Protein AF-A0A8H5ZIT7-F1 (afdb_monomer)

Mean predicted aligned error: 13.25 Å

Foldseek 3Di:
DKDWDADDDDDDDDDDDDDDDDDDDDDDDDDDDDDDDDDDDDDDDDDDDDDDDDDDDDDDDDDDDDDDPPDPVPPPPPDPPDDDPDDDDDLPPPDFQWDKKWKWKQDPVPGIDTAAMPPDGDHHDDDDDSIIMIMDTDGSDLAVQLCVVVRVVLVVVCVVPVDVVSVVLSRVLSRVWRPQLQFDDDPLLLLLLLQDPDFCFPLVRSVVSVVVVVVVVVVVVVVDPDDDVPPDPDDRDRDSGSQWDWIWGQGPNDTHIGIDGSHDFALRGYDAFLLLLLCLQQVCCVVPNDFADFAQQQQLVHRRRRVLSSLLSCLLLQWAEEEEDAVDPLVNQLRNLSSSRCLNCLSQWHDQVVQEASEDEPVCQVVNQVRRHHRYYYHDCVVVVCLVSGQKYQYRVNSDIHGRPPDDHDDDDLLLVVLVVVVADAGRPPPDDDPDPPDPDPPLQCSVVLSVVLVVCVVVVPDSSNSSSSSSVSSVLLLLLLQVLCCVRVVGGLSDPQQVLQQVQPLQHHDDGDDDADVVSSSNSSSSCVSSSVSNCPDPRVVVSSVVVVVVVVVQQDHNHHLLRLLVCLVHYDDDLVSVLSSLSSLLVRLVCRLPDDDDDDDDDDDDDPCPVVVVVVVVVSVVNSVVSSLVSLSVNQSNDDPVFCVSLLVQLVRPDLVSVVSSLSSLVSLCPHSSSVVSVVPDDPVSVVSSVVSVVVVVVD

InterPro domains:
  IPR012860 Arf3-interacting protein 1, N-terminal domain [PF07792] (100-131)
  IPR037516 Tripartite DENN domain [PS50211] (22-523)
  IPR052809 Actin-polarity regulatory [PTHR28245] (129-701)

Organism: Cochliobolus sativus (NCBI:txid45130)

Radius of gyration: 31.69 Å; Cα contacts (8 Å, |Δi|>4): 900; chains: 1; bounding box: 82×89×102 Å

Sequence (702 aa):
MAEVISQRPGGPSPAQPLTLQRQPSFSSFPPSRSPSTRNGHYPKSRSPQPPMLREGEENDSTQSERDDPFRHLSAMSHARAGMKLRPQYPADAIENHVEYILVASFDIDRGSIMEHQYPAAISGDETIGAIVKAMAICTRHPFLHIYKPLLLLALEEYFRAPVLETLASLYNALNSMDLSLLPKLSHLESFVLGASDAKDMFVEKFELMVRHRKKQDAAKEADETTSDPQSKRKVYTIPRDTHEFESKIDYNGIPVPVKIPTSLSPETVGDFSLIKLIQTFSTPHTTQPQPFALHPHLTTSGAFTHPIIVLVNALLTQKRIIFIGHNRPSGEVAEAVLAACALASGGILRGFVRHAFPYTDLTKVDDLLKVPGFIAGVTNPAFSYKPEWWDLLCDLPTGRMKISNRIESASPTEGSLFFQQQGLPLNGLSGQSGLDSKGGGIDPTGDNQFMDRLLESIANRHGENAIRAKWRSWVLKFTRIAAAFEETVYGASALYIGAHDTETGAYGVSGHGYVWSDEGSKLRELAANVHRIEGWRNTRSYYSYIQDIAKGWGKKPVRGLDMHHQHDKLRCLKLTHDQSAAIYLALARCVEEAGSSSGSTSASSTDLSSMAQSLNITNESARRVNAQLQYDTVLQLLCVIPDAGLFYLSLGLFHPRQDVRMAVVKLLERIMDHSAGRHYWGQLGRFAKLAFFRVKREEAQK

Structure (mmCIF, N/CA/C/O backbone):
data_AF-A0A8H5ZIT7-F1
#
_entry.id   AF-A0A8H5ZIT7-F1
#
loop_
_atom_site.group_PDB
_atom_site.id
_atom_site.type_symbol
_atom_site.label_atom_id
_atom_site.label_alt_id
_atom_site.label_comp_id
_atom_site.label_asym_id
_atom_site.label_entity_id
_atom_site.label_seq_id
_atom_site.pdbx_PDB_ins_code
_atom_site.Cartn_x
_atom_site.Cartn_y
_atom_site.Cartn_z
_atom_site.occupancy
_atom_site.B_iso_or_equiv
_atom_site.auth_seq_id
_atom_site.auth_comp_id
_atom_site.auth_asym_id
_atom_site.auth_atom_id
_atom_site.pdbx_PDB_model_num
ATOM 1 N N . MET A 1 1 ? -12.846 -1.376 18.988 1.00 33.12 1 MET A N 1
ATOM 2 C CA . MET A 1 1 ? -12.106 -0.532 19.951 1.00 33.12 1 MET A CA 1
ATOM 3 C C . MET A 1 1 ? -12.864 -0.562 21.260 1.00 33.12 1 MET A C 1
ATOM 5 O O . MET A 1 1 ? -14.082 -0.496 21.199 1.00 33.12 1 MET A O 1
ATOM 9 N N . ALA A 1 2 ? -12.171 -0.721 22.383 1.00 30.16 2 ALA A N 1
ATOM 10 C CA . ALA A 1 2 ? -12.741 -0.620 23.722 1.00 30.16 2 ALA A CA 1
ATOM 11 C C . ALA A 1 2 ? -11.962 0.478 24.452 1.00 30.16 2 ALA A C 1
ATOM 13 O O . ALA A 1 2 ? -10.730 0.456 24.432 1.00 30.16 2 ALA A O 1
ATOM 14 N N . GLU A 1 3 ? -12.659 1.457 25.021 1.00 38.53 3 GLU A N 1
ATOM 15 C CA . GLU A 1 3 ? -12.054 2.588 25.729 1.00 38.53 3 GLU A CA 1
ATOM 16 C C . GLU A 1 3 ? -12.519 2.580 27.187 1.00 38.53 3 GLU A C 1
ATOM 18 O O . GLU A 1 3 ? -13.680 2.288 27.467 1.00 38.53 3 GLU A O 1
ATOM 23 N N . VAL A 1 4 ? -11.582 2.822 28.105 1.00 38.41 4 VAL A N 1
ATOM 24 C CA . VAL A 1 4 ? -11.756 2.688 29.556 1.00 38.41 4 VAL A CA 1
ATOM 25 C C . VAL A 1 4 ? -11.617 4.067 30.188 1.00 38.41 4 VAL A C 1
ATOM 27 O O . VAL A 1 4 ? -10.563 4.692 30.079 1.00 38.41 4 VAL A O 1
ATOM 30 N N . ILE A 1 5 ? -12.660 4.528 30.878 1.00 37.59 5 ILE A N 1
ATOM 31 C CA . ILE A 1 5 ? -12.630 5.753 31.686 1.00 37.59 5 ILE A CA 1
ATOM 32 C C . ILE A 1 5 ? -12.632 5.343 33.162 1.00 37.59 5 ILE A C 1
ATOM 34 O O . ILE A 1 5 ? -13.442 4.518 33.579 1.00 37.59 5 ILE A O 1
ATOM 38 N N . SER A 1 6 ? -11.723 5.916 33.956 1.00 35.28 6 SER A N 1
ATOM 39 C CA . SER A 1 6 ? -11.718 5.773 35.417 1.00 35.28 6 SER A CA 1
ATOM 40 C C . SER A 1 6 ? -11.880 7.150 36.061 1.00 35.28 6 SER A C 1
ATOM 42 O O . SER A 1 6 ? -11.150 8.079 35.718 1.00 35.28 6 SER A O 1
ATOM 44 N N . GLN A 1 7 ? -12.833 7.302 36.984 1.00 33.59 7 GLN A N 1
ATOM 45 C CA . GLN A 1 7 ? -12.936 8.484 37.844 1.00 33.59 7 GLN A CA 1
ATOM 46 C C . GLN A 1 7 ? -12.685 8.073 39.295 1.00 33.59 7 GLN A C 1
ATOM 48 O O . GLN A 1 7 ? -13.314 7.150 39.810 1.00 33.59 7 GLN A O 1
ATOM 53 N N . ARG A 1 8 ? -11.746 8.758 39.958 1.00 32.28 8 ARG A N 1
ATOM 54 C CA . ARG A 1 8 ? -11.567 8.689 41.416 1.00 32.28 8 ARG A CA 1
ATOM 55 C C . ARG A 1 8 ? -12.376 9.815 42.070 1.00 32.28 8 ARG A C 1
ATOM 57 O O . ARG A 1 8 ? -12.307 10.937 41.567 1.00 32.28 8 ARG A O 1
ATOM 64 N N . PRO A 1 9 ? -13.066 9.582 43.199 1.00 32.78 9 PRO A N 1
ATOM 65 C CA . PRO A 1 9 ? -13.658 10.668 43.969 1.00 32.78 9 PRO A CA 1
ATOM 66 C C . PRO A 1 9 ? -12.549 11.495 44.640 1.00 32.78 9 PRO A C 1
ATOM 68 O O . PRO A 1 9 ? -11.627 10.941 45.241 1.00 32.78 9 PRO A O 1
ATOM 71 N N . GLY A 1 10 ? -12.622 12.820 44.504 1.00 29.67 10 GLY A N 1
ATOM 72 C CA . GLY A 1 10 ? -11.657 13.765 45.065 1.00 29.67 10 GLY A CA 1
ATOM 73 C C . GLY A 1 10 ? -11.841 14.015 46.566 1.00 29.67 10 GLY A C 1
ATOM 74 O O . GLY A 1 10 ? -12.961 14.098 47.062 1.00 29.67 10 GLY A O 1
ATOM 75 N N . GLY A 1 11 ? -10.718 14.195 47.265 1.00 30.11 11 GLY A N 1
ATOM 76 C CA . GLY A 1 11 ? -10.610 14.697 48.639 1.00 30.11 11 GLY A CA 1
ATOM 77 C C . GLY A 1 11 ? -9.231 15.355 48.850 1.00 30.11 11 GLY A C 1
ATOM 78 O O . GLY A 1 11 ? -8.292 14.990 48.139 1.00 30.11 11 GLY A O 1
ATOM 79 N N . PRO A 1 12 ? -9.098 16.363 49.735 1.00 35.75 12 PRO A N 1
ATOM 80 C CA . PRO A 1 12 ? -8.085 17.412 49.604 1.00 35.75 12 PRO A CA 1
ATOM 81 C C . PRO A 1 12 ? -6.737 17.079 50.266 1.00 35.75 12 PRO A C 1
ATOM 83 O O . PRO A 1 12 ? -6.676 16.432 51.308 1.00 35.75 12 PRO A O 1
ATOM 86 N N . SER A 1 13 ? -5.654 17.596 49.677 1.00 31.00 13 SER A N 1
ATOM 87 C CA . SER A 1 13 ? -4.309 17.673 50.276 1.00 31.00 13 SER A CA 1
ATOM 88 C C . SER A 1 13 ? -4.269 18.734 51.396 1.00 31.00 13 SER A C 1
ATOM 90 O O . SER A 1 13 ? -5.086 19.659 51.362 1.00 31.00 13 SER A O 1
ATOM 92 N N . PRO A 1 14 ? -3.306 18.688 52.346 1.00 44.12 14 PRO A N 1
ATOM 93 C CA . PRO A 1 14 ? -1.977 19.248 52.041 1.00 44.12 14 PRO A CA 1
ATOM 94 C C . PRO A 1 14 ? -0.753 18.605 52.749 1.00 44.12 14 PRO A C 1
ATOM 96 O O . PRO A 1 14 ? -0.870 17.893 53.738 1.00 44.12 14 PRO A O 1
ATOM 99 N N . ALA A 1 15 ? 0.424 19.006 52.240 1.00 28.94 15 ALA A N 1
ATOM 100 C CA . ALA A 1 15 ? 1.752 19.106 52.877 1.00 28.94 15 ALA A CA 1
ATOM 101 C C . ALA A 1 15 ? 2.702 17.877 52.950 1.00 28.94 15 ALA A C 1
ATOM 103 O O . ALA A 1 15 ? 2.463 16.880 53.619 1.00 28.94 15 ALA A O 1
ATOM 104 N N . GLN A 1 16 ? 3.859 18.041 52.293 1.00 30.92 16 GLN A N 1
ATOM 105 C CA . GLN A 1 16 ? 5.163 17.385 52.523 1.00 30.92 16 GLN A CA 1
ATOM 106 C C . GLN A 1 16 ? 6.039 18.282 53.444 1.00 30.92 16 GLN A C 1
ATOM 108 O O . GLN A 1 16 ? 5.601 19.406 53.704 1.00 30.92 16 GLN A O 1
ATOM 113 N N . PRO A 1 17 ? 7.294 17.930 53.834 1.00 47.88 17 PRO A N 1
ATOM 114 C CA . PRO A 1 17 ? 8.089 16.709 53.568 1.00 47.88 17 PRO A CA 1
ATOM 115 C C . PRO A 1 17 ? 8.734 16.105 54.839 1.00 47.88 17 PRO A C 1
ATOM 117 O O . PRO A 1 17 ? 8.714 16.729 55.889 1.00 47.88 17 PRO A O 1
ATOM 120 N N . LEU A 1 18 ? 9.377 14.930 54.734 1.00 27.66 18 LEU A N 1
ATOM 121 C CA . LEU A 1 18 ? 10.701 14.656 55.329 1.00 27.66 18 LEU A CA 1
ATOM 122 C C . LEU A 1 18 ? 11.265 13.305 54.842 1.00 27.66 18 LEU A C 1
ATOM 124 O O . LEU A 1 18 ? 10.557 12.329 54.618 1.00 27.66 18 LEU A O 1
ATOM 128 N N . THR A 1 19 ? 12.577 13.319 54.648 1.00 30.55 19 THR A N 1
ATOM 129 C CA . THR A 1 19 ? 13.493 12.282 54.161 1.00 30.55 19 THR A CA 1
ATOM 130 C C . THR A 1 19 ? 13.611 11.063 55.081 1.00 30.55 19 THR A C 1
ATOM 132 O O . THR A 1 19 ? 13.649 11.261 56.290 1.00 30.55 19 THR A O 1
ATOM 135 N N . LEU A 1 20 ? 13.839 9.857 54.531 1.00 28.73 20 LEU A N 1
ATOM 136 C CA . LEU A 1 20 ? 14.841 8.890 55.031 1.00 28.73 20 LEU A CA 1
ATOM 137 C C . LEU A 1 20 ? 14.980 7.654 54.119 1.00 28.73 20 LEU A C 1
ATOM 139 O O . LEU A 1 20 ? 14.016 6.969 53.792 1.00 28.73 20 LEU A O 1
ATOM 143 N N . GLN A 1 21 ? 16.229 7.383 53.733 1.00 31.28 21 GLN A N 1
ATOM 144 C CA . GLN A 1 21 ? 16.706 6.164 53.081 1.00 31.28 21 GLN A CA 1
ATOM 145 C C . GLN A 1 21 ? 16.525 4.937 53.984 1.00 31.28 21 GLN A C 1
ATOM 147 O O . GLN A 1 21 ? 16.894 4.986 55.157 1.00 31.28 21 GLN A O 1
ATOM 152 N N . ARG A 1 22 ? 16.141 3.790 53.408 1.00 29.38 22 ARG A N 1
ATOM 153 C CA . ARG A 1 22 ? 16.707 2.486 53.801 1.00 29.38 22 ARG A CA 1
ATOM 154 C C . ARG A 1 22 ? 16.427 1.401 52.762 1.00 29.38 22 ARG A C 1
ATOM 156 O O . ARG A 1 22 ? 15.284 1.163 52.390 1.00 29.38 22 ARG A O 1
ATOM 163 N N . GLN A 1 23 ? 17.499 0.741 52.327 1.00 33.34 23 GLN A N 1
ATOM 164 C CA . GLN A 1 23 ? 17.458 -0.570 51.679 1.00 33.34 23 GLN A CA 1
ATOM 165 C C . GLN A 1 23 ? 16.877 -1.636 52.624 1.00 33.34 23 GLN A C 1
ATOM 167 O O . GLN A 1 23 ? 16.864 -1.439 53.844 1.00 33.34 23 GLN A O 1
ATOM 172 N N . PRO A 1 24 ? 16.548 -2.820 52.082 1.00 33.16 24 PRO A N 1
ATOM 173 C CA . PRO A 1 24 ? 17.288 -3.972 52.578 1.00 33.16 24 PRO A CA 1
ATOM 174 C C . PRO A 1 24 ? 17.786 -4.935 51.494 1.00 33.16 24 PRO A C 1
ATOM 176 O O . PRO A 1 24 ? 17.241 -5.089 50.404 1.00 33.16 24 PRO A O 1
ATOM 179 N N . SER A 1 25 ? 18.881 -5.560 51.896 1.00 29.31 25 SER A N 1
ATOM 180 C CA . SER A 1 25 ? 19.733 -6.560 51.281 1.00 29.31 25 SER A CA 1
ATOM 181 C C . SER A 1 25 ? 19.104 -7.946 51.140 1.00 29.31 25 SER A C 1
ATOM 183 O O . SER A 1 25 ? 18.296 -8.376 51.959 1.00 29.31 25 SER A O 1
ATOM 185 N N . PHE A 1 26 ? 19.613 -8.668 50.144 1.00 28.50 26 PHE A N 1
ATOM 186 C CA . PHE A 1 26 ? 19.541 -10.115 49.975 1.00 28.50 26 PHE A CA 1
ATOM 187 C C . PHE A 1 26 ? 20.087 -10.895 51.183 1.00 28.50 26 PHE A C 1
ATOM 189 O O . PHE A 1 26 ? 21.154 -10.570 51.705 1.00 28.50 26 PHE A O 1
ATOM 196 N N . SER A 1 27 ? 19.438 -12.015 51.505 1.00 29.23 27 SER A N 1
ATOM 197 C CA . SER A 1 27 ? 20.104 -13.216 52.013 1.00 29.23 27 SER A CA 1
ATOM 198 C C . SER A 1 27 ? 19.381 -14.486 51.537 1.00 29.23 27 SER A C 1
ATOM 200 O O . SER A 1 27 ? 18.159 -14.598 51.507 1.00 29.23 27 SER A O 1
ATOM 202 N N . SER A 1 28 ? 20.218 -15.398 51.066 1.00 28.80 28 SER A N 1
ATOM 203 C CA . SER A 1 28 ? 20.033 -16.729 50.491 1.00 28.80 28 SER A CA 1
ATOM 204 C C . SER A 1 28 ? 19.923 -17.830 51.549 1.00 28.80 28 SER A C 1
ATOM 206 O O . SER A 1 28 ? 20.507 -17.643 52.610 1.00 28.80 28 SER A O 1
ATOM 208 N N . PHE A 1 29 ? 19.303 -18.981 51.219 1.00 28.44 29 PHE A N 1
ATOM 209 C CA . PHE A 1 29 ? 19.764 -20.382 51.451 1.00 28.44 29 PHE A CA 1
ATOM 210 C C . PHE A 1 29 ? 18.653 -21.421 51.077 1.00 28.44 29 PHE A C 1
ATOM 212 O O . PHE A 1 29 ? 17.522 -21.000 50.856 1.00 28.44 29 PHE A O 1
ATOM 219 N N . PRO A 1 30 ? 18.949 -22.730 50.855 1.00 32.56 30 PRO A N 1
ATOM 220 C CA . PRO A 1 30 ? 18.873 -23.367 49.524 1.00 32.56 30 PRO A CA 1
ATOM 221 C C . PRO A 1 30 ? 17.947 -24.641 49.498 1.00 32.56 30 PRO A C 1
ATOM 223 O O . PRO A 1 30 ? 17.154 -24.822 50.422 1.00 32.56 30 PRO A O 1
ATOM 226 N N . PRO A 1 31 ? 17.977 -25.517 48.458 1.00 39.78 31 PRO A N 1
ATOM 227 C CA . PRO A 1 31 ? 16.906 -26.469 48.126 1.00 39.78 31 PRO A CA 1
ATOM 228 C C . PRO A 1 31 ? 17.127 -27.887 48.683 1.00 39.78 31 PRO A C 1
ATOM 230 O O . PRO A 1 31 ? 18.266 -28.300 48.879 1.00 39.78 31 PRO A O 1
ATOM 233 N N . SER A 1 32 ? 16.062 -28.692 48.820 1.00 28.14 32 SER A N 1
ATOM 234 C CA . SER A 1 32 ? 16.169 -30.157 48.672 1.00 28.14 32 SER A CA 1
ATOM 235 C C . SER A 1 32 ? 14.821 -30.886 48.515 1.00 28.14 32 SER A C 1
ATOM 237 O O . SER A 1 32 ? 13.833 -30.538 49.154 1.00 28.14 32 SER A O 1
ATOM 239 N N . ARG A 1 33 ? 14.893 -31.980 47.735 1.00 29.59 33 ARG A N 1
ATOM 240 C CA . ARG A 1 33 ? 14.072 -33.214 47.699 1.00 29.59 33 ARG A CA 1
ATOM 241 C C . ARG A 1 33 ? 12.974 -33.370 46.630 1.00 29.59 33 ARG A C 1
ATOM 243 O O . ARG A 1 33 ? 11.857 -32.885 46.742 1.00 29.59 33 ARG A O 1
ATOM 250 N N . SER A 1 34 ? 13.293 -34.245 45.675 1.00 28.42 34 SER A N 1
ATOM 251 C CA . SER A 1 34 ? 12.426 -35.294 45.097 1.00 28.42 34 SER A CA 1
ATOM 252 C C . SER A 1 34 ? 13.070 -36.661 45.451 1.00 28.42 34 SER A C 1
ATOM 254 O O . SER A 1 34 ? 14.167 -36.635 46.020 1.00 28.42 34 SER A O 1
ATOM 256 N N . PRO A 1 35 ? 12.552 -37.851 45.065 1.00 39.66 35 PRO A N 1
ATOM 257 C CA . PRO A 1 35 ? 11.214 -38.243 44.594 1.00 39.66 35 PRO A CA 1
ATOM 258 C C . PRO A 1 35 ? 10.648 -39.473 45.361 1.00 39.66 35 PRO A C 1
ATOM 260 O O . PRO A 1 35 ? 11.368 -40.150 46.094 1.00 39.66 35 PRO A O 1
ATOM 263 N N . SER A 1 36 ? 9.382 -39.847 45.138 1.00 26.77 36 SER A N 1
ATOM 264 C CA . SER A 1 36 ? 8.915 -41.209 45.447 1.00 26.77 36 SER A CA 1
ATOM 265 C C . SER A 1 36 ? 7.844 -41.720 44.475 1.00 26.77 36 SER A C 1
ATOM 267 O O . SER A 1 36 ? 6.824 -41.095 44.207 1.00 26.77 36 SER A O 1
ATOM 269 N N . THR A 1 37 ? 8.145 -42.900 43.940 1.00 27.47 37 THR A N 1
ATOM 270 C CA . THR A 1 37 ? 7.365 -43.810 43.094 1.00 27.47 37 THR A CA 1
ATOM 271 C C . THR A 1 37 ? 6.348 -44.630 43.893 1.00 27.47 37 THR A C 1
ATOM 273 O O . THR A 1 37 ? 6.723 -45.198 44.920 1.00 27.47 37 THR A O 1
ATOM 276 N N . ARG A 1 38 ? 5.141 -44.868 43.348 1.00 25.73 38 ARG A N 1
ATOM 277 C CA . ARG A 1 38 ? 4.497 -46.200 43.419 1.00 25.73 38 ARG A CA 1
ATOM 278 C C . ARG A 1 38 ? 3.384 -46.418 42.384 1.00 25.73 38 ARG A C 1
ATOM 280 O O . ARG A 1 38 ? 2.505 -45.587 42.208 1.00 25.73 38 ARG A O 1
ATOM 287 N N . ASN A 1 39 ? 3.466 -47.596 41.763 1.00 25.16 39 ASN A N 1
ATOM 288 C CA . ASN A 1 39 ? 2.541 -48.246 40.831 1.00 25.16 39 ASN A CA 1
ATOM 289 C C . ASN A 1 39 ? 1.175 -48.621 41.442 1.00 25.16 39 ASN A C 1
ATOM 291 O O . ASN A 1 39 ? 1.102 -48.975 42.619 1.00 25.16 39 ASN A O 1
ATOM 295 N N . GLY A 1 40 ? 0.159 -48.729 40.574 1.00 27.05 40 GLY A N 1
ATOM 296 C CA . GLY A 1 40 ? -1.084 -49.491 40.775 1.00 27.05 40 GLY A CA 1
ATOM 297 C C . GLY A 1 40 ? -1.884 -49.630 39.466 1.00 27.05 40 GLY A C 1
ATOM 298 O O . GLY A 1 40 ? -2.126 -48.640 38.792 1.00 27.05 40 GLY A O 1
ATOM 299 N N . HIS A 1 41 ? -2.225 -50.863 39.081 1.00 26.67 41 HIS A N 1
ATOM 300 C CA . HIS A 1 41 ? -2.764 -51.328 37.789 1.00 26.67 41 HIS A CA 1
ATOM 301 C C . HIS A 1 41 ? -4.318 -51.395 37.719 1.00 26.67 41 HIS A C 1
ATOM 303 O O . HIS A 1 41 ? -4.913 -51.906 38.658 1.00 26.67 41 HIS A O 1
ATOM 309 N N . TYR A 1 42 ? -4.879 -51.031 36.540 1.00 26.30 42 TYR A N 1
ATOM 310 C CA . TYR A 1 42 ? -6.033 -51.581 35.752 1.00 26.30 42 TYR A CA 1
ATOM 311 C C . TYR A 1 42 ? -7.474 -51.689 36.343 1.00 26.30 42 TYR A C 1
ATOM 313 O O . TYR A 1 42 ? -7.601 -51.727 37.559 1.00 26.30 42 TYR A O 1
ATOM 321 N N . PRO A 1 43 ? -8.574 -51.799 35.525 1.00 30.80 43 PRO A N 1
ATOM 322 C CA . PRO A 1 43 ? -8.658 -52.215 34.104 1.00 30.80 43 PRO A CA 1
ATOM 323 C C . PRO A 1 43 ? -9.595 -51.431 33.133 1.00 30.80 43 PRO A C 1
ATOM 325 O O . PRO A 1 43 ? -10.311 -50.501 33.482 1.00 30.80 43 PRO A O 1
ATOM 328 N N . LYS A 1 44 ? -9.526 -51.883 31.868 1.00 27.08 44 LYS A N 1
ATOM 329 C CA . LYS A 1 44 ? -10.126 -51.438 30.590 1.00 27.08 44 LYS A CA 1
ATOM 330 C C . LYS A 1 44 ? -11.657 -51.586 30.457 1.00 27.08 44 LYS A C 1
ATOM 332 O O . LYS A 1 44 ? -12.220 -52.578 30.906 1.00 27.08 44 LYS A O 1
ATOM 337 N N . SER A 1 45 ? -12.266 -50.737 29.620 1.00 26.64 45 SER A N 1
ATOM 338 C CA . SER A 1 45 ? -13.416 -51.058 28.738 1.00 26.64 45 SER A CA 1
ATOM 339 C C . SER A 1 45 ? -13.372 -50.126 27.503 1.00 26.64 45 SER A C 1
ATOM 341 O O . SER A 1 45 ? -13.210 -48.924 27.649 1.00 26.64 45 SER A O 1
ATOM 343 N N . ARG A 1 46 ? -13.054 -50.634 26.303 1.00 28.00 46 ARG A N 1
ATOM 344 C CA . ARG A 1 46 ? -13.872 -51.267 25.238 1.00 28.00 46 ARG A CA 1
ATOM 345 C C . ARG A 1 46 ? -14.517 -50.246 24.278 1.00 28.00 46 ARG A C 1
ATOM 347 O O . ARG A 1 46 ? -15.531 -49.633 24.575 1.00 28.00 46 ARG A O 1
ATOM 354 N N . SER A 1 47 ? -13.885 -50.111 23.115 1.00 27.66 47 SER A N 1
ATOM 355 C CA . SER A 1 47 ? -14.332 -49.427 21.898 1.00 27.66 47 SER A CA 1
ATOM 356 C C . SER A 1 47 ? -15.353 -50.267 21.106 1.00 27.66 47 SER A C 1
ATOM 358 O O . SER A 1 47 ? -15.286 -51.497 21.171 1.00 27.66 47 SER A O 1
ATOM 360 N N . PRO A 1 48 ? -16.239 -49.652 20.299 1.00 30.34 48 PRO A N 1
ATOM 361 C CA . PRO A 1 48 ? -16.958 -50.341 19.231 1.00 30.34 48 PRO A CA 1
ATOM 362 C C . PRO A 1 48 ? -16.287 -50.122 17.861 1.00 30.34 48 PRO A C 1
ATOM 364 O O . PRO A 1 48 ? -16.013 -48.993 17.458 1.00 30.34 48 PRO A O 1
ATOM 367 N N . GLN A 1 49 ? -16.035 -51.226 17.156 1.00 29.59 49 GLN A N 1
ATOM 368 C CA . GLN A 1 49 ? -15.683 -51.290 15.732 1.00 29.59 49 GLN A CA 1
ATOM 369 C C . GLN A 1 49 ? -16.946 -51.232 14.837 1.00 29.59 49 GLN A C 1
ATOM 371 O O . GLN A 1 49 ? -18.035 -51.560 15.311 1.00 29.59 49 GLN A O 1
ATOM 376 N N . PRO A 1 50 ? -16.802 -50.853 13.550 1.00 29.61 50 PRO A N 1
ATOM 377 C CA . PRO A 1 50 ? -17.881 -50.771 12.560 1.00 29.61 50 PRO A CA 1
ATOM 378 C C . PRO A 1 50 ? -18.178 -52.130 11.882 1.00 29.61 50 PRO A C 1
ATOM 380 O O . PRO A 1 50 ? -17.336 -53.031 11.930 1.00 29.61 50 PRO A O 1
ATOM 383 N N . PRO A 1 51 ? -19.343 -52.305 11.223 1.00 29.59 51 PRO A N 1
ATOM 384 C CA . PRO A 1 51 ? -19.703 -53.567 10.583 1.00 29.59 51 PRO A CA 1
ATOM 385 C C . PRO A 1 51 ? -19.152 -53.716 9.148 1.00 29.59 51 PRO A C 1
ATOM 387 O O . PRO A 1 51 ? -19.424 -52.905 8.271 1.00 29.59 51 PRO A O 1
ATOM 390 N N . MET A 1 52 ? -18.376 -54.790 8.976 1.00 26.61 52 MET A N 1
ATOM 391 C CA . MET A 1 52 ? -18.314 -55.786 7.885 1.00 26.61 52 MET A CA 1
ATOM 392 C C . MET A 1 52 ? -18.824 -55.443 6.467 1.00 26.61 52 MET A C 1
ATOM 394 O O . MET A 1 52 ? -20.011 -55.217 6.237 1.00 26.61 52 MET A O 1
ATOM 398 N N . LEU A 1 53 ? -17.900 -55.608 5.512 1.00 24.33 53 LEU A N 1
ATOM 399 C CA . LEU A 1 53 ? -18.092 -55.788 4.068 1.00 24.33 53 LEU A CA 1
ATOM 400 C C . LEU A 1 53 ? -18.749 -57.141 3.729 1.00 24.33 53 LEU A C 1
ATOM 402 O O . LEU A 1 53 ? -18.528 -58.138 4.418 1.00 24.33 53 LEU A O 1
ATOM 406 N N . ARG A 1 54 ? -19.481 -57.180 2.609 1.00 25.25 54 ARG A N 1
ATOM 407 C CA . ARG A 1 54 ? -19.891 -58.397 1.893 1.00 25.25 54 ARG A CA 1
ATOM 408 C C . ARG A 1 54 ? -19.423 -58.270 0.440 1.00 25.25 54 ARG A C 1
ATOM 410 O O . ARG A 1 54 ? -19.747 -57.283 -0.213 1.00 25.25 54 ARG A O 1
ATOM 417 N N . GLU A 1 55 ? -18.637 -59.240 -0.011 1.00 25.06 55 GLU A N 1
ATOM 418 C CA . GLU A 1 55 ? -18.112 -59.366 -1.375 1.00 25.06 55 GLU A CA 1
ATOM 419 C C . GLU A 1 55 ? -19.119 -60.033 -2.327 1.00 25.06 55 GLU A C 1
ATOM 421 O O . GLU A 1 55 ? -19.954 -60.829 -1.889 1.00 25.06 55 GLU A O 1
ATOM 426 N N . GLY A 1 56 ? -18.944 -59.752 -3.626 1.00 26.00 56 GLY A N 1
ATOM 427 C CA . GLY A 1 56 ? -19.349 -60.609 -4.745 1.00 26.00 56 GLY A CA 1
ATOM 428 C C . GLY A 1 56 ? -20.312 -59.961 -5.742 1.00 26.00 56 GLY A C 1
ATOM 429 O O . GLY A 1 56 ? -21.510 -59.946 -5.491 1.00 26.00 56 GLY A O 1
ATOM 430 N N . GLU A 1 57 ? -19.803 -59.447 -6.867 1.00 25.66 57 GLU A N 1
ATOM 431 C CA . GLU A 1 57 ? -19.909 -60.099 -8.190 1.00 25.66 57 GLU A CA 1
ATOM 432 C C . GLU A 1 57 ? -19.319 -59.214 -9.307 1.00 25.66 57 GLU A C 1
ATOM 434 O O . GLU A 1 57 ? -19.443 -57.989 -9.313 1.00 25.66 57 GLU A O 1
ATOM 439 N N . GLU A 1 58 ? -18.608 -59.880 -10.213 1.00 25.83 58 GLU A N 1
ATOM 440 C CA . GLU A 1 58 ? -17.815 -59.357 -11.325 1.00 25.83 58 GLU A CA 1
ATOM 441 C C . GLU A 1 58 ? -18.697 -58.930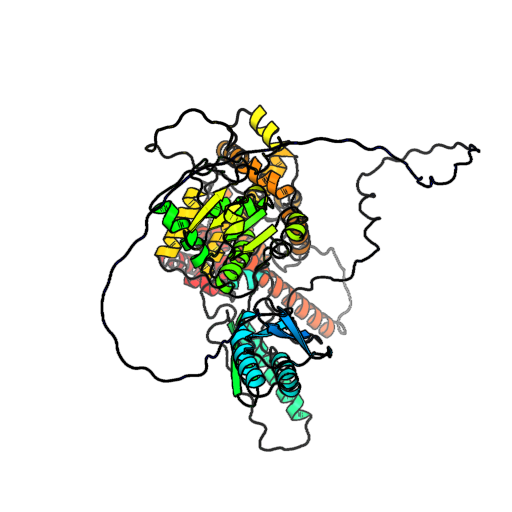 -12.512 1.00 25.83 58 GLU A C 1
ATOM 443 O O . GLU A 1 58 ? -19.666 -59.611 -12.843 1.00 25.83 58 GLU A O 1
ATOM 448 N N . ASN A 1 59 ? -18.311 -57.863 -13.223 1.00 26.97 59 ASN A N 1
ATOM 449 C CA . ASN A 1 59 ? -18.348 -57.879 -14.687 1.00 26.97 59 ASN A CA 1
ATOM 450 C C . ASN A 1 59 ? -17.457 -56.793 -15.305 1.00 26.97 59 ASN A C 1
ATOM 452 O O . ASN A 1 59 ? -17.459 -55.631 -14.900 1.00 26.97 59 ASN A O 1
ATOM 456 N N . ASP A 1 60 ? -16.697 -57.246 -16.292 1.00 24.19 60 ASP A N 1
ATOM 457 C CA . ASP A 1 60 ? -15.672 -56.570 -17.076 1.00 24.19 60 ASP A CA 1
ATOM 458 C C . ASP A 1 60 ? -16.283 -55.792 -18.257 1.00 24.19 60 ASP A C 1
ATOM 460 O O . ASP A 1 60 ? -17.167 -56.306 -18.941 1.00 24.19 60 ASP A O 1
ATOM 464 N N . SER A 1 61 ? -15.781 -54.582 -18.523 1.00 26.36 61 SER A N 1
ATOM 465 C CA . SER A 1 61 ? -15.570 -54.086 -19.891 1.00 26.36 61 SER A CA 1
ATOM 466 C C . SER A 1 61 ? -14.808 -52.757 -19.886 1.00 26.36 61 SER A C 1
ATOM 468 O O . SER A 1 61 ? -15.283 -51.725 -19.412 1.00 26.36 61 SER A O 1
ATOM 470 N N . THR A 1 62 ? -13.617 -52.827 -20.462 1.00 25.12 62 THR A N 1
ATOM 471 C CA . THR A 1 62 ? -12.663 -51.765 -20.791 1.00 25.12 62 THR A CA 1
ATOM 472 C C . THR A 1 62 ? -13.224 -50.629 -21.660 1.00 25.12 62 THR A C 1
ATOM 474 O O . THR A 1 62 ? -13.880 -50.877 -22.668 1.00 25.12 62 THR A O 1
ATOM 477 N N . GLN A 1 63 ? -12.853 -49.381 -21.342 1.00 24.98 63 GLN A N 1
ATOM 478 C CA . GLN A 1 63 ? -12.604 -48.320 -22.328 1.00 24.98 63 GLN A CA 1
ATOM 479 C C . GLN A 1 63 ? -11.691 -47.234 -21.734 1.00 24.98 63 GLN A C 1
ATOM 481 O O . GLN A 1 63 ? -11.876 -46.760 -20.619 1.00 24.98 63 GLN A O 1
ATOM 486 N N . SER A 1 64 ? -10.648 -46.912 -22.492 1.00 28.23 64 SER A N 1
ATOM 487 C CA . SER A 1 64 ? -9.534 -46.028 -22.162 1.00 28.23 64 SER A CA 1
ATOM 488 C C . SER A 1 64 ? -9.859 -44.558 -22.431 1.00 28.23 64 SER A C 1
ATOM 490 O O . SER A 1 64 ? -10.074 -44.206 -23.590 1.00 28.23 64 SER A O 1
ATOM 492 N N . GLU A 1 65 ? -9.751 -43.690 -21.424 1.00 26.58 65 GLU A N 1
ATOM 493 C CA . GLU A 1 65 ? -9.625 -42.241 -21.617 1.00 26.58 65 GLU A CA 1
ATOM 494 C C . GLU A 1 65 ? -8.589 -41.650 -20.652 1.00 26.58 65 GLU A C 1
ATOM 496 O O . GLU A 1 65 ? -8.390 -42.123 -19.538 1.00 26.58 65 GLU A O 1
ATOM 501 N N . ARG A 1 66 ? -7.849 -40.662 -21.159 1.00 29.44 66 ARG A N 1
ATOM 502 C CA . ARG A 1 66 ? -6.698 -40.014 -20.526 1.00 29.44 66 ARG A CA 1
ATOM 503 C C . ARG A 1 66 ? -7.171 -39.104 -19.390 1.00 29.44 66 ARG A C 1
ATOM 505 O O . ARG A 1 66 ? -7.956 -38.194 -19.639 1.00 29.44 66 ARG A O 1
ATOM 512 N N . ASP A 1 67 ? -6.648 -39.320 -18.186 1.00 26.25 67 ASP A N 1
ATOM 513 C CA . ASP A 1 67 ? -6.935 -38.488 -17.017 1.00 26.25 67 ASP A CA 1
ATOM 514 C C . ASP A 1 67 ? -6.253 -37.113 -17.102 1.00 26.25 67 ASP A C 1
ATOM 516 O O . ASP A 1 67 ? -5.032 -36.989 -17.224 1.00 26.25 67 ASP A O 1
ATOM 520 N N . ASP A 1 68 ? -7.085 -36.079 -17.010 1.00 32.31 68 ASP A N 1
ATOM 521 C CA . ASP A 1 68 ? -6.748 -34.661 -16.910 1.00 32.31 68 ASP A CA 1
ATOM 522 C C . ASP A 1 68 ? -6.759 -34.266 -15.410 1.00 32.31 68 ASP A C 1
ATOM 524 O O . ASP A 1 68 ? -7.791 -34.428 -14.744 1.00 32.31 68 ASP A O 1
ATOM 528 N N . PRO A 1 69 ? -5.651 -33.778 -14.811 1.00 28.70 69 PRO A N 1
ATOM 529 C CA . PRO A 1 69 ? -5.490 -33.696 -13.350 1.00 28.70 69 PRO A CA 1
ATOM 530 C C . PRO A 1 69 ? -6.334 -32.613 -12.640 1.00 28.70 69 PRO A C 1
ATOM 532 O O . PRO A 1 69 ? -6.205 -32.419 -11.431 1.00 28.70 69 PRO A O 1
ATOM 535 N N . PHE A 1 70 ? -7.233 -31.913 -13.337 1.00 34.38 70 PHE A N 1
ATOM 536 C CA . PHE A 1 70 ? -7.948 -30.744 -12.802 1.00 34.38 70 PHE A CA 1
ATOM 537 C C . PHE A 1 70 ? -9.368 -31.000 -12.266 1.00 34.38 70 PHE A C 1
ATOM 539 O O . PHE A 1 70 ? -10.011 -30.064 -11.784 1.00 34.38 70 PHE A O 1
ATOM 546 N N . ARG A 1 71 ? -9.886 -32.238 -12.274 1.00 28.25 71 ARG A N 1
ATOM 547 C CA . ARG A 1 71 ? -11.279 -32.503 -11.840 1.00 28.25 71 ARG A CA 1
ATOM 548 C C . ARG A 1 71 ? -11.494 -32.749 -10.341 1.00 28.25 71 ARG A C 1
ATOM 550 O O . ARG A 1 71 ? -12.613 -32.560 -9.865 1.00 28.25 71 ARG A O 1
ATOM 557 N N . HIS A 1 72 ? -10.462 -33.069 -9.560 1.00 28.28 72 HIS A N 1
ATOM 558 C CA . HIS A 1 72 ? -10.638 -33.409 -8.137 1.00 28.28 72 HIS A CA 1
ATOM 559 C C . HIS A 1 72 ? -10.691 -32.219 -7.155 1.00 28.28 72 HIS A C 1
ATOM 561 O O . HIS A 1 72 ? -10.960 -32.418 -5.973 1.00 28.28 72 HIS A O 1
ATOM 567 N N . LEU A 1 73 ? -10.537 -30.972 -7.619 1.00 32.88 73 LEU A N 1
ATOM 568 C CA . LEU A 1 73 ? -10.618 -29.773 -6.762 1.00 32.88 73 LEU A CA 1
ATOM 569 C C . LEU A 1 73 ? -12.026 -29.146 -6.675 1.00 32.88 73 LEU A C 1
ATOM 571 O O . LEU A 1 73 ? -12.226 -28.173 -5.950 1.00 32.88 73 LEU A O 1
ATOM 575 N N . SER A 1 74 ? -13.019 -29.703 -7.376 1.00 31.05 74 SER A N 1
ATOM 576 C CA . SER A 1 74 ? -14.371 -29.125 -7.471 1.00 31.05 74 SER A CA 1
ATOM 577 C C . SER A 1 74 ? -15.404 -29.712 -6.494 1.00 31.05 74 SER A C 1
ATOM 579 O O . SER A 1 74 ? -16.491 -29.151 -6.373 1.00 31.05 74 SER A O 1
ATOM 581 N N . ALA A 1 75 ? -15.123 -30.819 -5.797 1.00 29.17 75 ALA A N 1
ATOM 582 C CA . ALA A 1 75 ? -16.176 -31.609 -5.134 1.00 29.17 75 ALA A CA 1
ATOM 583 C C . ALA A 1 75 ? -16.246 -31.509 -3.593 1.00 29.17 75 ALA A C 1
ATOM 585 O O . ALA A 1 75 ? -17.036 -32.219 -2.980 1.00 29.17 75 ALA A O 1
ATOM 586 N N . MET A 1 76 ? -15.492 -30.611 -2.943 1.00 28.38 76 MET A N 1
ATOM 587 C CA . MET A 1 76 ? -15.570 -30.405 -1.477 1.00 28.38 76 MET A CA 1
ATOM 588 C C . MET A 1 76 ? -15.890 -28.963 -1.040 1.00 28.38 76 MET A C 1
ATOM 590 O O . MET A 1 76 ? -15.616 -28.584 0.096 1.00 28.38 76 MET A O 1
ATOM 594 N N . SER A 1 77 ? -16.503 -28.141 -1.899 1.00 29.58 77 SER A N 1
ATOM 595 C CA . SER A 1 77 ? -16.850 -26.742 -1.571 1.00 29.58 77 SER A CA 1
ATOM 596 C C . SER A 1 77 ? -18.351 -26.456 -1.413 1.00 29.58 77 SER A C 1
ATOM 598 O O . SER A 1 77 ? -18.737 -25.317 -1.142 1.00 29.58 77 SER A O 1
ATOM 600 N N . HIS A 1 78 ? -19.214 -27.474 -1.476 1.00 30.22 78 HIS A N 1
ATOM 601 C CA . HIS A 1 78 ? -20.661 -27.319 -1.287 1.00 30.22 78 HIS A CA 1
ATOM 602 C C . HIS A 1 78 ? -21.136 -27.703 0.121 1.00 30.22 78 HIS A C 1
ATOM 604 O O . HIS A 1 78 ? -22.056 -28.490 0.289 1.00 30.22 78 HIS A O 1
ATOM 610 N N . ALA A 1 79 ? -20.536 -27.105 1.151 1.00 30.73 79 ALA A N 1
ATOM 611 C CA . ALA A 1 79 ? -21.184 -26.908 2.449 1.00 30.73 79 ALA A CA 1
ATOM 612 C C . ALA A 1 79 ? -20.441 -25.801 3.217 1.00 30.73 79 ALA A C 1
ATOM 614 O O . ALA A 1 79 ? -19.288 -25.979 3.594 1.00 30.73 79 ALA A O 1
ATOM 615 N N . ARG A 1 80 ? -21.117 -24.667 3.467 1.00 30.06 80 ARG A N 1
ATOM 616 C CA . ARG A 1 80 ? -20.638 -23.424 4.134 1.00 30.06 80 ARG A CA 1
ATOM 617 C C . ARG A 1 80 ? -19.994 -22.329 3.266 1.00 30.06 80 ARG A C 1
ATOM 619 O O . ARG A 1 80 ? -19.278 -21.470 3.779 1.00 30.06 80 ARG A O 1
ATOM 626 N N . ALA A 1 81 ? -20.343 -22.243 1.985 1.00 34.91 81 ALA A N 1
ATOM 627 C CA . ALA A 1 81 ? -20.139 -21.016 1.211 1.00 34.91 81 ALA A CA 1
ATOM 628 C C . ALA A 1 81 ? -21.231 -19.983 1.557 1.00 34.91 81 ALA A C 1
ATOM 630 O O . ALA A 1 81 ? -22.280 -19.945 0.920 1.00 34.91 81 ALA A O 1
ATOM 631 N N . GLY A 1 82 ? -21.008 -19.169 2.596 1.00 32.31 82 GLY A N 1
ATOM 632 C CA . GLY A 1 82 ? -22.045 -18.260 3.100 1.00 32.31 82 GLY A CA 1
ATOM 633 C C . GLY A 1 82 ? -21.598 -16.945 3.734 1.00 32.31 82 GLY A C 1
ATOM 634 O O . GLY A 1 82 ? -22.444 -16.255 4.274 1.00 32.31 82 GLY A O 1
ATOM 635 N N . MET A 1 83 ? -20.327 -16.545 3.662 1.00 31.69 83 MET A N 1
ATOM 636 C CA . MET A 1 83 ? -19.933 -15.157 3.946 1.00 31.69 83 MET A CA 1
ATOM 637 C C . MET A 1 83 ? -18.882 -14.714 2.931 1.00 31.69 83 MET A C 1
ATOM 639 O O . MET A 1 83 ? -17.674 -14.822 3.137 1.00 31.69 83 MET A O 1
ATOM 643 N N . LYS A 1 84 ? -19.360 -14.229 1.781 1.00 30.42 84 LYS A N 1
ATOM 644 C CA . LYS A 1 84 ? -18.531 -13.411 0.892 1.00 30.42 84 LYS A CA 1
ATOM 645 C C . LYS A 1 84 ? -18.133 -12.164 1.688 1.00 30.42 84 LYS A C 1
ATOM 647 O O . LYS A 1 84 ? -19.013 -11.390 2.046 1.00 30.42 84 LYS A O 1
ATOM 652 N N . LEU A 1 85 ? -16.842 -11.951 1.941 1.00 35.78 85 LEU A N 1
ATOM 653 C CA . LEU A 1 85 ? -16.344 -10.614 2.270 1.00 35.78 85 LEU A CA 1
ATOM 654 C C . LEU A 1 85 ? -16.595 -9.747 1.029 1.00 35.78 85 LEU A C 1
ATOM 656 O O . LEU A 1 85 ? -15.984 -9.970 -0.018 1.00 35.78 85 LEU A O 1
ATOM 660 N N . ARG A 1 86 ? -17.582 -8.851 1.117 1.00 41.38 86 ARG A N 1
ATOM 661 C CA . ARG A 1 86 ? -17.995 -7.954 0.032 1.00 41.38 86 ARG A CA 1
ATOM 662 C C . ARG A 1 86 ? -17.204 -6.649 0.173 1.00 41.38 86 ARG A C 1
ATOM 664 O O . ARG A 1 86 ? -17.298 -6.025 1.227 1.00 41.38 86 ARG A O 1
ATOM 671 N N . PRO A 1 87 ? -16.396 -6.246 -0.818 1.00 36.38 87 PRO A N 1
ATOM 672 C CA . PRO A 1 87 ? -15.659 -4.999 -0.734 1.00 36.38 87 PRO A CA 1
ATOM 673 C C . PRO A 1 87 ? -16.546 -3.803 -1.095 1.00 36.38 87 PRO A C 1
ATOM 675 O O . PRO A 1 87 ? -17.331 -3.864 -2.038 1.00 36.38 87 PRO A O 1
ATOM 678 N N . GLN A 1 88 ? -16.305 -2.722 -0.356 1.00 44.97 88 GLN A N 1
ATOM 679 C CA . GLN A 1 88 ? -16.556 -1.323 -0.695 1.00 44.97 88 GLN A CA 1
ATOM 680 C C . GLN A 1 88 ? -18.024 -0.912 -0.873 1.00 44.97 88 GLN A C 1
ATOM 682 O O . GLN A 1 88 ? -18.603 -0.965 -1.954 1.00 44.97 88 GLN A O 1
ATOM 687 N N . TYR A 1 89 ? -18.585 -0.460 0.251 1.00 47.91 89 TYR A N 1
ATOM 688 C CA . TYR A 1 89 ? -19.498 0.675 0.361 1.00 47.91 89 TYR A CA 1
ATOM 689 C C . TYR A 1 89 ? -20.103 1.209 -0.945 1.00 47.91 89 TYR A C 1
ATOM 691 O O . TYR A 1 89 ? -19.481 1.998 -1.662 1.00 47.91 89 TYR A O 1
ATOM 699 N N . PRO A 1 90 ? -21.369 0.889 -1.215 1.00 47.81 90 PRO A N 1
ATOM 700 C CA . PRO A 1 90 ? -22.239 1.787 -1.943 1.00 47.81 90 PRO A CA 1
ATOM 701 C C . PRO A 1 90 ? -22.988 2.720 -0.977 1.00 47.81 90 PRO A C 1
ATOM 703 O O . PRO A 1 90 ? -23.383 2.317 0.112 1.00 47.81 90 PRO A O 1
ATOM 706 N N . ALA A 1 91 ? -23.258 3.944 -1.441 1.00 41.53 91 ALA A N 1
ATOM 707 C CA . ALA A 1 91 ? -24.221 4.886 -0.855 1.00 41.53 91 ALA A CA 1
ATOM 708 C C . ALA A 1 91 ? -25.666 4.334 -0.784 1.00 41.53 91 ALA A C 1
ATOM 710 O O . ALA A 1 91 ? -26.526 4.938 -0.156 1.00 41.53 91 ALA A O 1
ATOM 711 N N . ASP A 1 92 ? -25.901 3.179 -1.417 1.00 42.31 92 ASP A N 1
ATOM 712 C CA . ASP A 1 92 ? -27.185 2.484 -1.531 1.00 42.31 92 ASP A CA 1
ATOM 713 C C . ASP A 1 92 ? -27.188 1.156 -0.746 1.00 42.31 92 ASP A C 1
ATOM 715 O O . ASP A 1 92 ? -28.034 0.289 -0.974 1.00 42.31 92 ASP A O 1
ATOM 719 N N . ALA A 1 93 ? -26.197 0.934 0.129 1.00 48.91 93 ALA A N 1
ATOM 720 C CA . ALA A 1 93 ? -26.201 -0.235 0.995 1.00 48.91 93 ALA A CA 1
ATOM 721 C C . ALA A 1 93 ? -27.408 -0.144 1.937 1.00 48.91 93 ALA A C 1
ATOM 723 O O . ALA A 1 93 ? -27.484 0.749 2.769 1.00 48.91 93 ALA A O 1
ATOM 724 N N . ILE A 1 94 ? -28.320 -1.112 1.845 1.00 54.91 94 ILE A N 1
ATOM 725 C CA . ILE A 1 94 ? -29.437 -1.313 2.792 1.00 54.91 94 ILE A CA 1
ATOM 726 C C . ILE A 1 94 ? -28.904 -1.735 4.187 1.00 54.91 94 ILE A C 1
ATOM 728 O O . ILE A 1 94 ? -29.657 -2.057 5.098 1.00 54.91 94 ILE A O 1
ATOM 732 N N . GLU A 1 95 ? -27.583 -1.795 4.357 1.00 63.50 95 GLU A N 1
ATOM 733 C CA . GLU A 1 95 ? -26.922 -2.315 5.543 1.00 63.50 95 GLU A CA 1
ATOM 734 C C . GLU A 1 95 ? -26.562 -1.181 6.502 1.00 63.50 95 GLU A C 1
ATOM 736 O O . GLU A 1 95 ? -26.106 -0.117 6.089 1.00 63.50 95 GLU A O 1
ATOM 741 N N . ASN A 1 96 ? -26.727 -1.448 7.794 1.00 70.75 96 ASN A N 1
ATOM 742 C CA . ASN A 1 96 ? -26.378 -0.512 8.851 1.00 70.75 96 ASN A CA 1
ATOM 743 C C . ASN A 1 96 ? -24.852 -0.345 8.955 1.00 70.75 96 ASN A C 1
ATOM 745 O O . ASN A 1 96 ? -24.096 -1.319 8.903 1.00 70.75 96 ASN A O 1
ATOM 749 N N . HIS A 1 97 ? -24.411 0.897 9.158 1.00 76.44 97 HIS A N 1
ATOM 750 C CA . HIS A 1 97 ? -23.026 1.287 9.438 1.00 76.44 97 HIS A CA 1
ATOM 751 C C . HIS A 1 97 ? -22.454 0.581 10.677 1.00 76.44 97 HIS A C 1
ATOM 753 O O . HIS A 1 97 ? -21.280 0.189 10.711 1.00 76.44 97 HIS A O 1
ATOM 759 N N . VAL A 1 98 ? -23.294 0.419 11.701 1.00 78.00 98 VAL A N 1
ATOM 760 C CA . VAL A 1 98 ? -23.006 -0.305 12.942 1.00 78.00 98 VAL A CA 1
ATOM 761 C C . VAL A 1 98 ? -24.077 -1.366 13.154 1.00 78.00 98 VAL A C 1
ATOM 763 O O . VAL A 1 98 ? -25.267 -1.062 13.186 1.00 78.00 98 VAL A O 1
ATOM 766 N N . GLU A 1 99 ? -23.648 -2.618 13.315 1.00 79.75 99 GLU A N 1
ATOM 767 C CA . GLU A 1 99 ? -24.553 -3.753 13.525 1.00 79.75 99 GLU A CA 1
ATOM 768 C C . GLU A 1 99 ? -24.975 -3.867 14.993 1.00 79.75 99 GLU A C 1
ATOM 770 O O . GLU A 1 99 ? -26.161 -4.043 15.270 1.00 79.75 99 GLU A O 1
ATOM 775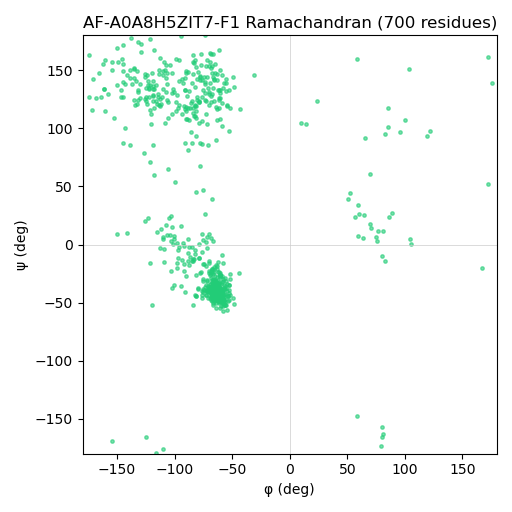 N N . TYR A 1 100 ? -24.020 -3.709 15.920 1.00 81.44 100 TYR A N 1
ATOM 776 C CA . TYR A 1 100 ? -24.246 -3.826 17.363 1.00 81.44 100 TYR A CA 1
ATOM 777 C C . TYR A 1 100 ? -23.379 -2.850 18.161 1.00 81.44 100 TYR A C 1
ATOM 779 O O . TYR A 1 100 ? -22.240 -2.561 17.776 1.00 81.44 100 TYR A O 1
ATOM 787 N N . ILE A 1 101 ? -23.904 -2.409 19.304 1.00 80.31 101 ILE A N 1
ATOM 788 C CA . ILE A 1 101 ? -23.152 -1.753 20.379 1.00 80.31 101 ILE A CA 1
ATOM 789 C C . ILE A 1 101 ? -23.104 -2.718 21.563 1.00 80.31 101 ILE A C 1
ATOM 791 O O . ILE A 1 101 ? -24.128 -3.295 21.923 1.00 80.31 101 ILE A O 1
ATOM 795 N N . LEU A 1 102 ? -21.924 -2.888 22.152 1.00 83.81 102 LEU A N 1
ATOM 796 C CA . LEU A 1 102 ? -21.685 -3.715 23.332 1.00 83.81 102 LEU A CA 1
ATOM 797 C C . LEU A 1 102 ? -21.167 -2.834 24.464 1.00 83.81 102 LEU A C 1
ATOM 799 O O . LEU A 1 102 ? -20.246 -2.042 24.255 1.00 83.81 102 LEU A O 1
ATOM 803 N N . VAL A 1 103 ? -21.723 -3.009 25.658 1.00 79.06 103 VAL A N 1
ATOM 804 C CA . VAL A 1 103 ? -21.234 -2.397 26.892 1.00 79.06 103 VAL A CA 1
ATOM 805 C C . VAL A 1 103 ? -20.846 -3.498 27.862 1.00 79.06 103 VAL A C 1
ATOM 807 O O . VAL A 1 103 ? -21.635 -4.399 28.143 1.00 79.06 103 VAL A O 1
ATOM 810 N N . ALA A 1 104 ? -19.628 -3.416 28.377 1.00 81.44 104 ALA A N 1
ATOM 811 C CA . ALA A 1 104 ? -19.122 -4.312 29.402 1.00 81.44 104 ALA A CA 1
ATOM 812 C C . ALA A 1 104 ? -18.651 -3.511 30.612 1.00 81.44 104 ALA A C 1
ATOM 814 O O . ALA A 1 104 ? -18.101 -2.418 30.460 1.00 81.44 104 ALA A O 1
ATOM 815 N N . SER A 1 105 ? -18.823 -4.076 31.798 1.00 76.94 105 SER A N 1
ATOM 816 C CA . SER A 1 105 ? -18.191 -3.614 33.023 1.00 76.94 105 SER A CA 1
ATOM 817 C C . SER A 1 105 ? -17.089 -4.563 33.457 1.00 76.94 105 SER A C 1
ATOM 819 O O . SER A 1 105 ? -17.079 -5.747 33.124 1.00 76.94 105 SER A O 1
ATOM 821 N N . PHE A 1 106 ? -16.125 -4.030 34.193 1.00 71.81 106 PHE A N 1
ATOM 822 C CA . PHE A 1 106 ? -15.145 -4.814 34.919 1.00 71.81 106 PHE A CA 1
ATOM 823 C C . PHE A 1 106 ? -15.319 -4.572 36.411 1.00 71.81 106 PHE A C 1
ATOM 825 O O . PHE A 1 106 ? -15.239 -3.430 36.875 1.00 71.81 106 PHE A O 1
ATOM 832 N N . ASP A 1 107 ? -15.525 -5.669 37.129 1.00 68.81 107 ASP A N 1
ATOM 833 C CA . ASP A 1 107 ? -15.526 -5.742 38.580 1.00 68.81 107 ASP A CA 1
ATOM 834 C C . ASP A 1 107 ? -14.252 -6.459 39.055 1.00 68.81 107 ASP A C 1
ATOM 836 O O . ASP A 1 107 ? -13.770 -7.391 38.407 1.00 68.81 107 ASP A O 1
ATOM 840 N N . ILE A 1 108 ? -13.683 -6.014 40.176 1.00 63.59 108 ILE A N 1
ATOM 841 C CA . ILE A 1 108 ? -12.407 -6.542 40.685 1.00 63.59 108 ILE A CA 1
ATOM 842 C C . ILE A 1 108 ? -12.554 -7.996 41.157 1.00 63.59 108 ILE A C 1
ATOM 844 O O . ILE A 1 108 ? -11.615 -8.778 41.001 1.00 63.59 108 ILE A O 1
ATOM 848 N N . ASP A 1 109 ? -13.721 -8.366 41.682 1.00 67.44 109 ASP A N 1
ATOM 849 C CA . ASP A 1 109 ? -13.976 -9.680 42.269 1.00 67.44 109 ASP A CA 1
ATOM 850 C C . ASP A 1 109 ? -14.601 -10.645 41.252 1.00 67.44 109 ASP A C 1
ATOM 852 O O . ASP A 1 109 ? -14.298 -11.841 41.253 1.00 67.44 109 ASP A O 1
ATOM 856 N N . ARG A 1 110 ? -15.466 -10.138 40.364 1.00 62.09 110 ARG A N 1
ATOM 857 C CA . ARG A 1 110 ? -16.193 -10.949 39.367 1.00 62.09 110 ARG A CA 1
ATOM 858 C C . ARG A 1 110 ? -15.554 -10.958 37.976 1.00 62.09 110 ARG A C 1
ATOM 860 O O . ARG A 1 110 ? -15.873 -11.832 37.172 1.00 62.09 110 ARG A O 1
ATOM 867 N N . GLY A 1 111 ? -14.646 -10.028 37.686 1.00 62.91 111 GLY A N 1
ATOM 868 C CA . GLY A 1 111 ? -14.032 -9.867 36.368 1.00 62.91 111 GLY A CA 1
ATOM 869 C C . GLY A 1 111 ? -14.922 -9.112 35.373 1.00 62.91 111 GLY A C 1
ATOM 870 O O . GLY A 1 111 ? -15.780 -8.317 35.750 1.00 62.91 111 GLY A O 1
ATOM 871 N N . SER A 1 112 ? -14.686 -9.316 34.073 1.00 69.00 112 SER A N 1
ATOM 872 C CA . SER A 1 112 ? -15.449 -8.652 33.006 1.00 69.00 112 SER A CA 1
ATOM 873 C C . SER A 1 112 ? -16.839 -9.266 32.823 1.00 69.00 112 SER A C 1
ATOM 875 O O . SER A 1 112 ? -16.952 -10.463 32.563 1.00 69.00 112 SER A O 1
ATOM 877 N N . ILE A 1 113 ? -17.881 -8.437 32.863 1.00 74.06 113 ILE A N 1
ATOM 878 C CA . ILE A 1 113 ? -19.282 -8.815 32.651 1.00 74.06 113 ILE A CA 1
ATOM 879 C C . ILE A 1 113 ? -19.833 -7.990 31.483 1.00 74.06 113 ILE A C 1
ATOM 881 O O . ILE A 1 113 ? -19.603 -6.786 31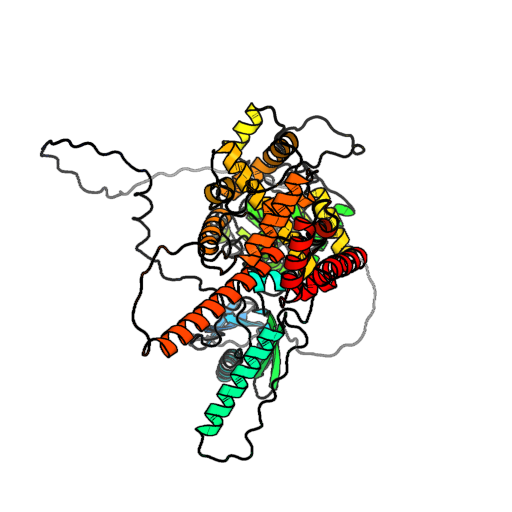.393 1.00 74.06 113 ILE A O 1
ATOM 885 N N . MET A 1 114 ? -20.546 -8.630 30.556 1.00 70.06 114 MET A N 1
ATOM 886 C CA . MET A 1 114 ? -21.263 -7.924 29.492 1.00 70.06 114 MET A CA 1
ATOM 887 C C . MET A 1 114 ? -22.590 -7.410 30.057 1.00 70.06 114 MET A C 1
ATOM 889 O O . MET A 1 114 ? -23.432 -8.214 30.442 1.00 70.06 114 MET A O 1
ATOM 893 N N . GLU A 1 115 ? -22.756 -6.089 30.132 1.00 70.12 115 GLU A N 1
ATOM 894 C CA . GLU A 1 115 ? -23.949 -5.462 30.717 1.00 70.12 115 GLU A CA 1
ATOM 895 C C . GLU A 1 115 ? -25.077 -5.359 29.697 1.00 70.12 115 GLU A C 1
ATOM 897 O O . GLU A 1 115 ? -26.196 -5.786 29.958 1.00 70.12 115 GLU A O 1
ATOM 902 N N . HIS A 1 116 ? -24.776 -4.791 28.526 1.00 72.81 116 HIS A N 1
ATOM 903 C CA . HIS A 1 116 ? -25.786 -4.485 27.522 1.00 72.81 116 HIS A CA 1
ATOM 904 C C . HIS A 1 116 ? -25.275 -4.750 26.111 1.00 72.81 116 HIS A C 1
ATOM 906 O O . HIS A 1 116 ? -24.110 -4.515 25.781 1.00 72.81 116 HIS A O 1
ATOM 912 N N . GLN A 1 117 ? -26.197 -5.184 25.262 1.00 75.88 117 GLN A N 1
ATOM 913 C CA . GLN A 1 117 ? -26.058 -5.200 23.816 1.00 75.88 117 GLN A CA 1
ATOM 914 C C . GLN A 1 117 ? -27.252 -4.443 23.228 1.00 75.88 117 GLN A C 1
ATOM 916 O O . GLN A 1 117 ? -28.346 -4.439 23.791 1.00 75.88 117 GLN A O 1
ATOM 921 N N . TYR A 1 118 ? -27.038 -3.765 22.106 1.00 75.44 118 TYR A N 1
ATOM 922 C CA . TYR A 1 118 ? -28.100 -3.121 21.337 1.00 75.44 118 TYR A CA 1
ATOM 923 C C . TYR A 1 118 ? -27.868 -3.386 19.842 1.00 75.44 118 TYR A C 1
ATOM 925 O O . TYR A 1 118 ? -26.710 -3.322 19.415 1.00 75.44 118 TYR A O 1
ATOM 933 N N . PRO A 1 119 ? -28.905 -3.704 19.034 1.00 73.75 119 PRO A N 1
ATOM 934 C CA . PRO A 1 119 ? -30.343 -3.693 19.362 1.00 73.75 119 PRO A CA 1
ATOM 935 C C . PRO A 1 119 ? -30.882 -4.934 20.098 1.00 73.75 119 PRO A C 1
ATOM 937 O O . PRO A 1 119 ? -32.035 -4.933 20.516 1.00 73.75 119 PRO A O 1
ATOM 940 N N . ALA A 1 120 ? -30.091 -5.998 20.255 1.00 72.81 120 ALA A N 1
ATOM 941 C CA . ALA A 1 120 ? -30.525 -7.216 20.945 1.00 72.81 120 ALA A CA 1
ATOM 942 C C . ALA A 1 120 ? -30.237 -7.142 22.451 1.00 72.81 120 ALA A C 1
ATOM 944 O O . ALA A 1 120 ? -29.095 -6.910 22.827 1.00 72.81 120 ALA A O 1
ATOM 945 N N . ALA A 1 121 ? -31.236 -7.390 23.300 1.00 55.84 121 ALA A N 1
ATOM 946 C CA . ALA A 1 121 ? -31.060 -7.365 24.751 1.00 55.84 121 ALA A CA 1
ATOM 947 C C . ALA A 1 121 ? -30.304 -8.601 25.274 1.00 55.84 121 ALA A C 1
ATOM 949 O O . ALA A 1 121 ? -30.511 -9.722 24.806 1.00 55.84 121 ALA A O 1
ATOM 950 N N . ILE A 1 122 ? -29.483 -8.391 26.301 1.00 56.62 122 ILE A N 1
ATOM 951 C CA . ILE A 1 122 ? -28.934 -9.436 27.171 1.00 56.62 122 ILE A CA 1
ATOM 952 C C . ILE A 1 122 ? -29.355 -9.058 28.594 1.00 56.62 122 ILE A C 1
ATOM 954 O O . ILE A 1 122 ? -29.369 -7.873 28.923 1.00 56.62 122 ILE A O 1
ATOM 958 N N . SER A 1 123 ? -29.739 -10.028 29.427 1.00 45.53 123 SER A N 1
ATOM 959 C CA . SER A 1 123 ? -30.045 -9.768 30.837 1.00 45.53 123 SER A CA 1
ATOM 960 C C . SER A 1 123 ? -28.749 -9.474 31.599 1.00 45.53 123 SER A C 1
ATOM 962 O O . SER A 1 123 ? -27.975 -10.396 31.865 1.00 45.53 123 SER A O 1
ATOM 964 N N . GLY A 1 124 ? -28.502 -8.203 31.912 1.00 50.09 124 GLY A N 1
ATOM 965 C CA . GLY A 1 124 ? -27.436 -7.789 32.821 1.00 50.09 124 GLY A CA 1
ATOM 966 C C . GLY A 1 124 ? -27.823 -8.046 34.279 1.00 50.09 124 GLY A C 1
ATOM 967 O O . GLY A 1 124 ? -28.979 -7.867 34.656 1.00 50.09 124 GLY A O 1
ATOM 968 N N . ASP A 1 125 ? -26.857 -8.481 35.085 1.00 45.47 125 ASP A N 1
ATOM 969 C CA . ASP A 1 125 ? -26.983 -8.647 36.536 1.00 45.47 125 ASP A CA 1
ATOM 970 C C . ASP A 1 125 ? -26.403 -7.378 37.193 1.00 45.47 125 ASP A C 1
ATOM 972 O O . ASP A 1 125 ? -25.235 -7.046 36.976 1.00 45.47 125 ASP A O 1
ATOM 976 N N . GLU A 1 126 ? -27.220 -6.609 37.918 1.00 47.97 126 GLU A N 1
ATOM 977 C CA . GLU A 1 126 ? -26.824 -5.310 38.482 1.00 47.97 126 GLU A CA 1
ATOM 978 C C . GLU A 1 126 ? -26.016 -5.474 39.780 1.00 47.97 126 GLU A C 1
ATOM 980 O O . GLU A 1 126 ? -26.513 -6.033 40.758 1.00 47.97 126 GLU A O 1
ATOM 985 N N . THR A 1 127 ? -24.804 -4.911 39.855 1.00 43.56 127 THR A N 1
ATOM 986 C CA . THR A 1 127 ? -24.114 -4.691 41.142 1.00 43.56 127 THR A CA 1
ATOM 987 C C . THR A 1 127 ? -23.327 -3.380 41.170 1.00 43.56 127 THR A C 1
ATOM 989 O O . THR A 1 127 ? -22.638 -3.031 40.215 1.00 43.56 127 THR A O 1
ATOM 992 N N . ILE A 1 128 ? -23.417 -2.665 42.298 1.00 39.09 128 ILE A N 1
ATOM 993 C CA . ILE A 1 128 ? -22.793 -1.359 42.559 1.00 39.09 128 ILE A CA 1
ATOM 994 C C . ILE A 1 128 ? -21.379 -1.563 43.132 1.00 39.09 128 ILE A C 1
ATOM 996 O O . ILE A 1 128 ? -21.225 -2.094 44.229 1.00 39.09 128 ILE A O 1
ATOM 1000 N N . GLY A 1 129 ? -20.359 -1.092 42.408 1.00 44.34 129 GLY A N 1
ATOM 1001 C CA . GLY A 1 129 ? -18.944 -1.084 42.803 1.00 44.34 129 GLY A CA 1
ATOM 1002 C C . GLY A 1 129 ? -18.164 0.035 42.094 1.00 44.34 129 GLY A C 1
ATOM 1003 O O . GLY A 1 129 ? -18.757 0.906 41.461 1.00 44.34 129 GLY A O 1
ATOM 1004 N N . ALA A 1 130 ? -16.830 0.044 42.176 1.00 43.25 130 ALA A N 1
ATOM 1005 C CA . ALA A 1 130 ? -16.000 0.933 41.353 1.00 43.25 130 ALA A CA 1
ATOM 1006 C C . ALA A 1 130 ? -15.926 0.374 39.920 1.00 43.25 130 ALA A C 1
ATOM 1008 O O . ALA A 1 130 ? -15.034 -0.404 39.594 1.00 43.25 130 ALA A O 1
ATOM 1009 N N . ILE A 1 131 ? -16.902 0.731 39.084 1.00 59.66 131 ILE A N 1
ATOM 1010 C CA . ILE A 1 131 ? -17.104 0.109 37.772 1.00 59.66 131 ILE A CA 1
ATOM 1011 C C . ILE A 1 131 ? -16.243 0.798 36.710 1.00 59.66 131 ILE A C 1
ATOM 1013 O O . ILE A 1 131 ? -16.445 1.969 36.383 1.00 59.66 131 ILE A O 1
ATOM 1017 N N . VAL A 1 132 ? -15.322 0.046 36.110 1.00 64.38 132 VAL A N 1
ATOM 1018 C CA . VAL A 1 132 ? -14.752 0.405 34.808 1.00 64.38 132 VAL A CA 1
ATOM 1019 C C . VAL A 1 132 ? -15.720 -0.079 33.737 1.00 64.38 132 VAL A C 1
ATOM 1021 O O . VAL A 1 132 ? -15.963 -1.277 33.644 1.00 64.38 132 VAL A O 1
ATOM 1024 N N . LYS A 1 133 ? -16.263 0.829 32.923 1.00 76.62 133 LYS A N 1
ATOM 1025 C CA . LYS A 1 133 ? -17.089 0.474 31.762 1.00 76.62 133 LYS A CA 1
ATOM 1026 C C . LYS A 1 133 ? -16.293 0.611 30.474 1.00 76.62 133 LYS A C 1
ATOM 1028 O O . LYS A 1 133 ? -15.434 1.486 30.351 1.00 76.62 133 LYS A O 1
ATOM 1033 N N . ALA A 1 134 ? -16.616 -0.243 29.517 1.00 81.62 134 ALA A N 1
ATOM 1034 C CA . ALA A 1 134 ? -16.105 -0.221 28.163 1.00 81.62 134 ALA A CA 1
ATOM 1035 C C . ALA A 1 134 ? -17.273 -0.297 27.181 1.00 81.62 134 ALA A C 1
ATOM 1037 O O . ALA A 1 134 ? -18.197 -1.088 27.366 1.00 81.62 134 ALA A O 1
ATOM 1038 N N . MET A 1 135 ? -17.201 0.499 26.117 1.00 86.88 135 MET A N 1
ATOM 1039 C CA . MET A 1 135 ? -18.147 0.466 25.006 1.00 86.88 135 MET A CA 1
ATOM 1040 C C . MET A 1 135 ? -17.421 0.056 23.727 1.00 86.88 135 MET A C 1
ATOM 1042 O O . MET A 1 135 ? -16.309 0.517 23.457 1.00 86.88 135 MET A O 1
ATOM 1046 N N . ALA A 1 136 ? -18.047 -0.815 22.944 1.00 88.31 136 ALA A N 1
ATOM 1047 C CA . ALA A 1 136 ? -17.531 -1.292 21.672 1.00 88.31 136 ALA A CA 1
ATOM 1048 C C . ALA A 1 136 ? -18.625 -1.297 20.602 1.00 88.31 136 ALA A C 1
ATOM 1050 O O . ALA A 1 136 ? -19.801 -1.489 20.895 1.00 88.31 136 ALA A O 1
ATOM 1051 N N . ILE A 1 137 ? -18.209 -1.128 19.347 1.00 91.25 137 ILE A N 1
ATOM 1052 C CA . ILE A 1 137 ? -19.075 -1.241 18.171 1.00 91.25 137 ILE A CA 1
ATOM 1053 C C . ILE A 1 137 ? -18.598 -2.345 17.243 1.00 91.25 137 ILE A C 1
ATOM 1055 O O . ILE A 1 137 ? -17.393 -2.565 17.075 1.00 91.25 137 ILE A O 1
ATOM 1059 N N . CYS A 1 138 ? -19.559 -2.980 16.587 1.00 89.25 138 CYS A N 1
ATOM 1060 C CA . CYS A 1 138 ? -19.328 -3.888 15.476 1.00 89.25 138 CYS A CA 1
ATOM 1061 C C . CYS A 1 138 ? -19.659 -3.160 14.172 1.00 89.25 138 CYS A C 1
ATOM 1063 O O . CYS A 1 138 ? -20.817 -2.843 13.907 1.00 89.25 138 CYS A O 1
ATOM 1065 N N . THR A 1 139 ? -18.638 -2.888 13.362 1.00 89.56 139 THR A N 1
ATOM 1066 C CA . THR A 1 139 ? -18.777 -2.223 12.063 1.00 89.56 139 THR A CA 1
ATOM 1067 C C . THR A 1 139 ? -17.991 -2.975 10.999 1.00 89.56 139 THR A C 1
ATOM 1069 O O . THR A 1 139 ? -16.948 -3.571 11.278 1.00 89.56 139 THR A O 1
ATOM 1072 N N . ARG A 1 140 ? -18.480 -2.922 9.760 1.00 86.81 140 ARG A N 1
ATOM 1073 C CA . ARG A 1 140 ? -17.758 -3.417 8.581 1.00 86.81 140 ARG A CA 1
ATOM 1074 C C . ARG A 1 140 ? -16.747 -2.398 8.056 1.00 86.81 140 ARG A C 1
ATOM 1076 O O . ARG A 1 140 ? -16.023 -2.686 7.104 1.00 86.81 140 ARG A O 1
ATOM 1083 N N . HIS A 1 141 ? -16.706 -1.201 8.637 1.00 88.62 141 HIS A N 1
ATOM 1084 C CA . HIS A 1 141 ? -15.892 -0.112 8.123 1.00 88.62 141 HIS A CA 1
ATOM 1085 C C . HIS A 1 141 ? -14.441 -0.278 8.556 1.00 88.62 141 HIS A C 1
ATOM 1087 O O . HIS A 1 141 ? -14.162 -0.374 9.754 1.00 88.62 141 HIS A O 1
ATOM 1093 N N . PRO A 1 142 ? -13.491 -0.254 7.609 1.00 89.81 142 PRO A N 1
ATOM 1094 C CA . PRO A 1 142 ? -12.079 -0.308 7.956 1.00 89.81 142 PRO A CA 1
ATOM 1095 C C . PRO A 1 142 ? -11.625 0.961 8.690 1.00 89.81 142 PRO A C 1
ATOM 1097 O O . PRO A 1 142 ? -10.776 0.877 9.568 1.00 89.81 142 PRO A O 1
ATOM 1100 N N . PHE A 1 143 ? -12.221 2.125 8.416 1.00 90.88 143 PHE A N 1
ATOM 1101 C CA . PHE A 1 143 ? -11.922 3.405 9.078 1.00 90.88 143 PHE A CA 1
ATOM 1102 C C . PHE A 1 143 ? -12.636 3.563 10.433 1.00 90.88 143 PHE A C 1
ATOM 1104 O O . PHE A 1 143 ? -13.181 4.607 10.763 1.00 90.88 143 PHE A O 1
ATOM 1111 N N . LEU A 1 144 ? -12.621 2.523 11.261 1.00 90.38 144 LEU A N 1
ATOM 1112 C CA . LEU A 1 144 ? -13.324 2.473 12.549 1.00 90.38 144 LEU A CA 1
ATOM 1113 C C . LEU A 1 144 ? -12.945 3.580 13.557 1.00 90.38 144 LEU A C 1
ATOM 1115 O O . LEU A 1 144 ? -13.670 3.805 14.524 1.00 90.38 144 LEU A O 1
ATOM 1119 N N . HIS A 1 145 ? -11.825 4.275 13.342 1.00 88.94 145 HIS A N 1
ATOM 1120 C CA . HIS A 1 145 ? -11.329 5.336 14.219 1.00 88.94 145 HIS A CA 1
ATOM 1121 C C . HIS A 1 145 ? -12.238 6.572 14.235 1.00 88.94 145 HIS A C 1
ATOM 1123 O O . HIS A 1 145 ? -12.289 7.264 15.253 1.00 88.94 145 HIS A O 1
ATOM 1129 N N . ILE A 1 146 ? -13.013 6.807 13.167 1.00 91.69 146 ILE A N 1
ATOM 1130 C CA . ILE A 1 146 ? -13.921 7.961 13.062 1.00 91.69 146 ILE A CA 1
ATOM 1131 C C . ILE A 1 146 ? -14.991 7.976 14.159 1.00 91.69 146 ILE A C 1
ATOM 1133 O O . ILE A 1 146 ? -15.513 9.029 14.505 1.00 91.69 146 ILE A O 1
ATOM 1137 N N . TYR A 1 147 ? -15.309 6.805 14.716 1.00 92.31 147 TYR A N 1
ATOM 1138 C CA . TYR A 1 147 ? -16.351 6.647 15.723 1.00 92.31 147 TYR A CA 1
ATOM 1139 C C . TYR A 1 147 ? -15.865 6.934 17.140 1.00 92.31 147 TYR A C 1
ATOM 1141 O O . TYR A 1 147 ? -16.687 7.120 18.032 1.00 92.31 147 TYR A O 1
ATOM 1149 N N . LYS A 1 148 ? -14.546 7.005 17.364 1.00 90.38 148 LYS A N 1
ATOM 1150 C CA . LYS A 1 148 ? -13.966 7.183 18.700 1.00 90.38 148 LYS A CA 1
ATOM 1151 C C . LYS A 1 148 ? -14.541 8.388 19.464 1.00 90.38 148 LYS A C 1
ATOM 1153 O O . LYS A 1 148 ? -14.936 8.194 20.611 1.00 90.38 148 LYS A O 1
ATOM 1158 N N . PRO A 1 149 ? -14.662 9.595 18.873 1.00 91.06 149 PRO A N 1
ATOM 1159 C CA . PRO A 1 149 ? -15.201 10.747 19.597 1.00 91.06 149 PRO A CA 1
ATOM 1160 C C . PRO A 1 149 ? -16.652 10.542 20.048 1.00 91.06 149 PRO A C 1
ATOM 1162 O O . PRO A 1 149 ? -17.000 10.912 21.165 1.00 91.06 149 PRO A O 1
ATOM 1165 N N . LEU A 1 150 ? -17.485 9.913 19.209 1.00 91.69 150 LEU A N 1
ATOM 1166 C CA . LEU A 1 150 ? -18.880 9.624 19.552 1.00 91.69 150 LEU A CA 1
ATOM 1167 C C . LEU A 1 150 ? -18.993 8.544 20.625 1.00 91.69 150 LEU A C 1
ATOM 1169 O O . LEU A 1 150 ? -19.819 8.671 21.521 1.00 91.69 150 LEU A O 1
ATOM 1173 N N . LEU A 1 151 ? -18.154 7.508 20.563 1.00 91.75 151 LEU A N 1
ATOM 1174 C CA . LEU A 1 151 ? -18.130 6.461 21.584 1.00 91.75 151 LEU A CA 1
ATOM 1175 C C . LEU A 1 151 ? -17.730 7.015 22.946 1.00 91.75 151 LEU A C 1
ATOM 1177 O O . LEU A 1 151 ? -18.331 6.637 23.940 1.00 91.75 151 LEU A O 1
ATOM 1181 N N . LEU A 1 152 ? -16.761 7.931 22.995 1.00 89.94 152 LEU A N 1
ATOM 1182 C CA . LEU A 1 152 ? -16.374 8.607 24.232 1.00 89.94 152 LEU A CA 1
ATOM 1183 C C . LEU A 1 152 ? -17.520 9.431 24.818 1.00 89.94 152 LEU A C 1
ATOM 1185 O O . LEU A 1 152 ? -17.793 9.338 26.013 1.00 89.94 152 LEU A O 1
ATOM 1189 N N . LEU A 1 153 ? -18.202 10.201 23.971 1.00 90.56 153 LEU A N 1
ATOM 1190 C CA . LEU A 1 153 ? -19.293 11.069 24.395 1.00 90.56 153 LEU A CA 1
ATOM 1191 C C . LEU A 1 153 ? -20.513 10.261 24.871 1.00 90.56 153 LEU A C 1
ATOM 1193 O O . LEU A 1 153 ? -21.059 10.537 25.938 1.00 90.56 153 LEU A O 1
ATOM 1197 N N . ALA A 1 154 ? -20.886 9.212 24.136 1.00 90.88 154 ALA A N 1
ATOM 1198 C CA . ALA A 1 154 ? -21.960 8.305 24.530 1.00 90.88 154 ALA A CA 1
ATOM 1199 C C . ALA A 1 154 ? -21.596 7.458 25.758 1.00 90.88 154 ALA A C 1
ATOM 1201 O O . ALA A 1 154 ? -22.459 7.175 26.585 1.00 90.88 154 ALA A O 1
ATOM 1202 N N . LEU A 1 155 ? -20.327 7.066 25.913 1.00 89.19 155 LEU A N 1
ATOM 1203 C CA . LEU A 1 155 ? -19.858 6.358 27.102 1.00 89.19 155 LEU A CA 1
ATOM 1204 C C . LEU A 1 155 ? -19.949 7.253 28.340 1.00 89.19 155 LEU A C 1
ATOM 1206 O O . LEU A 1 155 ? -20.438 6.788 29.364 1.00 89.19 155 LEU A O 1
ATOM 1210 N N . GLU A 1 156 ? -19.540 8.522 28.260 1.00 88.00 156 GLU A N 1
ATOM 1211 C CA . GLU A 1 156 ? -19.685 9.480 29.367 1.00 88.00 156 GLU A CA 1
ATOM 1212 C C . GLU A 1 156 ? -21.158 9.680 29.760 1.00 88.00 156 GLU A C 1
ATOM 1214 O O . GLU A 1 156 ? -21.502 9.665 30.945 1.00 88.00 156 GLU A O 1
ATOM 1219 N N . GLU A 1 157 ? -22.042 9.816 28.774 1.00 87.69 157 GLU A N 1
ATOM 1220 C CA . GLU A 1 157 ? -23.483 9.923 29.005 1.00 87.69 157 GLU A CA 1
ATOM 1221 C C . GLU A 1 157 ? -24.053 8.656 29.648 1.00 87.69 157 GLU A C 1
ATOM 1223 O O . GLU A 1 157 ? -24.758 8.739 30.653 1.00 87.69 157 GLU A O 1
ATOM 1228 N N . TYR A 1 158 ? -23.679 7.483 29.141 1.00 86.56 158 TYR A N 1
ATOM 1229 C CA . TYR A 1 158 ? -24.081 6.192 29.694 1.00 86.56 158 TYR A CA 1
ATOM 1230 C C . TYR A 1 158 ? -23.513 5.954 31.107 1.00 86.56 158 TYR A C 1
ATOM 1232 O O . TYR A 1 158 ? -24.130 5.289 31.942 1.00 86.56 158 TYR A O 1
ATOM 1240 N N . PHE A 1 159 ? -22.341 6.511 31.424 1.00 84.56 159 PHE A N 1
ATOM 1241 C CA . PHE A 1 159 ? -21.814 6.531 32.790 1.00 84.56 159 PHE A CA 1
ATOM 1242 C C . PHE A 1 159 ? -22.681 7.380 33.720 1.00 84.56 159 PHE A C 1
ATOM 1244 O O . PHE A 1 159 ? -22.900 6.981 34.863 1.00 84.56 159 PHE A O 1
ATOM 1251 N N . ARG A 1 160 ? -23.171 8.530 33.243 1.00 85.50 160 ARG A N 1
ATOM 1252 C CA . ARG A 1 160 ? -24.034 9.433 34.017 1.00 85.50 160 ARG A CA 1
ATOM 1253 C C . ARG A 1 160 ? -25.441 8.859 34.206 1.00 85.50 160 ARG A C 1
ATOM 1255 O O . ARG A 1 160 ? -26.004 9.000 35.288 1.00 85.50 160 ARG A O 1
ATOM 1262 N N . ALA A 1 161 ? -25.987 8.225 33.172 1.00 83.38 161 ALA A N 1
ATOM 1263 C CA . ALA A 1 161 ? -27.294 7.580 33.167 1.00 83.38 161 ALA A CA 1
ATOM 1264 C C . ALA A 1 161 ? -27.236 6.286 32.324 1.00 83.38 161 ALA A C 1
ATOM 1266 O O . ALA A 1 161 ? -27.288 6.364 31.093 1.00 83.38 161 ALA A O 1
ATOM 1267 N N . PRO A 1 162 ? -27.119 5.096 32.951 1.00 83.88 162 PRO A N 1
ATOM 1268 C CA . PRO A 1 162 ? -26.996 3.820 32.244 1.00 83.88 162 PRO A CA 1
ATOM 1269 C C . PRO A 1 162 ? -28.354 3.342 31.716 1.00 83.88 162 PRO A C 1
ATOM 1271 O O . PRO A 1 162 ? -28.915 2.364 32.197 1.00 83.88 162 PRO A O 1
ATOM 1274 N N . VAL A 1 163 ? -28.901 4.066 30.742 1.00 84.12 163 VAL A N 1
ATOM 1275 C CA . VAL A 1 163 ? -30.204 3.786 30.133 1.00 84.12 163 VAL A CA 1
ATOM 1276 C C . VAL A 1 163 ? -30.043 3.284 28.697 1.00 84.12 163 VAL A C 1
ATOM 1278 O O . VAL A 1 163 ? -29.125 3.689 27.975 1.00 84.12 163 VAL A O 1
ATOM 1281 N N . LEU A 1 164 ? -30.930 2.381 28.269 1.00 85.81 164 LEU A N 1
ATOM 1282 C CA . LEU A 1 164 ? -30.897 1.801 26.921 1.00 85.81 164 LEU A CA 1
ATOM 1283 C C . LEU A 1 164 ? -31.155 2.850 25.831 1.00 85.81 164 LEU A C 1
ATOM 1285 O O . LEU A 1 164 ? -30.648 2.698 24.718 1.00 85.81 164 LEU A O 1
ATOM 1289 N N . GLU A 1 165 ? -31.877 3.933 26.138 1.00 87.75 165 GLU A N 1
ATOM 1290 C CA . GLU A 1 165 ? -32.108 5.034 25.199 1.00 87.75 165 GLU A CA 1
ATOM 1291 C C . GLU A 1 165 ? -30.801 5.692 24.740 1.00 87.75 165 GLU A C 1
ATOM 1293 O O . GLU A 1 165 ? -30.700 6.070 23.574 1.00 87.75 165 GLU A O 1
ATOM 1298 N N . THR A 1 166 ? -29.777 5.767 25.599 1.00 87.81 166 THR A N 1
ATOM 1299 C CA . THR A 1 166 ? -28.453 6.295 25.229 1.00 87.81 166 THR A CA 1
ATOM 1300 C C . THR A 1 166 ? -27.818 5.437 24.133 1.00 87.81 166 THR A C 1
ATOM 1302 O O . THR A 1 166 ? -27.311 5.953 23.136 1.00 87.81 166 THR A O 1
ATOM 1305 N N . LEU A 1 167 ? -27.907 4.108 24.263 1.00 88.75 167 LEU A N 1
ATOM 1306 C CA . LEU A 1 167 ? -27.391 3.174 23.256 1.00 88.75 167 LEU A CA 1
ATOM 1307 C C . LEU A 1 167 ? -28.212 3.226 21.963 1.00 88.75 167 LEU A C 1
ATOM 1309 O O . LEU A 1 167 ? -27.636 3.177 20.877 1.00 88.75 167 LEU A O 1
ATOM 1313 N N . ALA A 1 168 ? -29.536 3.371 22.063 1.00 89.56 168 ALA A N 1
ATOM 1314 C CA . ALA A 1 168 ? -30.418 3.518 20.908 1.00 89.56 168 ALA A CA 1
ATOM 1315 C C . ALA A 1 168 ? -30.156 4.826 20.143 1.00 89.56 168 ALA A C 1
ATOM 1317 O O . ALA A 1 168 ? -30.053 4.811 18.915 1.00 89.56 168 ALA A O 1
ATOM 1318 N N . SER A 1 169 ? -29.991 5.943 20.860 1.00 91.06 169 SER A N 1
ATOM 1319 C CA . SER A 1 169 ? -29.609 7.240 20.290 1.00 91.06 169 SER A CA 1
ATOM 1320 C C . SER A 1 169 ? -28.275 7.129 19.555 1.00 91.06 169 SER A C 1
ATOM 1322 O O . SER A 1 169 ? -28.175 7.519 18.391 1.00 91.06 169 SER A O 1
ATOM 1324 N N . LEU A 1 170 ? -27.278 6.491 20.181 1.00 92.62 170 LEU A N 1
ATOM 1325 C CA . LEU A 1 170 ? -25.965 6.286 19.570 1.00 92.62 170 LEU A CA 1
ATOM 1326 C C . LEU A 1 170 ? -26.065 5.421 18.319 1.00 92.62 170 LEU A C 1
ATOM 1328 O O . LEU A 1 170 ? -25.524 5.782 17.279 1.00 92.62 170 LEU A O 1
ATOM 1332 N N . TYR A 1 171 ? -26.789 4.308 18.388 1.00 91.94 171 TYR A N 1
ATOM 1333 C CA . TYR A 1 171 ? -26.993 3.423 17.247 1.00 91.94 171 TYR A CA 1
ATOM 1334 C C . TYR A 1 171 ? -27.624 4.151 16.059 1.00 91.94 171 TYR A C 1
ATOM 1336 O O . TYR A 1 171 ? -27.143 4.034 14.931 1.00 91.94 171 TYR A O 1
ATOM 1344 N N . ASN A 1 172 ? -28.683 4.920 16.308 1.00 92.38 172 ASN A N 1
ATOM 1345 C CA . ASN A 1 172 ? -29.385 5.664 15.268 1.00 92.38 172 ASN A CA 1
ATOM 1346 C C . ASN A 1 172 ? -28.512 6.783 14.692 1.00 92.38 172 ASN A C 1
ATOM 1348 O O . ASN A 1 172 ? -28.475 6.945 13.475 1.00 92.38 172 ASN A O 1
ATOM 1352 N N . ALA A 1 173 ? -27.762 7.500 15.534 1.00 92.25 173 ALA A N 1
ATOM 1353 C CA . ALA A 1 173 ? -26.817 8.522 15.094 1.00 92.25 173 ALA A CA 1
ATOM 1354 C C . ALA A 1 173 ? -25.710 7.928 14.210 1.00 92.25 173 ALA A C 1
ATOM 1356 O O . ALA A 1 173 ? -25.458 8.402 13.107 1.00 92.25 173 ALA A O 1
ATOM 1357 N N . LEU A 1 174 ? -25.075 6.835 14.639 1.00 91.69 174 LEU A N 1
ATOM 1358 C CA . LEU A 1 174 ? -24.015 6.188 13.859 1.00 91.69 174 LEU A CA 1
ATOM 1359 C C . LEU A 1 174 ? -24.518 5.683 12.498 1.00 91.69 174 LEU A C 1
ATOM 1361 O O . LEU A 1 174 ? -23.772 5.736 11.520 1.00 91.69 174 LEU A O 1
ATOM 1365 N N . ASN A 1 175 ? -25.773 5.229 12.429 1.00 90.12 175 ASN A N 1
ATOM 1366 C CA . ASN A 1 175 ? -26.412 4.746 11.204 1.00 90.12 175 ASN A CA 1
ATOM 1367 C C . ASN A 1 175 ? -27.023 5.856 10.327 1.00 90.12 175 ASN A C 1
ATOM 1369 O O . ASN A 1 175 ? -27.292 5.604 9.155 1.00 90.12 175 ASN A O 1
ATOM 1373 N N . SER A 1 176 ? -27.186 7.082 10.835 1.00 88.44 176 SER A N 1
ATOM 1374 C CA . SER A 1 176 ? -27.698 8.228 10.067 1.00 88.44 176 SER A CA 1
ATOM 1375 C C . SER A 1 176 ? -26.615 9.005 9.307 1.00 88.44 176 SER A C 1
ATOM 1377 O O . SER A 1 176 ? -26.933 9.945 8.578 1.00 88.44 176 SER A O 1
ATOM 1379 N N . MET A 1 177 ? -25.343 8.608 9.444 1.00 88.25 177 MET A N 1
ATOM 1380 C CA . MET A 1 177 ? -24.206 9.223 8.754 1.00 88.25 177 MET A CA 1
ATOM 1381 C C . MET A 1 177 ? -24.414 9.254 7.230 1.00 88.25 177 MET A C 1
ATOM 1383 O O . MET A 1 177 ? -24.499 8.209 6.577 1.00 88.25 177 MET A O 1
ATOM 1387 N N . ASP A 1 178 ? -24.438 10.462 6.657 1.00 84.88 178 ASP A N 1
ATOM 1388 C CA . ASP A 1 178 ? -24.637 10.672 5.222 1.00 84.88 178 ASP A CA 1
ATOM 1389 C C . ASP A 1 178 ? -23.327 10.480 4.445 1.00 84.88 178 ASP A C 1
ATOM 1391 O O . ASP A 1 178 ? -22.343 11.200 4.638 1.00 84.88 178 ASP A O 1
ATOM 1395 N N . LEU A 1 179 ? -23.336 9.506 3.535 1.00 85.56 179 LEU A N 1
ATOM 1396 C CA . LEU A 1 179 ? -22.235 9.187 2.622 1.00 85.56 179 LEU A CA 1
ATOM 1397 C C . LEU A 1 179 ? -22.605 9.419 1.153 1.00 85.56 179 LEU A C 1
ATOM 1399 O O . LEU A 1 179 ? -21.874 9.006 0.253 1.00 85.56 179 LEU A O 1
ATOM 1403 N N . SER A 1 180 ? -23.737 10.066 0.881 1.00 82.50 180 SER A N 1
ATOM 1404 C CA . SER A 1 180 ? -24.289 10.190 -0.471 1.00 82.50 180 SER A CA 1
ATOM 1405 C C . SER A 1 180 ? -23.405 10.973 -1.443 1.00 82.50 180 SER A C 1
ATOM 1407 O O . SER A 1 180 ? -23.537 10.804 -2.653 1.00 82.50 180 SER A O 1
ATOM 1409 N N . LEU A 1 181 ? -22.499 11.813 -0.936 1.00 85.44 181 LEU A N 1
ATOM 1410 C CA . LEU A 1 181 ? -21.554 12.599 -1.736 1.00 85.44 181 LEU A CA 1
ATOM 1411 C C . LEU A 1 181 ? -20.173 11.943 -1.876 1.00 85.44 181 LEU A C 1
ATOM 1413 O O . LEU A 1 181 ? -19.320 12.490 -2.577 1.00 85.44 181 LEU A O 1
ATOM 1417 N N . LEU A 1 182 ? -19.949 10.785 -1.248 1.00 87.25 182 LEU A N 1
ATOM 1418 C CA . LEU A 1 182 ? -18.693 10.049 -1.352 1.00 87.25 182 LEU A CA 1
ATOM 1419 C C . LEU A 1 182 ? -18.554 9.458 -2.772 1.00 87.25 182 LEU A C 1
ATOM 1421 O O . LEU A 1 182 ? -19.407 8.666 -3.189 1.00 87.25 182 LEU A O 1
ATOM 1425 N N . PRO A 1 183 ? -17.511 9.816 -3.544 1.00 88.75 183 PRO A N 1
ATOM 1426 C CA . PRO A 1 183 ? -17.349 9.310 -4.901 1.00 88.75 183 PRO A CA 1
ATOM 1427 C C . PRO A 1 183 ? -16.944 7.831 -4.913 1.00 88.75 183 PRO A C 1
ATOM 1429 O O . PRO A 1 183 ? -16.148 7.371 -4.095 1.00 88.75 183 PRO A O 1
ATOM 1432 N N . LYS A 1 184 ? -17.455 7.084 -5.898 1.00 86.88 184 LYS A N 1
ATOM 1433 C CA . LYS A 1 184 ? -17.048 5.698 -6.167 1.00 86.88 184 LYS A CA 1
ATOM 1434 C C . LYS A 1 184 ? -15.840 5.709 -7.103 1.00 86.88 184 LYS A C 1
ATOM 1436 O O . LYS A 1 184 ? -15.990 6.013 -8.285 1.00 86.88 184 LYS A O 1
ATOM 1441 N N . LEU A 1 185 ? -14.665 5.391 -6.567 1.00 90.12 185 LEU A N 1
ATOM 1442 C CA . LEU A 1 185 ? -13.421 5.318 -7.331 1.00 90.12 185 LEU A CA 1
ATOM 1443 C C . LEU A 1 185 ? -13.178 3.902 -7.870 1.00 90.12 185 LEU A C 1
ATOM 1445 O O . LEU A 1 185 ? -13.480 2.906 -7.207 1.00 90.12 185 LEU A O 1
ATOM 1449 N N . SER A 1 186 ? -12.625 3.811 -9.078 1.00 89.75 186 SER A N 1
ATOM 1450 C CA . SER A 1 186 ? -12.123 2.557 -9.645 1.00 89.75 186 SER A CA 1
ATOM 1451 C C . SER A 1 186 ? -10.861 2.090 -8.907 1.00 89.75 186 SER A C 1
ATOM 1453 O O . SER A 1 186 ? -10.210 2.862 -8.210 1.00 89.75 186 SER A O 1
ATOM 1455 N N . HIS A 1 187 ? -10.458 0.826 -9.087 1.00 87.50 187 HIS A N 1
ATOM 1456 C CA . HIS A 1 187 ? -9.226 0.318 -8.468 1.00 87.50 187 HIS A CA 1
ATOM 1457 C C . HIS A 1 187 ? -7.983 1.124 -8.885 1.00 87.50 187 HIS A C 1
ATOM 1459 O O . HIS A 1 187 ? -7.128 1.402 -8.048 1.00 87.50 187 HIS A O 1
ATOM 1465 N N . LEU A 1 188 ? -7.906 1.531 -10.157 1.00 90.25 188 LEU A N 1
ATOM 1466 C CA . LEU A 1 188 ? -6.795 2.331 -10.671 1.00 90.25 188 LEU A CA 1
ATOM 1467 C C . LEU A 1 188 ? -6.832 3.760 -10.110 1.00 90.25 188 LEU A C 1
ATOM 1469 O O . LEU A 1 188 ? -5.800 4.286 -9.706 1.00 90.25 188 LEU A O 1
ATOM 1473 N N . GLU A 1 189 ? -8.018 4.367 -10.010 1.00 92.25 189 GLU A N 1
ATOM 1474 C CA . GLU A 1 189 ? -8.189 5.689 -9.390 1.00 92.25 189 GLU A CA 1
ATOM 1475 C C . GLU A 1 189 ? -7.802 5.655 -7.908 1.00 92.25 189 GLU A C 1
ATOM 1477 O O . GLU A 1 189 ? -7.019 6.484 -7.451 1.00 92.25 189 GLU A O 1
ATOM 1482 N N . SER A 1 190 ? -8.282 4.657 -7.161 1.00 90.94 190 SER A N 1
ATOM 1483 C CA . SER A 1 190 ? -7.917 4.443 -5.760 1.00 90.94 190 SER A CA 1
ATOM 1484 C C . SER A 1 190 ? -6.413 4.239 -5.578 1.00 90.94 190 SER A C 1
ATOM 1486 O O . SER A 1 190 ? -5.849 4.765 -4.614 1.00 90.94 190 SER A O 1
ATOM 1488 N N . PHE A 1 191 ? -5.767 3.509 -6.494 1.00 89.62 191 PHE A N 1
ATOM 1489 C CA . PHE A 1 191 ? -4.321 3.300 -6.491 1.00 89.62 191 PHE A CA 1
ATOM 1490 C C . PHE A 1 191 ? -3.565 4.613 -6.705 1.00 89.62 191 PHE A C 1
ATOM 1492 O O . PHE A 1 191 ? -2.672 4.931 -5.921 1.00 89.62 191 PHE A O 1
ATOM 1499 N N . VAL A 1 192 ? -3.928 5.379 -7.739 1.00 91.44 192 VAL A N 1
ATOM 1500 C CA . VAL A 1 192 ? -3.270 6.651 -8.079 1.00 91.44 192 VAL A CA 1
ATOM 1501 C C . VAL A 1 192 ? -3.499 7.697 -6.988 1.00 91.44 192 VAL A C 1
ATOM 1503 O O . VAL A 1 192 ? -2.548 8.365 -6.587 1.00 91.44 192 VAL A O 1
ATOM 1506 N N . LEU A 1 193 ? -4.718 7.798 -6.444 1.00 91.06 193 LEU A N 1
ATOM 1507 C CA . LEU A 1 193 ? -5.017 8.689 -5.319 1.00 91.06 193 LEU A CA 1
ATOM 1508 C C . LEU A 1 193 ? -4.165 8.316 -4.099 1.00 91.06 193 LEU A C 1
ATOM 1510 O O . LEU A 1 193 ? -3.470 9.159 -3.553 1.00 91.06 193 LEU A O 1
ATOM 1514 N N . GLY A 1 194 ? -4.123 7.032 -3.730 1.00 87.44 194 GLY A N 1
ATOM 1515 C CA . GLY A 1 194 ? -3.333 6.541 -2.595 1.00 87.44 194 GLY A CA 1
ATOM 1516 C C . GLY A 1 194 ? -1.812 6.508 -2.812 1.00 87.44 194 GLY A C 1
ATOM 1517 O O . GLY A 1 194 ? -1.090 5.996 -1.952 1.00 87.44 194 GLY A O 1
ATOM 1518 N N . ALA A 1 195 ? -1.318 6.964 -3.963 1.00 85.88 195 ALA A N 1
ATOM 1519 C CA . ALA A 1 195 ? 0.105 7.131 -4.261 1.00 85.88 195 ALA A CA 1
ATOM 1520 C C . ALA A 1 195 ? 0.510 8.609 -4.412 1.00 85.88 195 ALA A C 1
ATOM 1522 O O . ALA A 1 195 ? 1.687 8.900 -4.615 1.00 85.88 195 ALA A O 1
ATOM 1523 N N . SER A 1 196 ? -0.450 9.529 -4.324 1.00 86.88 196 SER A N 1
ATOM 1524 C CA . SER A 1 196 ? -0.269 10.956 -4.561 1.00 86.88 196 SER A CA 1
ATOM 1525 C C . SER A 1 196 ? -0.479 11.752 -3.272 1.00 86.88 196 SER A C 1
ATOM 1527 O O . SER A 1 196 ? -1.268 11.370 -2.418 1.00 86.88 196 SER A O 1
ATOM 1529 N N . ASP A 1 197 ? 0.203 12.892 -3.161 1.00 86.06 197 ASP A N 1
ATOM 1530 C CA . ASP A 1 197 ? -0.046 13.901 -2.119 1.00 86.06 197 ASP A CA 1
ATOM 1531 C C . ASP A 1 197 ? -0.839 15.112 -2.670 1.00 86.06 197 ASP A C 1
ATOM 1533 O O . ASP A 1 197 ? -1.074 16.102 -1.972 1.00 86.06 197 ASP A O 1
ATOM 1537 N N . ALA A 1 198 ? -1.240 15.077 -3.949 1.00 88.94 198 ALA A N 1
ATOM 1538 C CA . ALA A 1 198 ? -1.993 16.155 -4.590 1.00 88.94 198 ALA A CA 1
ATOM 1539 C C . ALA A 1 198 ? -3.445 16.205 -4.086 1.00 88.94 198 ALA A C 1
ATOM 1541 O O . ALA A 1 198 ? -4.247 15.322 -4.382 1.00 88.94 198 ALA A O 1
ATOM 1542 N N . LYS A 1 199 ? -3.785 17.270 -3.356 1.00 91.00 199 LYS A N 1
ATOM 1543 C CA . LYS A 1 199 ? -5.071 17.438 -2.655 1.00 91.00 199 LYS A CA 1
ATOM 1544 C C . LYS A 1 199 ? -6.294 17.556 -3.562 1.00 91.00 199 LYS A C 1
ATOM 1546 O O . LYS A 1 199 ? -7.401 17.290 -3.122 1.00 91.00 199 LYS A O 1
ATOM 1551 N N . ASP A 1 200 ? -6.115 17.978 -4.806 1.00 91.56 200 ASP A N 1
ATOM 1552 C CA . ASP A 1 200 ? -7.182 18.161 -5.796 1.00 91.56 200 ASP A CA 1
ATOM 1553 C C . ASP A 1 200 ? -7.240 17.017 -6.828 1.00 91.56 200 ASP A C 1
ATOM 1555 O O . ASP A 1 200 ? -7.889 17.135 -7.872 1.00 91.56 200 ASP A O 1
ATOM 1559 N N . MET A 1 201 ? -6.570 15.894 -6.549 1.00 92.38 201 MET A N 1
ATOM 1560 C CA . MET A 1 201 ? -6.602 14.692 -7.382 1.00 92.38 201 MET A CA 1
ATOM 1561 C C . MET A 1 201 ? -8.036 14.142 -7.469 1.00 92.38 201 MET A C 1
ATOM 1563 O O . MET A 1 201 ? -8.654 13.868 -6.445 1.00 92.38 201 MET A O 1
ATOM 1567 N N . PHE A 1 202 ? -8.572 13.963 -8.678 1.00 94.19 202 PHE A N 1
ATOM 1568 C CA . PHE A 1 202 ? -9.959 13.525 -8.922 1.00 94.19 202 PHE A CA 1
ATOM 1569 C C . PHE A 1 202 ? -11.059 14.443 -8.351 1.00 94.19 202 PHE A C 1
ATOM 1571 O O . PHE A 1 202 ? -12.174 13.990 -8.066 1.00 94.19 202 PHE A O 1
ATOM 1578 N N . VAL A 1 203 ? -10.783 15.742 -8.185 1.00 92.88 203 VAL A N 1
ATOM 1579 C CA . VAL A 1 203 ? -11.770 16.726 -7.696 1.00 92.88 203 VAL A CA 1
ATOM 1580 C C . VAL A 1 203 ? -13.056 16.746 -8.535 1.00 92.88 203 VAL A C 1
ATOM 1582 O O . VAL A 1 203 ? -14.153 16.912 -7.995 1.00 92.88 203 VAL A O 1
ATOM 1585 N N . GLU A 1 204 ? -12.963 16.465 -9.835 1.00 92.38 204 GLU A N 1
ATOM 1586 C CA . GLU A 1 204 ? -14.105 16.391 -10.746 1.00 92.38 204 GLU A CA 1
ATOM 1587 C C . GLU A 1 204 ? -15.124 15.315 -10.344 1.00 92.38 204 GLU A C 1
ATOM 1589 O O . GLU A 1 204 ? -16.316 15.455 -10.623 1.00 92.38 204 GLU A O 1
ATOM 1594 N N . LYS A 1 205 ? -14.702 14.255 -9.642 1.00 91.19 205 LYS A N 1
ATOM 1595 C CA . LYS A 1 205 ? -15.614 13.211 -9.151 1.00 91.19 205 LYS A CA 1
ATOM 1596 C C . LYS A 1 205 ? -16.535 13.757 -8.066 1.00 91.19 205 LYS A C 1
ATOM 1598 O O . LYS A 1 205 ? -17.732 13.480 -8.091 1.00 91.19 205 LYS A O 1
ATOM 1603 N N . PHE A 1 206 ? -16.010 14.591 -7.169 1.00 90.06 206 PHE A N 1
ATOM 1604 C CA . PHE A 1 206 ? -16.822 15.289 -6.173 1.00 90.06 206 PHE A CA 1
ATOM 1605 C C . PHE A 1 206 ? -17.775 16.288 -6.834 1.00 90.06 206 PHE A C 1
ATOM 1607 O O . PHE A 1 206 ? -18.948 16.356 -6.465 1.00 90.06 206 PHE A O 1
ATOM 1614 N N . GLU A 1 207 ? -17.324 17.009 -7.864 1.00 90.25 207 GLU A N 1
ATOM 1615 C CA . GLU A 1 207 ? -18.206 17.895 -8.629 1.00 90.25 207 GLU A CA 1
ATOM 1616 C C . GLU A 1 207 ? -19.375 17.145 -9.272 1.00 90.25 207 GLU A C 1
ATOM 1618 O O . GLU A 1 207 ? -20.513 17.620 -9.235 1.00 90.25 207 GLU A O 1
ATOM 1623 N N . LEU A 1 208 ? -19.114 15.970 -9.851 1.00 88.19 208 LEU A N 1
ATOM 1624 C CA . LEU A 1 208 ? -20.147 15.120 -10.440 1.00 88.19 208 LEU A CA 1
ATOM 1625 C C . LEU A 1 208 ? -21.157 14.653 -9.388 1.00 88.19 208 LEU A C 1
ATOM 1627 O O . LEU A 1 208 ? -22.362 14.747 -9.638 1.00 88.19 208 LEU A O 1
ATOM 1631 N N . MET A 1 209 ? -20.693 14.231 -8.208 1.00 87.31 209 MET A N 1
ATOM 1632 C CA . MET A 1 209 ? -21.569 13.850 -7.092 1.00 87.31 209 MET A CA 1
ATOM 1633 C C . MET A 1 209 ? -22.463 15.015 -6.656 1.00 87.31 209 MET A C 1
ATOM 1635 O O . MET A 1 209 ? -23.681 14.860 -6.543 1.00 87.31 209 MET A O 1
ATOM 1639 N N . VAL A 1 210 ? -21.891 16.213 -6.510 1.00 87.75 210 VAL A N 1
ATOM 1640 C CA . VAL A 1 210 ? -22.638 17.432 -6.173 1.00 87.75 210 VAL A CA 1
ATOM 1641 C C . VAL A 1 210 ? -23.665 17.782 -7.253 1.00 87.75 210 VAL A C 1
ATOM 1643 O O . VAL A 1 210 ? -24.812 18.102 -6.936 1.00 87.75 210 VAL A O 1
ATOM 1646 N N . ARG A 1 211 ? -23.296 17.712 -8.539 1.00 87.62 211 ARG A N 1
ATOM 1647 C CA . ARG A 1 211 ? -24.220 17.979 -9.657 1.00 87.62 211 ARG A CA 1
ATOM 1648 C C . ARG A 1 211 ? -25.369 16.975 -9.686 1.00 87.62 211 ARG A C 1
ATOM 1650 O O . ARG A 1 211 ? -26.513 17.378 -9.883 1.00 87.62 211 ARG A O 1
ATOM 1657 N N . HIS A 1 212 ? -25.078 15.691 -9.490 1.00 86.00 212 HIS A N 1
ATOM 1658 C CA . HIS A 1 212 ? -26.091 14.642 -9.430 1.00 86.00 212 HIS A CA 1
ATOM 1659 C C . HIS A 1 212 ? -27.055 14.873 -8.265 1.00 86.00 212 HIS A C 1
ATOM 1661 O O . HIS A 1 212 ? -28.270 14.835 -8.451 1.00 86.00 212 HIS A O 1
ATOM 1667 N N . ARG A 1 213 ? -26.524 15.216 -7.089 1.00 84.62 213 ARG A N 1
ATOM 1668 C CA . ARG A 1 213 ? -27.343 15.478 -5.909 1.00 84.62 213 ARG A CA 1
ATOM 1669 C C . ARG A 1 213 ? -28.235 16.708 -6.069 1.00 84.62 213 ARG A C 1
ATOM 1671 O O . ARG A 1 213 ? -29.422 16.621 -5.779 1.00 84.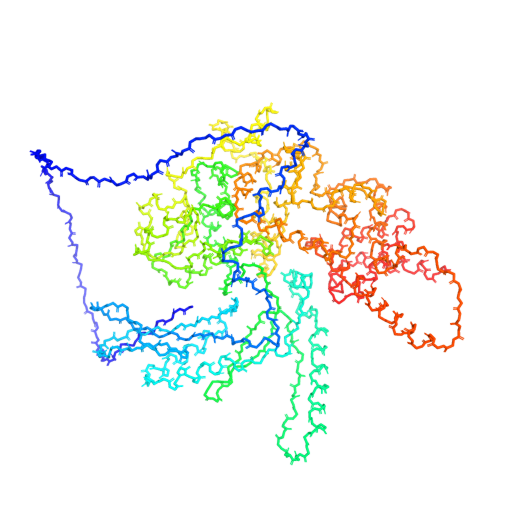62 213 ARG A O 1
ATOM 1678 N N . LYS A 1 214 ? -27.714 17.806 -6.627 1.00 86.00 214 LYS A N 1
ATOM 1679 C CA . LYS A 1 214 ? -28.525 18.991 -6.962 1.00 86.00 214 LYS A CA 1
ATOM 1680 C C . LYS A 1 214 ? -29.691 18.657 -7.896 1.00 86.00 214 LYS A C 1
ATOM 1682 O O . LYS A 1 214 ? -30.772 19.200 -7.718 1.00 86.00 214 LYS A O 1
ATOM 1687 N N . LYS A 1 215 ? -29.487 17.764 -8.874 1.00 85.81 215 LYS A N 1
ATOM 1688 C CA . LYS A 1 215 ? -30.565 17.305 -9.768 1.00 85.81 215 LYS A CA 1
ATOM 1689 C C . LYS A 1 215 ? -31.618 16.475 -9.031 1.00 85.81 215 LYS A C 1
ATOM 1691 O O . LYS A 1 215 ? -32.799 16.667 -9.282 1.00 85.81 215 LYS A O 1
ATOM 1696 N N . GLN A 1 216 ? -31.202 15.573 -8.139 1.00 84.00 216 GLN A N 1
ATOM 1697 C CA . GLN A 1 216 ? -32.133 14.768 -7.341 1.00 84.00 216 GLN A CA 1
ATOM 1698 C C . GLN A 1 216 ? -32.965 15.623 -6.386 1.00 84.00 216 GLN A C 1
ATOM 1700 O O . GLN A 1 216 ? -34.169 15.418 -6.286 1.00 84.00 216 GLN A O 1
ATOM 1705 N N . ASP A 1 217 ? -32.335 16.580 -5.706 1.00 83.50 217 ASP A N 1
ATOM 1706 C CA . ASP A 1 217 ? -33.036 17.468 -4.782 1.00 83.50 217 ASP A CA 1
ATOM 1707 C C . ASP A 1 217 ? -34.003 18.391 -5.543 1.00 83.50 217 ASP A C 1
ATOM 1709 O O . ASP A 1 217 ? -35.149 18.512 -5.136 1.00 83.50 217 ASP A O 1
ATOM 1713 N N . ALA A 1 218 ? -33.616 18.918 -6.712 1.00 83.81 218 ALA A N 1
ATOM 1714 C CA . ALA A 1 218 ? -34.530 19.680 -7.570 1.00 83.81 218 ALA A CA 1
ATOM 1715 C C . ALA A 1 218 ? -35.720 18.844 -8.084 1.00 83.81 218 ALA A C 1
ATOM 1717 O O . ALA A 1 218 ? -36.820 19.367 -8.224 1.00 83.81 218 ALA A O 1
ATOM 1718 N N . ALA A 1 219 ? -35.517 17.551 -8.365 1.00 83.81 219 ALA A N 1
ATOM 1719 C CA . ALA A 1 219 ? -36.602 16.651 -8.757 1.00 83.81 219 ALA A CA 1
ATOM 1720 C C . ALA A 1 219 ? -37.564 16.366 -7.592 1.00 83.81 219 ALA A C 1
ATOM 1722 O O . ALA A 1 219 ? -38.768 16.317 -7.806 1.00 83.81 219 ALA A O 1
ATOM 1723 N N . LYS A 1 220 ? -37.048 16.232 -6.362 1.00 80.38 220 LYS A N 1
ATOM 1724 C CA . LYS A 1 220 ? -37.874 16.086 -5.153 1.00 80.38 220 LYS A CA 1
ATOM 1725 C C . LYS A 1 220 ? -38.652 17.357 -4.826 1.00 80.38 220 LYS A C 1
ATOM 1727 O O . LYS A 1 220 ? -39.839 17.274 -4.547 1.00 80.38 220 LYS A O 1
ATOM 1732 N N . GLU A 1 221 ? -38.008 18.520 -4.931 1.00 77.94 221 GLU A N 1
ATOM 1733 C CA . GLU A 1 221 ? -38.662 19.828 -4.772 1.00 77.94 221 GLU A CA 1
ATOM 1734 C C . GLU A 1 221 ? -39.772 20.051 -5.815 1.00 77.94 221 GLU A C 1
ATOM 1736 O O . GLU A 1 221 ? -40.722 20.776 -5.546 1.00 77.94 221 GLU A O 1
ATOM 1741 N N . ALA A 1 222 ? -39.672 19.433 -6.998 1.00 76.50 222 ALA A N 1
ATOM 1742 C CA . ALA A 1 222 ? -40.717 19.492 -8.019 1.00 76.50 222 ALA A CA 1
ATOM 1743 C C . ALA A 1 222 ? -41.914 18.558 -7.738 1.00 76.50 222 ALA A C 1
ATOM 1745 O O . ALA A 1 222 ? -43.005 18.834 -8.234 1.00 76.50 222 ALA A O 1
ATOM 1746 N N . ASP A 1 223 ? -41.719 17.483 -6.965 1.00 74.12 223 ASP A N 1
ATOM 1747 C CA . ASP A 1 223 ? -42.757 16.507 -6.582 1.00 74.12 223 ASP A CA 1
ATOM 1748 C C . ASP A 1 223 ? -43.476 16.891 -5.268 1.00 74.12 223 ASP A C 1
ATOM 1750 O O . ASP A 1 223 ? -44.635 16.531 -5.058 1.00 74.12 223 ASP A O 1
ATOM 1754 N N . GLU A 1 224 ? -42.819 17.638 -4.371 1.00 68.94 224 GLU A N 1
ATOM 1755 C CA . GLU A 1 224 ? -43.413 18.107 -3.112 1.00 68.94 224 GLU A CA 1
ATOM 1756 C C . GLU A 1 224 ? -44.325 19.332 -3.337 1.00 68.94 224 GLU A C 1
ATOM 1758 O O . GLU A 1 224 ? -43.879 20.466 -3.492 1.00 68.94 224 GLU A O 1
ATOM 1763 N N . THR A 1 225 ? -45.646 19.125 -3.298 1.00 58.28 225 THR A N 1
ATOM 1764 C CA . THR A 1 225 ? -46.669 20.184 -3.451 1.00 58.28 225 THR A CA 1
ATOM 1765 C C . THR A 1 225 ? -46.853 21.084 -2.218 1.00 58.28 225 THR A C 1
ATOM 1767 O O . THR A 1 225 ? -47.745 21.933 -2.203 1.00 58.28 225 THR A O 1
ATOM 1770 N N . THR A 1 226 ? -46.062 20.909 -1.159 1.00 55.88 226 THR A N 1
ATOM 1771 C CA . THR A 1 226 ? -46.178 21.679 0.088 1.00 55.88 226 THR A CA 1
ATOM 1772 C C . THR A 1 226 ? -45.054 22.700 0.202 1.00 55.88 226 THR A C 1
ATOM 1774 O O . THR A 1 226 ? -43.900 22.358 0.439 1.00 55.88 226 THR A O 1
ATOM 1777 N N . SER A 1 227 ? -45.411 23.976 0.061 1.00 52.25 227 SER A N 1
ATOM 1778 C CA . SER A 1 227 ? -44.526 25.118 0.269 1.00 52.25 227 SER A CA 1
ATOM 1779 C C . SER A 1 227 ? -44.205 25.292 1.758 1.00 52.25 227 SER A C 1
ATOM 1781 O O . SER A 1 227 ? -44.879 26.064 2.442 1.00 52.25 227 SER A O 1
ATOM 1783 N N . ASP A 1 228 ? -43.193 24.589 2.267 1.00 52.44 228 ASP A N 1
ATOM 1784 C CA . ASP A 1 228 ? -42.598 24.917 3.564 1.00 52.44 228 ASP A CA 1
ATOM 1785 C C . ASP A 1 228 ? -41.441 25.923 3.356 1.00 52.44 228 ASP A C 1
ATOM 1787 O O . ASP A 1 228 ? -40.392 25.563 2.807 1.00 52.44 228 ASP A O 1
ATOM 1791 N N . PRO A 1 229 ? -41.595 27.209 3.736 1.00 50.62 229 PRO A N 1
ATOM 1792 C CA . PRO A 1 229 ? -40.617 28.268 3.462 1.00 50.62 229 PRO A CA 1
ATOM 1793 C C . PRO A 1 229 ? -39.289 28.135 4.235 1.00 50.62 229 PRO A C 1
ATOM 1795 O O . PRO A 1 229 ? -38.441 29.027 4.153 1.00 50.62 229 PRO A O 1
ATOM 1798 N N . GLN A 1 230 ? -39.079 27.040 4.975 1.00 47.53 230 GLN A N 1
ATOM 1799 C CA . GLN A 1 230 ? -37.869 26.767 5.758 1.00 47.53 230 GLN A CA 1
ATOM 1800 C C . GLN A 1 230 ? -36.983 25.631 5.231 1.00 47.53 230 GLN A C 1
ATOM 1802 O O . GLN A 1 230 ? -35.965 25.339 5.871 1.00 47.53 230 GLN A O 1
ATOM 1807 N N . SER A 1 231 ? -37.266 25.048 4.057 1.00 52.94 231 SER A N 1
ATOM 1808 C CA . SER A 1 231 ? -36.317 24.138 3.394 1.00 52.94 231 SER A CA 1
ATOM 1809 C C . SER A 1 231 ? -35.044 24.901 3.005 1.00 52.94 231 SER A C 1
ATOM 1811 O O . SER A 1 231 ? -34.927 25.527 1.948 1.00 52.94 231 SER A O 1
ATOM 1813 N N . LYS A 1 232 ? -34.073 24.933 3.922 1.00 56.66 232 LYS A N 1
ATOM 1814 C CA . LYS A 1 232 ? -32.761 25.537 3.699 1.00 56.66 232 LYS A CA 1
ATOM 1815 C C . LYS A 1 232 ? -32.110 24.798 2.537 1.00 56.66 232 LYS A C 1
ATOM 1817 O O . LYS A 1 232 ? -31.670 23.662 2.707 1.00 56.66 232 LYS A O 1
ATOM 1822 N N . ARG A 1 233 ? -32.015 25.458 1.376 1.00 60.03 233 ARG A N 1
ATOM 1823 C CA . ARG A 1 233 ? -31.247 24.972 0.219 1.00 60.03 233 ARG A CA 1
ATOM 1824 C C . ARG A 1 233 ? -29.909 24.417 0.696 1.00 60.03 233 ARG A C 1
ATOM 1826 O O . ARG A 1 233 ? -29.083 25.157 1.236 1.00 60.03 233 ARG A O 1
ATOM 1833 N N . LYS A 1 234 ? -29.701 23.115 0.498 1.00 69.50 234 LYS A N 1
ATOM 1834 C CA . LYS A 1 234 ? -28.460 22.447 0.886 1.00 69.50 234 LYS A CA 1
ATOM 1835 C C . LYS A 1 234 ? -27.304 23.040 0.082 1.00 69.50 234 LYS A C 1
ATOM 1837 O O . LYS A 1 234 ? -27.268 22.965 -1.147 1.00 69.50 234 LYS A O 1
ATOM 1842 N N . VAL A 1 235 ? -26.362 23.670 0.781 1.00 76.69 235 VAL A N 1
ATOM 1843 C CA . VAL A 1 235 ? -25.147 24.211 0.168 1.00 76.69 235 VAL A CA 1
ATOM 1844 C C . VAL A 1 235 ? -24.147 23.074 0.021 1.00 76.69 235 VAL A C 1
ATOM 1846 O O . VAL A 1 235 ? -23.614 22.569 1.003 1.00 76.69 235 VAL A O 1
ATOM 1849 N N . TYR A 1 236 ? -23.893 22.680 -1.221 1.00 80.94 236 TYR A N 1
ATOM 1850 C CA . TYR A 1 236 ? -22.873 21.692 -1.546 1.00 80.94 236 TYR A CA 1
ATOM 1851 C C . TYR A 1 236 ? -21.530 22.373 -1.792 1.00 80.94 236 TYR A C 1
ATOM 1853 O O . TYR A 1 236 ? -21.403 23.167 -2.728 1.00 80.94 236 TYR A O 1
ATOM 1861 N N . THR A 1 237 ? -20.533 22.039 -0.979 1.00 81.75 237 THR A N 1
ATOM 1862 C CA . THR A 1 237 ? -19.152 22.512 -1.120 1.00 81.75 237 THR A CA 1
ATOM 1863 C C . THR A 1 237 ? -18.254 21.395 -1.628 1.00 81.75 237 THR A C 1
ATOM 1865 O O . THR A 1 237 ? -18.353 20.259 -1.171 1.00 81.75 237 THR A O 1
ATOM 1868 N N . ILE A 1 238 ? -17.363 21.724 -2.560 1.00 85.06 238 ILE A N 1
ATOM 1869 C CA . ILE A 1 238 ? -16.334 20.795 -3.034 1.00 85.06 238 ILE A CA 1
ATOM 1870 C C . ILE A 1 238 ? -15.240 20.705 -1.955 1.00 85.06 238 ILE A C 1
ATOM 1872 O O . ILE A 1 238 ? -14.819 21.756 -1.456 1.00 85.06 238 ILE A O 1
ATOM 1876 N N . PRO A 1 239 ? -14.784 19.496 -1.576 1.00 86.06 239 PRO A N 1
ATOM 1877 C CA . PRO A 1 239 ? -13.703 19.338 -0.609 1.00 86.06 239 PRO A CA 1
ATOM 1878 C C . PRO A 1 239 ? -12.411 20.021 -1.060 1.00 86.06 239 PRO A C 1
ATOM 1880 O O . PRO A 1 239 ? -12.086 20.057 -2.245 1.00 86.06 239 PRO A O 1
ATOM 1883 N N . ARG A 1 240 ? -11.648 20.547 -0.095 1.00 87.12 240 ARG A N 1
ATOM 1884 C CA . ARG A 1 240 ? -10.300 21.089 -0.348 1.00 87.12 240 ARG A CA 1
ATOM 1885 C C . ARG A 1 240 ? -9.246 19.997 -0.519 1.00 87.12 240 ARG A C 1
ATOM 1887 O O . ARG A 1 240 ? -8.191 20.269 -1.082 1.00 87.12 240 ARG A O 1
ATOM 1894 N N . ASP A 1 241 ? -9.518 18.819 0.029 1.00 91.00 241 ASP A N 1
ATOM 1895 C CA . ASP A 1 241 ? -8.684 17.631 -0.064 1.00 91.00 241 ASP A CA 1
ATOM 1896 C C . ASP A 1 241 ? -9.577 16.459 -0.459 1.00 91.00 241 ASP A C 1
ATOM 1898 O O . ASP A 1 241 ? -10.597 16.219 0.182 1.00 91.00 241 ASP A O 1
ATOM 1902 N N . THR A 1 242 ? -9.238 15.772 -1.540 1.00 91.88 242 THR A N 1
ATOM 1903 C CA . THR A 1 242 ? -10.020 14.662 -2.089 1.00 91.88 242 THR A CA 1
ATOM 1904 C C . THR A 1 242 ? -9.676 13.320 -1.450 1.00 91.88 242 THR A C 1
ATOM 1906 O O . THR A 1 242 ? -10.417 12.351 -1.643 1.00 91.88 242 THR A O 1
ATOM 1909 N N . HIS A 1 243 ? -8.598 13.242 -0.661 1.00 91.00 243 HIS A N 1
ATOM 1910 C CA . HIS A 1 243 ? -8.229 12.031 0.080 1.00 91.00 243 HIS A CA 1
ATOM 1911 C C . HIS A 1 243 ? -9.198 11.723 1.218 1.00 91.00 243 HIS A C 1
ATOM 1913 O O . HIS A 1 243 ? -9.357 10.559 1.584 1.00 91.00 243 HIS A O 1
ATOM 1919 N N . GLU A 1 244 ? -9.855 12.753 1.747 1.00 91.50 244 GLU A N 1
ATOM 1920 C CA . GLU A 1 244 ? -10.809 12.657 2.842 1.00 91.50 244 GLU A CA 1
ATOM 1921 C C . GLU A 1 244 ? -12.145 13.277 2.432 1.00 91.50 244 GLU A C 1
ATOM 1923 O O . GLU A 1 244 ? -12.215 14.378 1.892 1.00 91.50 244 GLU A O 1
ATOM 1928 N N . PHE A 1 245 ? -13.229 12.582 2.738 1.00 91.38 245 PHE A N 1
ATOM 1929 C CA . PHE A 1 245 ? -14.581 13.095 2.649 1.00 91.38 245 PHE A CA 1
ATOM 1930 C C . PHE A 1 245 ? -15.052 13.536 4.035 1.00 91.38 245 PHE A C 1
ATOM 1932 O O . PHE A 1 245 ? -15.070 12.746 4.982 1.00 91.38 245 PHE A O 1
ATOM 1939 N N . GLU A 1 246 ? -15.435 14.805 4.152 1.00 90.44 246 GLU A N 1
ATOM 1940 C CA . GLU A 1 246 ? -15.999 15.361 5.379 1.00 90.44 246 GLU A CA 1
ATOM 1941 C C . GLU A 1 246 ? -17.503 15.070 5.438 1.00 90.44 246 GLU A C 1
ATOM 1943 O O . GLU A 1 246 ? -18.277 15.543 4.605 1.00 90.44 246 GLU A O 1
ATOM 1948 N N . SER A 1 247 ? -17.916 14.313 6.452 1.00 90.25 247 SER A N 1
ATOM 1949 C CA . SER A 1 247 ? -19.318 14.083 6.804 1.00 90.25 247 SER A CA 1
ATOM 1950 C C . SER A 1 247 ? -19.579 14.543 8.240 1.00 90.25 247 SER A C 1
ATOM 1952 O O . SER A 1 247 ? -18.681 15.024 8.938 1.00 90.25 247 SER A O 1
ATOM 1954 N N . LYS A 1 248 ? -20.830 14.457 8.685 1.00 90.50 248 LYS A N 1
ATOM 1955 C CA . LYS A 1 248 ? -21.252 14.823 10.038 1.00 90.50 248 LYS A CA 1
ATOM 1956 C C . LYS A 1 248 ? -22.175 13.752 10.589 1.00 90.50 248 LYS A C 1
ATOM 1958 O O . LYS A 1 248 ? -22.984 13.193 9.852 1.00 90.50 248 LYS A O 1
ATOM 1963 N N . ILE A 1 249 ? -22.043 13.496 11.882 1.00 91.94 249 ILE A N 1
ATOM 1964 C CA . ILE A 1 249 ? -22.931 12.619 12.633 1.00 91.94 249 ILE A CA 1
ATOM 1965 C C . ILE A 1 249 ? -23.602 13.461 13.710 1.00 91.94 249 ILE A C 1
ATOM 1967 O O . ILE A 1 249 ? -22.923 14.006 14.579 1.00 91.94 249 ILE A O 1
ATOM 1971 N N . ASP A 1 250 ? -24.923 13.573 13.643 1.00 90.62 250 ASP A N 1
ATOM 1972 C CA . ASP A 1 250 ? -25.703 14.299 14.639 1.00 90.62 250 ASP A CA 1
ATOM 1973 C C . ASP A 1 250 ? -25.999 13.375 15.824 1.00 90.62 250 ASP A C 1
ATOM 1975 O O . ASP A 1 250 ? -26.744 12.403 15.694 1.00 90.62 250 ASP A O 1
ATOM 1979 N N . TYR A 1 251 ? -25.421 13.680 16.985 1.00 90.62 251 TYR A N 1
ATOM 1980 C CA . TYR A 1 251 ? -25.673 12.958 18.232 1.00 90.62 251 TYR A CA 1
ATOM 1981 C C . TYR A 1 251 ? -26.137 13.942 19.307 1.00 90.62 251 TYR A C 1
ATOM 1983 O O . TYR A 1 251 ? -25.444 14.915 19.600 1.00 90.62 251 TYR A O 1
ATOM 1991 N N . ASN A 1 252 ? -27.334 13.727 19.861 1.00 86.56 252 ASN A N 1
ATOM 1992 C CA . ASN A 1 252 ? -27.974 14.620 20.841 1.00 86.56 252 ASN A CA 1
ATOM 1993 C C . ASN A 1 252 ? -28.010 16.104 20.413 1.00 86.56 252 ASN A C 1
ATOM 1995 O O . ASN A 1 252 ? -27.795 17.012 21.215 1.00 86.56 252 ASN A O 1
ATOM 1999 N N . GLY A 1 253 ? -28.254 16.359 19.124 1.00 84.19 253 GLY A N 1
ATOM 2000 C CA . GLY A 1 253 ? -28.288 17.713 18.558 1.00 84.19 253 GLY A CA 1
ATOM 2001 C C . GLY A 1 253 ? -26.911 18.361 18.360 1.00 84.19 253 GLY A C 1
ATOM 2002 O O . GLY A 1 253 ? -26.844 19.512 17.929 1.00 84.19 253 GLY A O 1
ATOM 2003 N N . ILE A 1 254 ? -25.820 17.641 18.641 1.00 87.81 254 ILE A N 1
ATOM 2004 C CA . ILE A 1 254 ? -24.448 18.084 18.391 1.00 87.81 254 ILE A CA 1
ATOM 2005 C C . ILE A 1 254 ? -23.960 17.459 17.073 1.00 87.81 254 ILE A C 1
ATOM 2007 O O . ILE A 1 254 ? -23.796 16.238 17.009 1.00 87.81 254 ILE A O 1
ATOM 2011 N N . PRO A 1 255 ? -23.689 18.263 16.027 1.00 90.00 255 PRO A N 1
ATOM 2012 C CA . PRO A 1 255 ? -23.111 17.769 14.782 1.00 90.00 255 PRO A CA 1
ATOM 2013 C C . PRO A 1 255 ? -21.614 17.492 14.963 1.00 90.00 255 PRO A C 1
ATOM 2015 O O . PRO A 1 255 ? -20.801 18.419 15.009 1.00 90.00 255 PRO A O 1
ATOM 2018 N N . VAL A 1 256 ? -21.229 16.219 15.035 1.00 91.12 256 VAL A N 1
ATOM 2019 C CA . VAL A 1 256 ? -19.827 15.792 15.148 1.00 91.12 256 VAL A CA 1
ATOM 2020 C C . VAL A 1 256 ? -19.238 15.593 13.746 1.00 91.12 256 VAL A C 1
ATOM 2022 O O . VAL A 1 256 ? -19.690 14.702 13.023 1.00 91.12 256 VAL A O 1
ATOM 2025 N N . PRO A 1 257 ? -18.243 16.394 13.315 1.00 91.56 257 PRO A N 1
ATOM 2026 C CA . PRO A 1 257 ? -17.610 16.213 12.015 1.00 91.56 257 PRO A CA 1
ATOM 2027 C C . PRO A 1 257 ? -16.735 14.956 12.007 1.00 91.56 257 PRO A C 1
ATOM 2029 O O . PRO A 1 257 ? -15.931 14.738 12.914 1.00 91.56 257 PRO A O 1
ATOM 2032 N N . VAL A 1 258 ? -16.859 14.157 10.952 1.00 91.44 258 VAL A N 1
ATOM 2033 C CA . VAL A 1 258 ? -16.061 12.950 10.723 1.00 91.44 258 VAL A CA 1
ATOM 2034 C C . VAL A 1 258 ? -15.388 13.016 9.361 1.00 91.44 258 VAL A C 1
ATOM 2036 O O . VAL A 1 258 ? -15.945 13.535 8.394 1.00 91.44 258 VAL A O 1
ATOM 2039 N N . LYS A 1 259 ? -14.171 12.482 9.288 1.00 91.75 259 LYS A N 1
ATOM 2040 C CA . LYS A 1 259 ? -13.361 12.451 8.071 1.00 91.75 259 LYS A CA 1
ATOM 2041 C C . LYS A 1 259 ? -13.189 11.017 7.617 1.00 91.75 259 LYS A C 1
ATOM 2043 O O . LYS A 1 259 ? -12.678 10.189 8.364 1.00 91.75 259 LYS A O 1
ATOM 2048 N N . ILE A 1 260 ? -13.644 10.725 6.410 1.00 91.50 260 ILE A N 1
ATOM 2049 C CA . ILE A 1 260 ? -13.682 9.373 5.864 1.00 91.50 260 ILE A CA 1
ATOM 2050 C C . ILE A 1 260 ? -12.685 9.283 4.712 1.00 91.50 260 ILE A C 1
ATOM 2052 O O . ILE A 1 260 ? -12.799 10.063 3.770 1.00 91.50 260 ILE A O 1
ATOM 2056 N N . PRO A 1 261 ? -11.734 8.338 4.726 1.00 91.25 261 PRO A N 1
ATOM 2057 C CA . PRO A 1 261 ? -10.824 8.158 3.604 1.00 91.25 261 PRO A CA 1
ATOM 2058 C C . PRO A 1 261 ? -11.579 7.788 2.319 1.00 91.25 261 PRO A C 1
ATOM 2060 O O . PRO A 1 261 ? -12.321 6.804 2.286 1.00 91.25 261 PRO A O 1
ATOM 2063 N N . THR A 1 262 ? -11.360 8.546 1.244 1.00 90.69 262 THR A N 1
ATOM 2064 C CA . THR A 1 262 ? -12.000 8.321 -0.065 1.00 90.69 262 THR A CA 1
ATOM 2065 C C . THR A 1 262 ? -11.438 7.085 -0.772 1.00 90.69 262 THR A C 1
ATOM 2067 O O . THR A 1 262 ? -12.139 6.404 -1.521 1.00 90.69 262 THR A O 1
ATOM 2070 N N . SER A 1 263 ? -10.165 6.767 -0.528 1.00 87.94 263 SER A N 1
ATOM 2071 C CA . SER A 1 263 ? -9.502 5.561 -1.027 1.00 87.94 263 SER A CA 1
ATOM 2072 C C . SER A 1 263 ? -8.954 4.745 0.135 1.00 87.94 263 SER A C 1
ATOM 2074 O O . SER A 1 263 ? -8.310 5.275 1.038 1.00 87.94 263 SER A O 1
ATOM 2076 N N . LEU A 1 264 ? -9.202 3.437 0.100 1.00 85.56 264 LEU A N 1
ATOM 2077 C CA . LEU A 1 264 ? -8.750 2.489 1.111 1.00 85.56 264 LEU A CA 1
ATOM 2078 C C . LEU A 1 264 ? -7.957 1.387 0.425 1.00 85.56 264 LEU A C 1
ATOM 2080 O O . LEU A 1 264 ? -8.434 0.746 -0.512 1.00 85.56 264 LEU A O 1
ATOM 2084 N N . SER A 1 265 ? -6.740 1.160 0.909 1.00 85.25 265 SER A N 1
ATOM 2085 C CA . SER A 1 265 ? -5.922 0.041 0.450 1.00 85.25 265 SER A CA 1
ATOM 2086 C C . SER A 1 265 ? -6.371 -1.264 1.126 1.00 85.25 265 SER A C 1
ATOM 2088 O O . SER A 1 265 ? -6.787 -1.235 2.290 1.00 85.25 265 SER A O 1
ATOM 2090 N N . PRO A 1 266 ? -6.250 -2.421 0.450 1.00 84.94 266 PRO A N 1
ATOM 2091 C CA . PRO A 1 266 ? -6.447 -3.727 1.073 1.00 84.94 266 PRO A CA 1
ATOM 2092 C C . PRO A 1 266 ? -5.668 -3.868 2.386 1.00 84.94 266 PRO A C 1
ATOM 2094 O O . PRO A 1 266 ? -4.550 -3.365 2.511 1.00 84.94 266 PRO A O 1
ATOM 2097 N N . GLU A 1 267 ? -6.253 -4.574 3.357 1.00 89.56 267 GLU A N 1
ATOM 2098 C CA . GLU A 1 267 ? -5.664 -4.841 4.683 1.00 89.56 267 GLU A CA 1
ATOM 2099 C C . GLU A 1 267 ? -5.412 -3.591 5.556 1.00 89.56 267 GLU A C 1
ATOM 2101 O O . GLU A 1 267 ? -4.858 -3.710 6.645 1.00 89.56 267 GLU A O 1
ATOM 2106 N N . THR A 1 268 ? -5.839 -2.395 5.130 1.00 91.44 268 THR A N 1
ATOM 2107 C CA . THR A 1 268 ? -5.812 -1.191 5.975 1.00 91.44 268 THR A CA 1
ATOM 2108 C C . THR A 1 268 ? -7.049 -1.177 6.867 1.00 91.44 268 THR A C 1
ATOM 2110 O O . THR A 1 268 ? -8.162 -1.007 6.376 1.00 91.44 268 THR A O 1
ATOM 2113 N N . VAL A 1 269 ? -6.856 -1.370 8.173 1.00 91.75 269 VAL A N 1
ATOM 2114 C CA . VAL A 1 269 ? -7.916 -1.337 9.191 1.00 91.75 269 VAL A CA 1
ATOM 2115 C C . VAL A 1 269 ? -7.461 -0.455 10.349 1.00 91.75 269 VAL A C 1
ATOM 2117 O O . VAL A 1 269 ? -6.362 -0.636 10.862 1.00 91.75 269 VAL A O 1
ATOM 2120 N N . GLY A 1 270 ? -8.313 0.471 10.777 1.00 88.75 270 GLY A N 1
ATOM 2121 C CA . GLY A 1 270 ? -7.997 1.461 11.801 1.00 88.75 270 GLY A CA 1
ATOM 2122 C C . GLY A 1 270 ? -7.173 2.632 11.272 1.00 88.75 270 GLY A C 1
ATOM 2123 O O . GLY A 1 270 ? -6.976 2.784 10.068 1.00 88.75 270 GLY A O 1
ATOM 2124 N N . ASP A 1 271 ? -6.754 3.487 12.199 1.00 88.94 271 ASP A N 1
ATOM 2125 C CA . ASP A 1 271 ? -5.734 4.504 11.952 1.00 88.94 271 ASP A CA 1
ATOM 2126 C C . ASP A 1 271 ? -4.407 4.001 12.526 1.00 88.94 271 ASP A C 1
ATOM 2128 O O . ASP A 1 271 ? -4.378 3.437 13.620 1.00 88.94 271 ASP A O 1
ATOM 2132 N N . PHE A 1 272 ? -3.333 4.128 11.758 1.00 93.81 272 PHE A N 1
ATOM 2133 C CA . PHE A 1 272 ? -1.990 3.720 12.153 1.00 93.81 272 PHE A CA 1
ATOM 2134 C C . PHE A 1 272 ? -0.961 4.395 11.247 1.00 93.81 272 PHE A C 1
ATOM 2136 O O . PHE A 1 272 ? -1.223 4.692 10.079 1.00 93.81 272 PHE A O 1
ATOM 2143 N N . SER A 1 273 ? 0.259 4.553 11.760 1.00 95.50 273 SER A N 1
ATOM 2144 C CA . SER A 1 273 ? 1.373 5.115 10.996 1.00 95.50 273 SER A CA 1
ATOM 2145 C C . SER A 1 273 ? 2.438 4.061 10.706 1.00 95.50 273 SER A C 1
ATOM 2147 O O . SER A 1 273 ? 3.055 3.506 11.622 1.00 95.50 273 SER A O 1
ATOM 2149 N N . LEU A 1 274 ? 2.699 3.827 9.417 1.00 96.25 274 LEU A N 1
ATOM 2150 C CA . LEU A 1 274 ? 3.857 3.059 8.970 1.00 96.25 274 LEU A CA 1
ATOM 2151 C C . LEU A 1 274 ? 5.150 3.791 9.307 1.00 96.25 274 LEU A C 1
ATOM 2153 O O . LEU A 1 274 ? 6.115 3.137 9.691 1.00 96.25 274 LEU A O 1
ATOM 2157 N N . ILE A 1 275 ? 5.173 5.127 9.224 1.00 97.38 275 ILE A N 1
ATOM 2158 C CA . ILE A 1 275 ? 6.345 5.923 9.618 1.00 97.38 275 ILE A CA 1
ATOM 2159 C C . ILE A 1 275 ? 6.716 5.631 11.073 1.00 97.38 275 ILE A C 1
ATOM 2161 O O . ILE A 1 275 ? 7.873 5.310 11.345 1.00 97.38 275 ILE A O 1
ATOM 2165 N N . LYS A 1 276 ? 5.736 5.666 11.987 1.00 97.25 276 LYS A N 1
ATOM 2166 C CA . LYS A 1 276 ? 5.951 5.350 13.405 1.00 97.25 276 LYS A CA 1
ATOM 2167 C C . LYS A 1 276 ? 6.516 3.939 13.572 1.00 97.25 276 LYS A C 1
ATOM 2169 O O . LYS A 1 276 ? 7.557 3.786 14.202 1.00 97.25 276 LYS A O 1
ATOM 2174 N N . LEU A 1 277 ? 5.888 2.929 12.961 1.00 97.88 277 LEU A N 1
ATOM 2175 C CA . LEU A 1 277 ? 6.348 1.535 13.032 1.00 97.88 277 LEU A CA 1
ATOM 2176 C C . LEU A 1 277 ? 7.787 1.371 12.510 1.00 97.88 277 LEU A C 1
ATOM 2178 O O . LEU A 1 277 ? 8.617 0.731 13.158 1.00 97.88 277 LEU A O 1
ATOM 2182 N N . ILE A 1 278 ? 8.088 1.962 11.350 1.00 97.88 278 ILE A N 1
ATOM 2183 C CA . ILE A 1 278 ? 9.412 1.912 10.725 1.00 97.88 278 ILE A CA 1
ATOM 2184 C C . ILE A 1 278 ? 10.439 2.561 11.648 1.00 97.88 278 ILE A C 1
ATOM 2186 O O . ILE A 1 278 ? 11.450 1.935 11.960 1.00 97.88 278 ILE A O 1
ATOM 2190 N N . GLN A 1 279 ? 10.182 3.773 12.139 1.00 96.81 279 GLN A N 1
ATOM 2191 C CA . GLN A 1 279 ? 11.094 4.477 13.041 1.00 96.81 279 GLN A CA 1
ATOM 2192 C C . GLN A 1 279 ? 11.338 3.702 14.339 1.00 96.81 279 GLN A C 1
ATOM 2194 O O . GLN A 1 279 ? 12.496 3.547 14.730 1.00 96.81 279 GLN A O 1
ATOM 2199 N N . THR A 1 280 ? 10.288 3.144 14.957 1.00 97.44 280 THR A N 1
ATOM 2200 C CA . THR A 1 280 ? 10.390 2.365 16.203 1.00 97.44 280 THR A CA 1
ATOM 2201 C C . THR A 1 280 ? 11.444 1.264 16.110 1.00 97.44 280 THR A C 1
ATOM 2203 O O . THR A 1 280 ? 12.235 1.115 17.037 1.00 97.44 280 THR A O 1
ATOM 2206 N N . PHE A 1 281 ? 11.504 0.528 14.998 1.00 97.56 281 PHE A N 1
ATOM 2207 C CA . PHE A 1 281 ? 12.450 -0.583 14.852 1.00 97.56 281 PHE A CA 1
ATOM 2208 C C . PHE A 1 281 ? 13.733 -0.235 14.090 1.00 97.56 281 PHE A C 1
ATOM 2210 O O . PHE A 1 281 ? 14.734 -0.934 14.240 1.00 97.56 281 PHE A O 1
ATOM 2217 N N . SER A 1 282 ? 13.743 0.839 13.298 1.00 96.00 282 SER A N 1
ATOM 2218 C CA . SER A 1 282 ? 14.932 1.246 12.533 1.00 96.00 282 SER A CA 1
ATOM 2219 C C . SER A 1 282 ? 15.913 2.036 13.396 1.00 96.00 282 SER A C 1
ATOM 2221 O O . SER A 1 282 ? 17.110 1.758 13.378 1.00 96.00 282 SER A O 1
ATOM 2223 N N . THR A 1 283 ? 15.430 2.983 14.209 1.00 94.69 283 THR A N 1
ATOM 2224 C CA . THR A 1 283 ? 16.295 3.894 14.978 1.00 94.69 283 THR A CA 1
ATOM 2225 C C . THR A 1 283 ? 17.267 3.164 15.916 1.00 94.69 283 THR A C 1
ATOM 2227 O O . THR A 1 283 ? 18.464 3.470 15.871 1.00 94.69 283 THR A O 1
ATOM 2230 N N . PRO A 1 284 ? 16.843 2.171 16.726 1.00 94.31 284 PRO A N 1
ATOM 2231 C CA . PRO A 1 284 ? 17.772 1.431 17.579 1.00 94.31 284 PRO A CA 1
ATOM 2232 C C . PRO A 1 284 ? 18.782 0.611 16.771 1.00 94.31 284 PRO A C 1
ATOM 2234 O O . PRO A 1 284 ? 19.920 0.431 17.202 1.00 94.31 284 PRO A O 1
ATOM 2237 N N . HIS A 1 285 ? 18.383 0.100 15.604 1.00 91.19 285 HIS A N 1
ATOM 2238 C CA . HIS A 1 285 ? 19.250 -0.697 14.740 1.00 91.19 285 HIS A CA 1
ATOM 2239 C C . HIS A 1 285 ? 20.330 0.153 14.060 1.00 91.19 285 HIS A C 1
ATOM 2241 O O . HIS A 1 285 ? 21.482 -0.263 14.029 1.00 91.19 285 HIS A O 1
ATOM 2247 N N . THR A 1 286 ? 19.999 1.364 13.603 1.00 90.38 286 THR A N 1
ATOM 2248 C CA . THR A 1 286 ? 20.975 2.306 13.030 1.00 90.38 286 THR A CA 1
ATOM 2249 C C . THR A 1 286 ? 21.967 2.815 14.079 1.00 90.38 286 THR A C 1
ATOM 2251 O O . THR A 1 286 ? 23.154 2.942 13.801 1.00 90.38 286 THR A O 1
ATOM 2254 N N . THR A 1 287 ? 21.490 3.113 15.291 1.00 92.62 287 THR A N 1
ATOM 2255 C CA . THR A 1 287 ? 22.319 3.693 16.366 1.00 92.62 287 THR A CA 1
ATOM 2256 C C . THR A 1 287 ? 23.183 2.664 17.089 1.00 92.62 287 THR A C 1
ATOM 2258 O O . THR A 1 287 ? 24.321 2.954 17.450 1.00 92.62 287 THR A O 1
ATOM 2261 N N . GLN A 1 288 ? 22.656 1.460 17.303 1.00 93.12 288 GLN A N 1
ATOM 2262 C CA . GLN A 1 288 ? 23.363 0.355 17.940 1.00 93.12 288 GLN A CA 1
ATOM 2263 C C . GLN A 1 288 ? 22.916 -0.963 17.281 1.00 93.12 288 GLN A C 1
ATOM 2265 O O . GLN A 1 288 ? 21.957 -1.593 17.752 1.00 93.12 288 GLN A O 1
ATOM 2270 N N . PRO A 1 289 ? 23.571 -1.379 16.183 1.00 91.19 289 PRO A N 1
ATOM 2271 C CA . PRO A 1 289 ? 23.205 -2.589 15.459 1.00 91.19 289 PRO A CA 1
ATOM 2272 C C . PRO A 1 289 ? 23.470 -3.831 16.314 1.00 91.19 289 PRO A C 1
ATOM 2274 O O . PRO A 1 289 ? 24.523 -3.968 16.937 1.00 91.19 289 PRO A O 1
ATOM 2277 N N . GLN A 1 290 ? 22.502 -4.745 16.342 1.00 91.06 290 GLN A N 1
ATOM 2278 C CA . GLN A 1 290 ? 22.610 -6.037 17.021 1.00 91.06 290 GLN A CA 1
ATOM 2279 C C . GLN A 1 290 ? 22.359 -7.161 16.012 1.00 91.06 290 GLN A C 1
ATOM 2281 O O . GLN A 1 290 ? 21.434 -7.029 15.205 1.00 91.06 290 GLN A O 1
ATOM 2286 N N . PRO A 1 291 ? 23.156 -8.244 16.043 1.00 94.38 291 PRO A N 1
ATOM 2287 C CA . PRO A 1 291 ? 22.974 -9.362 15.134 1.00 94.38 291 PRO A CA 1
ATOM 2288 C C . PRO A 1 291 ? 21.743 -10.190 15.519 1.00 94.38 291 PRO A C 1
ATOM 2290 O O . PRO A 1 291 ? 21.511 -10.498 16.689 1.00 94.38 291 PRO A O 1
ATOM 2293 N N . PHE A 1 292 ? 20.980 -10.593 14.512 1.00 94.81 292 PHE A N 1
ATOM 2294 C CA . PHE A 1 292 ? 19.909 -11.572 14.617 1.00 94.81 292 PHE A CA 1
ATOM 2295 C C . PHE A 1 292 ? 20.454 -13.002 14.580 1.00 94.81 292 PHE A C 1
ATOM 2297 O O . PHE A 1 292 ? 21.476 -13.281 13.950 1.00 94.81 292 PHE A O 1
ATOM 2304 N N . ALA A 1 293 ? 19.723 -13.929 15.205 1.00 93.00 293 ALA A N 1
ATOM 2305 C CA . ALA A 1 293 ? 19.913 -15.350 14.945 1.00 93.00 293 ALA A CA 1
ATOM 2306 C C . ALA A 1 293 ? 19.602 -15.639 13.470 1.00 93.00 293 ALA A C 1
ATOM 2308 O O . ALA A 1 293 ? 18.593 -15.170 12.942 1.00 93.00 293 ALA A O 1
ATOM 2309 N N . LEU A 1 294 ? 20.477 -16.390 12.803 1.00 92.81 294 LEU A N 1
ATOM 2310 C CA . LEU A 1 294 ? 20.323 -16.677 11.383 1.00 92.81 294 LEU A CA 1
ATOM 2311 C C . LEU A 1 294 ? 19.141 -17.618 11.155 1.00 92.81 294 LEU A C 1
ATOM 2313 O O . LEU A 1 294 ? 19.042 -18.674 11.776 1.00 92.81 294 LEU A O 1
ATOM 2317 N N . HIS A 1 295 ? 18.267 -17.237 10.230 1.00 93.25 295 HIS A N 1
ATOM 2318 C CA . HIS A 1 295 ? 17.168 -18.072 9.777 1.00 93.25 295 HIS A CA 1
ATOM 2319 C C . HIS A 1 295 ? 16.924 -17.834 8.279 1.00 93.25 295 HIS A C 1
ATOM 2321 O O . HIS A 1 295 ? 16.681 -16.682 7.903 1.00 93.25 295 HIS A O 1
ATOM 2327 N N . PRO A 1 296 ? 16.898 -18.881 7.426 1.00 90.81 296 PRO A N 1
ATOM 2328 C CA . PRO A 1 296 ? 16.830 -18.730 5.968 1.00 90.81 296 PRO A CA 1
ATOM 2329 C C . PRO A 1 296 ? 15.680 -17.844 5.474 1.00 90.81 296 PRO A C 1
ATOM 2331 O O . PRO A 1 296 ? 15.861 -17.036 4.571 1.00 90.81 296 PRO A O 1
ATOM 2334 N N . HIS A 1 297 ? 14.499 -17.938 6.098 1.00 93.12 297 HIS A N 1
ATOM 2335 C CA . HIS A 1 297 ? 13.361 -17.094 5.714 1.00 93.12 297 HIS A CA 1
ATOM 2336 C C . HIS A 1 297 ? 13.487 -15.642 6.190 1.00 93.12 297 HIS A C 1
ATOM 2338 O O . HIS A 1 297 ? 12.928 -14.766 5.547 1.00 93.12 297 HIS A O 1
ATOM 2344 N N . LEU A 1 298 ? 14.133 -15.381 7.336 1.00 94.81 298 LEU A N 1
ATOM 2345 C CA . LEU A 1 298 ? 14.000 -14.103 8.052 1.00 94.81 298 LEU A CA 1
ATOM 2346 C C . LEU A 1 298 ? 15.188 -13.169 7.842 1.00 94.81 298 LEU A C 1
ATOM 2348 O O . LEU A 1 298 ? 14.997 -11.961 7.720 1.00 94.81 298 LEU A O 1
ATOM 2352 N N . THR A 1 299 ? 16.400 -13.716 7.782 1.00 92.81 299 THR A N 1
ATOM 2353 C CA . THR A 1 299 ? 17.649 -12.950 7.716 1.00 92.81 299 THR A CA 1
ATOM 2354 C C . THR A 1 299 ? 18.244 -13.005 6.312 1.00 92.81 299 THR A C 1
ATOM 2356 O O . THR A 1 299 ? 19.313 -13.583 6.103 1.00 92.81 299 THR A O 1
ATOM 2359 N N . THR A 1 300 ? 17.532 -12.434 5.337 1.00 88.31 300 THR A N 1
ATOM 2360 C CA . THR A 1 300 ? 17.904 -12.479 3.913 1.00 88.31 300 THR A CA 1
ATOM 2361 C C . THR A 1 300 ? 19.228 -11.787 3.614 1.00 88.31 300 THR A C 1
ATOM 2363 O O . THR A 1 300 ? 19.925 -12.236 2.723 1.00 88.31 300 THR A O 1
ATOM 2366 N N . SER A 1 301 ? 19.643 -10.782 4.383 1.00 86.88 301 SER A N 1
ATOM 2367 C CA . SER A 1 301 ? 20.939 -10.096 4.227 1.00 86.88 301 SER A CA 1
ATOM 2368 C C . SER A 1 301 ? 21.949 -10.504 5.311 1.00 86.88 301 SER A C 1
ATOM 2370 O O . SER A 1 301 ? 22.867 -9.755 5.641 1.00 86.88 301 SER A O 1
ATOM 2372 N N . GLY A 1 302 ? 21.764 -11.683 5.917 1.00 88.88 302 GLY A N 1
ATOM 2373 C CA . GLY A 1 302 ? 22.582 -12.175 7.028 1.00 88.88 302 GLY A CA 1
ATOM 2374 C C . GLY A 1 302 ? 22.180 -11.594 8.389 1.00 88.88 302 GLY A C 1
ATOM 2375 O O . GLY A 1 302 ? 21.083 -11.060 8.564 1.00 88.88 302 GLY A O 1
ATOM 2376 N N . ALA A 1 303 ? 23.067 -11.701 9.382 1.00 90.94 303 ALA A N 1
ATOM 2377 C CA . ALA A 1 303 ? 22.748 -11.385 10.781 1.00 90.94 303 ALA A CA 1
ATOM 2378 C C . ALA A 1 303 ? 22.335 -9.920 11.017 1.00 90.94 303 ALA A C 1
ATOM 2380 O O . ALA A 1 303 ? 21.625 -9.638 11.974 1.00 90.94 303 ALA A O 1
ATOM 2381 N N . PHE A 1 304 ? 22.734 -8.994 10.145 1.00 91.81 304 PHE A N 1
ATOM 2382 C CA . PHE A 1 304 ? 22.386 -7.572 10.234 1.00 91.81 304 PHE A CA 1
ATOM 2383 C C . PHE A 1 304 ? 21.284 -7.163 9.247 1.00 91.81 304 PHE A C 1
ATOM 2385 O O . PHE A 1 304 ? 21.192 -6.001 8.870 1.00 91.81 304 PHE A O 1
ATOM 2392 N N . THR A 1 305 ? 20.441 -8.109 8.820 1.00 93.50 305 THR A N 1
ATOM 2393 C CA . THR A 1 305 ? 19.247 -7.790 8.022 1.00 93.50 305 THR A CA 1
ATOM 2394 C C . THR A 1 305 ? 18.414 -6.725 8.737 1.00 93.50 305 THR A C 1
ATOM 2396 O O . THR A 1 305 ? 18.149 -6.844 9.935 1.00 93.50 305 THR A O 1
ATOM 2399 N N . HIS A 1 306 ? 17.979 -5.698 8.004 1.00 95.69 306 HIS A N 1
ATOM 2400 C CA . HIS A 1 306 ? 17.223 -4.592 8.583 1.00 95.69 306 HIS A CA 1
ATOM 2401 C C . HIS A 1 306 ? 15.932 -5.096 9.282 1.00 95.69 306 HIS A C 1
ATOM 2403 O O . HIS A 1 306 ? 15.195 -5.884 8.684 1.00 95.69 306 HIS A O 1
ATOM 2409 N N . PRO A 1 307 ? 15.582 -4.639 10.505 1.00 97.06 307 PRO A N 1
ATOM 2410 C CA . PRO A 1 307 ? 14.461 -5.192 11.283 1.00 97.06 307 PRO A CA 1
ATOM 2411 C C . PRO A 1 307 ? 13.106 -5.170 10.567 1.00 97.06 307 PRO A C 1
ATOM 2413 O O . PRO A 1 307 ? 12.318 -6.100 10.686 1.00 97.06 307 PRO A O 1
ATOM 2416 N N . ILE A 1 308 ? 12.839 -4.128 9.776 1.00 97.94 308 ILE A N 1
ATOM 2417 C CA . ILE A 1 308 ? 11.613 -4.037 8.967 1.00 97.94 308 ILE A CA 1
ATOM 2418 C C . ILE A 1 308 ? 11.557 -5.125 7.885 1.00 97.94 308 ILE A C 1
ATOM 2420 O O . ILE A 1 308 ? 10.492 -5.684 7.636 1.00 97.94 308 ILE A O 1
ATOM 2424 N N . ILE A 1 309 ? 12.702 -5.495 7.308 1.00 97.50 309 ILE A N 1
ATOM 2425 C CA . ILE A 1 309 ? 12.800 -6.605 6.356 1.00 97.50 309 ILE A CA 1
ATOM 2426 C C . ILE A 1 309 ? 12.599 -7.941 7.080 1.00 97.50 309 ILE A C 1
ATOM 2428 O O . ILE A 1 309 ? 11.850 -8.782 6.592 1.00 97.50 309 ILE A O 1
ATOM 2432 N N . VAL A 1 310 ? 13.172 -8.115 8.279 1.00 97.75 310 VAL A N 1
ATOM 2433 C CA . VAL A 1 310 ? 12.933 -9.298 9.132 1.00 97.75 310 VAL A CA 1
ATOM 2434 C C . VAL A 1 310 ? 11.442 -9.461 9.453 1.00 97.75 310 VAL A C 1
ATOM 2436 O O . VAL A 1 310 ? 10.898 -10.557 9.319 1.00 97.75 310 VAL A O 1
ATOM 2439 N N . LEU A 1 311 ? 10.765 -8.373 9.831 1.00 98.50 311 LEU A N 1
ATOM 2440 C CA . LEU A 1 311 ? 9.330 -8.368 10.115 1.00 98.50 311 LEU A CA 1
ATOM 2441 C C . LEU A 1 311 ? 8.509 -8.770 8.888 1.00 98.50 311 LEU A C 1
ATOM 2443 O O . LEU A 1 311 ? 7.638 -9.631 8.981 1.00 98.50 311 LEU A O 1
ATOM 2447 N N . VAL A 1 312 ? 8.794 -8.185 7.728 1.00 97.88 312 VAL A N 1
ATOM 2448 C CA . VAL A 1 312 ? 8.045 -8.470 6.497 1.00 97.88 312 VAL A CA 1
ATOM 2449 C C . VAL A 1 312 ? 8.304 -9.889 6.011 1.00 97.88 312 VAL A C 1
ATOM 2451 O O . VAL A 1 312 ? 7.366 -10.576 5.621 1.00 97.88 312 VAL A O 1
ATOM 2454 N N . ASN A 1 313 ? 9.534 -10.381 6.125 1.00 97.25 313 ASN A N 1
ATOM 2455 C CA . ASN A 1 313 ? 9.870 -11.777 5.871 1.00 97.25 313 ASN A CA 1
ATOM 2456 C C . ASN A 1 313 ? 9.066 -12.736 6.769 1.00 97.25 313 ASN A C 1
ATOM 2458 O O . ASN A 1 313 ? 8.542 -13.747 6.295 1.00 97.25 313 ASN A O 1
ATOM 2462 N N . ALA A 1 314 ? 8.930 -12.416 8.059 1.00 97.81 314 ALA A N 1
ATOM 2463 C CA . ALA A 1 314 ? 8.127 -13.204 8.992 1.00 97.81 314 ALA A CA 1
ATOM 2464 C C . ALA A 1 314 ? 6.637 -13.187 8.620 1.00 97.81 314 ALA A C 1
ATOM 2466 O O . ALA A 1 314 ? 5.984 -14.229 8.663 1.00 97.81 314 ALA A O 1
ATOM 2467 N N . LEU A 1 315 ? 6.117 -12.030 8.200 1.00 97.44 315 LEU A N 1
ATOM 2468 C CA . LEU A 1 315 ? 4.730 -11.867 7.756 1.00 97.44 315 LEU A CA 1
ATOM 2469 C C . LEU A 1 315 ? 4.455 -12.646 6.462 1.00 97.44 315 LEU A C 1
ATOM 2471 O O . LEU A 1 315 ? 3.477 -13.386 6.382 1.00 97.44 315 LEU A O 1
ATOM 2475 N N . LEU A 1 316 ? 5.336 -12.525 5.465 1.00 96.75 316 LEU A N 1
ATOM 2476 C CA . LEU A 1 316 ? 5.219 -13.209 4.174 1.00 96.75 316 LEU A CA 1
ATOM 2477 C C . LEU A 1 316 ? 5.320 -14.728 4.307 1.00 96.75 316 LEU A C 1
ATOM 2479 O O . LEU A 1 316 ? 4.643 -15.434 3.570 1.00 96.75 316 LEU A O 1
ATOM 2483 N N . THR A 1 317 ? 6.128 -15.226 5.246 1.00 95.50 317 THR A N 1
ATOM 2484 C CA . THR A 1 317 ? 6.293 -16.667 5.509 1.00 95.50 317 THR A CA 1
ATOM 2485 C C . THR A 1 317 ? 5.392 -17.190 6.632 1.00 95.50 317 THR A C 1
ATOM 2487 O O . THR A 1 317 ? 5.614 -18.289 7.138 1.00 95.50 317 THR A O 1
ATOM 2490 N N . GLN A 1 318 ? 4.366 -16.412 7.006 1.00 95.19 318 GLN A N 1
ATOM 2491 C CA . GLN A 1 318 ? 3.308 -16.772 7.955 1.00 95.19 318 GLN A CA 1
ATOM 2492 C C . GLN A 1 318 ? 3.838 -17.301 9.303 1.00 95.19 318 GLN A C 1
ATOM 2494 O O . GLN A 1 318 ? 3.347 -18.299 9.828 1.00 95.19 318 GLN A O 1
ATOM 2499 N N . LYS A 1 319 ? 4.856 -16.639 9.863 1.00 96.44 319 LYS A N 1
ATOM 2500 C CA . LYS A 1 319 ? 5.419 -16.959 11.184 1.00 96.44 319 LYS A CA 1
ATOM 2501 C C . LYS A 1 319 ? 4.532 -16.452 12.325 1.00 96.44 319 LYS A C 1
ATOM 2503 O O . LYS A 1 319 ? 3.663 -15.604 12.129 1.00 96.44 319 LYS A O 1
ATOM 2508 N N . ARG A 1 320 ? 4.764 -16.958 13.538 1.00 97.56 320 ARG A N 1
ATOM 2509 C CA . ARG A 1 320 ? 4.112 -16.495 14.774 1.00 97.56 320 ARG A CA 1
ATOM 2510 C C . ARG A 1 320 ? 4.815 -15.241 15.284 1.00 97.56 320 ARG A C 1
ATOM 2512 O O . ARG A 1 320 ? 5.953 -15.307 15.750 1.00 97.56 320 ARG A O 1
ATOM 2519 N N . ILE A 1 321 ? 4.153 -14.098 15.177 1.00 98.50 321 ILE A N 1
ATOM 2520 C CA . ILE A 1 321 ? 4.718 -12.785 15.485 1.00 98.50 321 ILE A CA 1
ATOM 2521 C C . ILE A 1 321 ? 3.992 -12.202 16.690 1.00 98.50 321 ILE A C 1
ATOM 2523 O O . ILE A 1 321 ? 2.762 -12.127 16.703 1.00 98.50 321 ILE A O 1
ATOM 2527 N N . ILE A 1 322 ? 4.755 -11.752 17.684 1.00 98.38 322 ILE A N 1
ATOM 2528 C CA . ILE A 1 322 ? 4.220 -11.067 18.861 1.00 98.38 322 ILE A CA 1
ATOM 2529 C C . ILE A 1 322 ? 4.785 -9.657 18.950 1.00 98.38 322 ILE A C 1
ATOM 2531 O O . ILE A 1 322 ? 5.993 -9.472 19.060 1.00 98.38 322 ILE A O 1
ATOM 2535 N N . PHE A 1 323 ? 3.898 -8.669 18.985 1.00 98.56 323 PHE A N 1
ATOM 2536 C CA . PHE A 1 323 ? 4.192 -7.301 19.385 1.00 98.56 323 PHE A CA 1
ATOM 2537 C C . PHE A 1 323 ? 3.958 -7.158 20.881 1.00 98.56 323 PHE A C 1
ATOM 2539 O O . PHE A 1 323 ? 2.830 -7.308 21.351 1.00 98.56 323 PHE A O 1
ATOM 2546 N N . ILE A 1 324 ? 5.015 -6.860 21.632 1.00 97.69 324 ILE A N 1
ATOM 2547 C CA . ILE A 1 324 ? 4.938 -6.669 23.075 1.00 97.69 324 ILE A CA 1
ATOM 2548 C C . ILE A 1 324 ? 5.053 -5.189 23.432 1.00 97.69 324 ILE A C 1
ATOM 25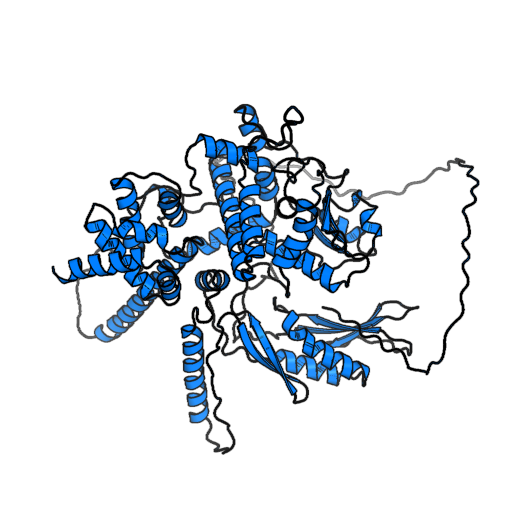50 O O . ILE A 1 324 ? 6.027 -4.519 23.094 1.00 97.69 324 ILE A O 1
ATOM 2554 N N . GLY A 1 325 ? 4.039 -4.679 24.125 1.00 96.12 325 GLY A N 1
ATOM 2555 C CA . GLY A 1 325 ? 3.969 -3.308 24.624 1.00 96.12 325 GLY A CA 1
ATOM 2556 C C . GLY A 1 325 ? 3.894 -3.257 26.141 1.00 96.12 325 GLY A C 1
ATOM 2557 O O . GLY A 1 325 ? 2.910 -2.768 26.689 1.00 96.12 325 GLY A O 1
ATOM 2558 N N . HIS A 1 326 ? 4.898 -3.787 26.842 1.00 93.69 326 HIS A N 1
ATOM 2559 C CA . HIS A 1 326 ? 4.917 -3.700 28.303 1.00 93.69 326 HIS A CA 1
ATOM 2560 C C . HIS A 1 326 ? 4.931 -2.228 28.751 1.00 93.69 326 HIS A C 1
ATOM 2562 O O . HIS A 1 326 ? 5.714 -1.430 28.237 1.00 93.69 326 HIS A O 1
ATOM 2568 N N . ASN A 1 327 ? 4.045 -1.863 29.683 1.00 91.12 327 ASN A N 1
ATOM 2569 C CA . ASN A 1 327 ? 3.806 -0.478 30.117 1.00 91.12 327 ASN A CA 1
ATOM 2570 C C . ASN A 1 327 ? 3.417 0.492 28.983 1.00 91.12 327 ASN A C 1
ATOM 2572 O O . ASN A 1 327 ? 3.596 1.703 29.115 1.00 91.12 327 ASN A O 1
ATOM 2576 N N . ARG A 1 328 ? 2.875 -0.022 27.872 1.00 91.00 328 ARG A N 1
ATOM 2577 C CA . ARG A 1 328 ? 2.260 0.780 26.809 1.00 91.00 328 ARG A CA 1
ATOM 2578 C C . ARG A 1 328 ? 0.744 0.575 26.792 1.00 91.00 328 ARG A C 1
ATOM 2580 O O . ARG A 1 328 ? 0.277 -0.513 27.137 1.00 91.00 328 ARG A O 1
ATOM 2587 N N . PRO A 1 329 ? -0.037 1.590 26.380 1.00 91.56 329 PRO A N 1
ATOM 2588 C CA . PRO A 1 329 ? -1.464 1.416 26.147 1.00 91.56 329 PRO A CA 1
ATOM 2589 C C . PRO A 1 329 ? -1.715 0.304 25.123 1.00 91.56 329 PRO A C 1
ATOM 2591 O O . PRO A 1 329 ? -1.033 0.236 24.101 1.00 91.56 329 PRO A O 1
ATOM 2594 N N . SER A 1 330 ? -2.730 -0.532 25.351 1.00 89.69 330 SER A N 1
ATOM 2595 C CA . SER A 1 330 ? -3.107 -1.605 24.417 1.00 89.69 330 SER A CA 1
ATOM 2596 C C . SER A 1 330 ? -3.455 -1.079 23.020 1.00 89.69 330 SER A C 1
ATOM 2598 O O . SER A 1 330 ? -3.195 -1.765 22.036 1.00 89.69 330 SER A O 1
ATOM 2600 N N . GLY A 1 331 ? -3.968 0.154 22.923 1.00 91.81 331 GLY A N 1
ATOM 2601 C CA . GLY A 1 331 ? -4.209 0.841 21.652 1.00 91.81 331 GLY A CA 1
ATOM 2602 C C . GLY A 1 331 ? -2.944 0.999 20.803 1.00 91.81 331 GLY A C 1
ATOM 2603 O O . GLY A 1 331 ? -2.969 0.658 19.628 1.00 91.81 331 GLY A O 1
ATOM 2604 N N . GLU A 1 332 ? -1.815 1.396 21.403 1.00 94.56 332 GLU A N 1
ATOM 2605 C CA . GLU A 1 332 ? -0.537 1.537 20.684 1.00 94.56 332 GLU A CA 1
ATOM 2606 C C . GLU A 1 332 ? -0.020 0.181 20.173 1.00 94.56 332 GLU A C 1
ATOM 2608 O O . GLU A 1 332 ? 0.554 0.088 19.088 1.00 94.56 332 GLU A O 1
ATOM 2613 N N . VAL A 1 333 ? -0.258 -0.892 20.933 1.00 96.88 333 VAL A N 1
ATOM 2614 C CA . VAL A 1 333 ? 0.098 -2.256 20.516 1.00 96.88 333 VAL A CA 1
ATOM 2615 C C . VAL A 1 333 ? -0.781 -2.719 19.353 1.00 96.88 333 VAL A C 1
ATOM 2617 O O . VAL A 1 333 ? -0.269 -3.260 18.372 1.00 96.88 333 VAL A O 1
ATOM 2620 N N . ALA A 1 334 ? -2.088 -2.463 19.431 1.00 96.06 334 ALA A N 1
ATOM 2621 C CA . ALA A 1 334 ? -3.033 -2.790 18.370 1.00 96.06 334 ALA A CA 1
ATOM 2622 C C . ALA A 1 334 ? -2.722 -2.034 17.070 1.00 96.06 334 ALA A C 1
ATOM 2624 O O . ALA A 1 334 ? -2.725 -2.640 15.999 1.00 96.06 334 ALA A O 1
ATOM 2625 N N . GLU A 1 335 ? -2.384 -0.746 17.159 1.00 96.00 335 GLU A N 1
ATOM 2626 C CA . GLU A 1 335 ? -1.927 0.060 16.021 1.00 96.00 335 GLU A CA 1
ATOM 2627 C C . GLU A 1 335 ? -0.683 -0.543 15.359 1.00 96.00 335 GLU A C 1
ATOM 2629 O O . GLU A 1 335 ? -0.631 -0.631 14.134 1.00 96.00 335 GLU A O 1
ATOM 2634 N N . ALA A 1 336 ? 0.300 -1.012 16.138 1.00 97.81 336 ALA A N 1
ATOM 2635 C CA . ALA A 1 336 ? 1.507 -1.635 15.593 1.00 97.81 336 ALA A CA 1
ATOM 2636 C C . ALA A 1 336 ? 1.214 -2.949 14.847 1.00 97.81 336 ALA A C 1
ATOM 2638 O O . ALA A 1 336 ? 1.770 -3.184 13.773 1.00 97.81 336 ALA A O 1
ATOM 2639 N N . VAL A 1 337 ? 0.308 -3.781 15.374 1.00 98.12 337 VAL A N 1
ATOM 2640 C CA . VAL A 1 337 ? -0.143 -5.021 14.713 1.00 98.12 337 VAL A CA 1
ATOM 2641 C C . VAL A 1 337 ? -0.843 -4.715 13.386 1.00 98.12 337 VAL A C 1
ATOM 2643 O O . VAL A 1 337 ? -0.551 -5.345 12.367 1.00 98.12 337 VAL A O 1
ATOM 2646 N N . LEU A 1 338 ? -1.747 -3.733 13.375 1.00 97.12 338 LEU A N 1
ATOM 2647 C CA . LEU A 1 338 ? -2.476 -3.322 12.170 1.00 97.12 338 LEU A CA 1
ATOM 2648 C C . LEU A 1 338 ? -1.541 -2.665 11.142 1.00 97.12 338 LEU A C 1
ATOM 2650 O O . LEU A 1 338 ? -1.624 -2.973 9.950 1.00 97.12 338 LEU A O 1
ATOM 2654 N N . ALA A 1 339 ? -0.582 -1.857 11.600 1.00 97.56 339 ALA A N 1
ATOM 2655 C CA . ALA A 1 339 ? 0.475 -1.298 10.764 1.00 97.56 339 ALA A CA 1
ATOM 2656 C C . ALA A 1 339 ? 1.330 -2.392 10.117 1.00 97.56 339 ALA A C 1
ATOM 2658 O O . ALA A 1 339 ? 1.619 -2.309 8.926 1.00 97.56 339 ALA A O 1
ATOM 2659 N N . ALA A 1 340 ? 1.687 -3.446 10.856 1.00 98.06 340 ALA A N 1
ATOM 2660 C CA . ALA A 1 340 ? 2.427 -4.582 10.311 1.00 98.06 340 ALA A CA 1
ATOM 2661 C C . ALA A 1 340 ? 1.630 -5.322 9.220 1.00 98.06 340 ALA A C 1
ATOM 2663 O O . ALA A 1 340 ? 2.190 -5.667 8.179 1.00 98.06 340 ALA A O 1
ATOM 2664 N N . CYS A 1 341 ? 0.316 -5.499 9.400 1.00 97.25 341 CYS A N 1
ATOM 2665 C CA . CYS A 1 341 ? -0.553 -6.094 8.375 1.00 97.25 341 CYS A CA 1
ATOM 2666 C C . CYS A 1 341 ? -0.560 -5.262 7.084 1.00 97.25 341 CYS A C 1
ATOM 2668 O O . CYS A 1 341 ? -0.401 -5.801 5.987 1.00 97.25 341 CYS A O 1
ATOM 2670 N N . ALA A 1 342 ? -0.700 -3.942 7.209 1.00 95.94 342 ALA A N 1
ATOM 2671 C CA . ALA A 1 342 ? -0.689 -3.034 6.067 1.00 95.94 342 ALA A CA 1
ATOM 2672 C C . ALA A 1 342 ? 0.690 -2.925 5.400 1.00 95.94 342 ALA A C 1
ATOM 2674 O O . ALA A 1 342 ? 0.772 -2.817 4.175 1.00 95.94 342 ALA A O 1
ATOM 2675 N N . LEU A 1 343 ? 1.765 -3.007 6.187 1.00 96.69 343 LEU A N 1
ATOM 2676 C CA . LEU A 1 343 ? 3.137 -3.078 5.699 1.00 96.69 343 LEU A CA 1
ATOM 2677 C C . LEU A 1 343 ? 3.326 -4.327 4.825 1.00 96.69 343 LEU A C 1
ATOM 2679 O O . LEU A 1 343 ? 3.698 -4.204 3.664 1.00 96.69 343 LEU A O 1
ATOM 2683 N N . ALA A 1 344 ? 3.005 -5.527 5.316 1.00 96.19 344 ALA A N 1
ATOM 2684 C CA . ALA A 1 344 ? 3.138 -6.745 4.508 1.00 96.19 344 ALA A CA 1
ATOM 2685 C C . ALA A 1 344 ? 2.205 -6.772 3.287 1.00 96.19 344 ALA A C 1
ATOM 2687 O O . ALA A 1 344 ? 2.568 -7.311 2.243 1.00 96.19 344 ALA A O 1
ATOM 2688 N N . SER A 1 345 ? 1.026 -6.157 3.395 1.00 95.75 345 SER A N 1
ATOM 2689 C CA . SER A 1 345 ? 0.106 -5.967 2.273 1.00 95.75 345 SER A CA 1
ATOM 2690 C C . SER A 1 345 ? 0.711 -5.107 1.162 1.00 95.75 345 SER A C 1
ATOM 2692 O O . SER A 1 345 ? 0.572 -5.424 -0.022 1.00 95.75 345 SER A O 1
ATOM 2694 N N . GLY A 1 346 ? 1.320 -3.970 1.516 1.00 93.19 346 GLY A N 1
ATOM 2695 C CA . GLY A 1 346 ? 1.665 -2.915 0.556 1.00 93.19 346 GLY A CA 1
ATOM 2696 C C . GLY A 1 346 ? 0.451 -2.340 -0.193 1.00 93.19 346 GLY A C 1
ATOM 2697 O O . GLY A 1 346 ? 0.612 -1.567 -1.133 1.00 93.19 346 GLY A O 1
ATOM 2698 N N . GLY A 1 347 ? -0.775 -2.717 0.184 1.00 90.44 347 GLY A N 1
ATOM 2699 C CA . GLY A 1 347 ? -1.999 -2.464 -0.577 1.00 90.44 347 GLY A CA 1
ATOM 2700 C C . GLY A 1 347 ? -2.194 -3.384 -1.789 1.00 90.44 347 GLY A C 1
ATOM 2701 O O . GLY A 1 347 ? -3.055 -3.100 -2.616 1.00 90.44 347 GLY A O 1
ATOM 2702 N N . ILE A 1 348 ? -1.405 -4.456 -1.911 1.00 91.62 348 ILE A N 1
ATOM 2703 C CA . ILE A 1 348 ? -1.440 -5.409 -3.033 1.00 91.62 348 ILE A CA 1
ATOM 2704 C C . ILE A 1 348 ? -1.779 -6.812 -2.526 1.00 91.62 348 ILE A C 1
ATOM 2706 O O . ILE A 1 348 ? -2.689 -7.463 -3.036 1.00 91.62 348 ILE A O 1
ATOM 2710 N N . LEU A 1 349 ? -1.042 -7.281 -1.521 1.00 95.62 349 LEU A N 1
ATOM 2711 C CA . LEU A 1 349 ? -1.205 -8.604 -0.934 1.00 95.62 349 LEU A CA 1
ATOM 2712 C C . LEU A 1 349 ? -2.310 -8.584 0.128 1.00 95.62 349 LEU A C 1
ATOM 2714 O O . LEU A 1 349 ? -2.476 -7.602 0.846 1.00 95.62 349 LEU A O 1
ATOM 2718 N N . ARG A 1 350 ? -3.051 -9.687 0.271 1.00 94.00 350 ARG A N 1
ATOM 2719 C CA . ARG A 1 350 ? -4.140 -9.794 1.255 1.00 94.00 350 ARG A CA 1
ATOM 2720 C C . ARG A 1 350 ? -4.037 -11.041 2.123 1.00 94.00 350 ARG A C 1
ATOM 2722 O O . ARG A 1 350 ? -3.354 -11.997 1.773 1.00 94.00 350 ARG A O 1
ATOM 2729 N N . GLY A 1 351 ? -4.797 -11.069 3.214 1.00 91.00 351 GLY A N 1
ATOM 2730 C CA . GLY A 1 351 ? -4.934 -12.228 4.095 1.00 91.00 351 GLY A CA 1
ATOM 2731 C C . GLY A 1 351 ? -4.177 -12.137 5.419 1.00 91.00 351 GLY A C 1
ATOM 2732 O O . GLY A 1 351 ? -4.236 -13.106 6.178 1.00 91.00 351 GLY A O 1
ATOM 2733 N N . PHE A 1 352 ? -3.534 -11.006 5.721 1.00 95.12 352 PHE A N 1
ATOM 2734 C CA . PHE A 1 352 ? -2.796 -10.770 6.968 1.00 95.12 352 PHE A CA 1
ATOM 2735 C C . PHE A 1 352 ? -3.745 -10.503 8.142 1.00 95.12 352 PHE A C 1
ATOM 2737 O O . PHE A 1 352 ? -3.657 -11.156 9.179 1.00 95.12 352 PHE A O 1
ATOM 2744 N N . VAL A 1 353 ? -4.756 -9.653 7.941 1.00 93.50 353 VAL A N 1
ATOM 2745 C CA . VAL A 1 353 ? -5.755 -9.288 8.962 1.00 93.50 353 VAL A CA 1
ATOM 2746 C C . VAL A 1 353 ? -6.555 -10.505 9.449 1.00 93.50 353 VAL A C 1
ATOM 2748 O O . VAL A 1 353 ? -7.000 -10.545 10.590 1.00 93.50 353 VAL A O 1
ATOM 2751 N N . ARG A 1 354 ? -6.696 -11.553 8.625 1.00 91.00 354 ARG A N 1
ATOM 2752 C CA . ARG A 1 354 ? -7.434 -12.786 8.978 1.00 91.00 354 ARG A CA 1
ATOM 2753 C C . ARG A 1 354 ? -6.811 -13.605 10.108 1.00 91.00 354 ARG A C 1
ATOM 2755 O O . ARG A 1 354 ? -7.496 -14.452 10.672 1.00 91.00 354 ARG A O 1
ATOM 2762 N N . HIS A 1 355 ? -5.526 -13.415 10.368 1.00 92.88 355 HIS A N 1
ATOM 2763 C CA . HIS A 1 355 ? -4.792 -14.068 11.452 1.00 92.88 355 HIS A CA 1
ATOM 2764 C C . HIS A 1 355 ? -4.089 -13.033 12.339 1.00 92.88 355 HIS A C 1
ATOM 2766 O O . HIS A 1 355 ? -3.137 -13.352 13.054 1.00 92.88 355 HIS A O 1
ATOM 2772 N N . ALA A 1 356 ? -4.566 -11.787 12.283 1.00 96.25 356 ALA A N 1
ATOM 2773 C CA . ALA A 1 356 ? -4.139 -10.725 13.163 1.00 96.25 356 ALA A CA 1
ATOM 2774 C C . ALA A 1 356 ? -5.042 -10.688 14.397 1.00 96.25 356 ALA A C 1
ATOM 2776 O O . ALA A 1 356 ? -6.268 -10.682 14.302 1.00 96.25 356 ALA A O 1
ATOM 2777 N N . PHE A 1 357 ? -4.409 -10.608 15.556 1.00 96.69 357 PHE A N 1
ATOM 2778 C CA . PHE A 1 357 ? -5.023 -10.418 16.857 1.00 96.69 357 PHE A CA 1
ATOM 2779 C C . PHE A 1 357 ? -4.471 -9.097 17.398 1.00 96.69 357 PHE A C 1
ATOM 2781 O O . PHE A 1 357 ? -3.456 -9.111 18.097 1.00 96.69 357 PHE A O 1
ATOM 2788 N N . PRO A 1 358 ? -5.082 -7.940 17.055 1.00 95.31 358 PRO A N 1
ATOM 2789 C CA . PRO A 1 358 ? -4.572 -6.628 17.467 1.00 95.31 358 PRO A CA 1
ATOM 2790 C C . PRO A 1 358 ? -4.315 -6.539 18.972 1.00 95.31 358 PRO A C 1
ATOM 2792 O O . PRO A 1 358 ? -3.403 -5.846 19.413 1.00 95.31 358 PRO A O 1
ATOM 2795 N N . TYR A 1 359 ? -5.082 -7.297 19.754 1.00 94.38 359 TYR A N 1
ATOM 2796 C CA . TYR A 1 359 ? -4.807 -7.537 21.156 1.00 94.38 359 TYR A CA 1
ATOM 2797 C C . TYR A 1 359 ? -5.221 -8.958 21.560 1.00 94.38 359 TYR A C 1
ATOM 2799 O O . TYR A 1 359 ? -6.275 -9.436 21.137 1.00 94.38 359 TYR A O 1
ATOM 2807 N N . THR A 1 360 ? -4.413 -9.615 22.391 1.00 93.94 360 THR A N 1
ATOM 2808 C CA . THR A 1 360 ? -4.736 -10.881 23.063 1.00 93.94 360 THR A CA 1
ATOM 2809 C C . THR A 1 360 ? -4.111 -10.921 24.456 1.00 93.94 360 THR A C 1
ATOM 2811 O O . THR A 1 360 ? -3.112 -10.252 24.732 1.00 93.94 360 THR A O 1
ATOM 2814 N N . ASP A 1 361 ? -4.694 -11.722 25.341 1.00 89.31 361 ASP A N 1
ATOM 2815 C CA . ASP A 1 361 ? -4.216 -11.927 26.706 1.00 89.31 361 ASP A CA 1
ATOM 2816 C C . ASP A 1 361 ? -3.627 -13.337 26.905 1.00 89.31 361 ASP A C 1
ATOM 2818 O O . ASP A 1 361 ? -3.511 -14.129 25.966 1.00 89.31 361 ASP A O 1
ATOM 2822 N N . LEU A 1 362 ? -3.236 -13.646 28.146 1.00 89.88 362 LEU A N 1
ATOM 2823 C CA . LEU A 1 362 ? -2.717 -14.966 28.510 1.00 89.88 362 LEU A CA 1
ATOM 2824 C C . LEU A 1 362 ? -3.786 -16.067 28.496 1.00 89.88 362 LEU A C 1
ATOM 2826 O O . LEU A 1 362 ? -3.442 -17.234 28.332 1.00 89.88 362 LEU A O 1
ATOM 2830 N N . THR A 1 363 ? -5.065 -15.721 28.660 1.00 89.25 363 THR A N 1
ATOM 2831 C CA . THR A 1 363 ? -6.153 -16.710 28.736 1.00 89.25 363 THR A CA 1
ATOM 2832 C C . THR A 1 363 ? -6.412 -17.378 27.390 1.00 89.25 363 THR A C 1
ATOM 2834 O O . THR A 1 363 ? -6.927 -18.492 27.338 1.00 89.25 363 THR A O 1
ATOM 2837 N N . LYS A 1 364 ? -6.027 -16.713 26.295 1.00 90.44 364 LYS A N 1
ATOM 2838 C CA . LYS A 1 364 ? -6.211 -17.190 24.920 1.00 90.44 364 LYS A CA 1
ATOM 2839 C C . LYS A 1 364 ? -4.966 -17.806 24.294 1.00 90.44 364 LYS A C 1
ATOM 2841 O O . LYS A 1 364 ? -5.000 -18.125 23.111 1.00 90.44 364 LYS A O 1
ATOM 2846 N N . VAL A 1 365 ? -3.883 -18.008 25.047 1.00 92.69 365 VAL A N 1
ATOM 2847 C CA . VAL A 1 365 ? -2.623 -18.543 24.495 1.00 92.69 365 VAL A CA 1
ATOM 2848 C C . VAL A 1 365 ? -2.823 -19.912 23.848 1.00 92.69 365 VAL A C 1
ATOM 2850 O O . VAL A 1 365 ? -2.382 -20.113 22.721 1.00 92.69 365 VAL A O 1
ATOM 2853 N N . ASP A 1 366 ? -3.545 -20.826 24.496 1.00 92.38 366 ASP A N 1
ATOM 2854 C CA . ASP A 1 366 ? -3.777 -22.167 23.944 1.00 92.38 366 ASP A CA 1
ATOM 2855 C C . ASP A 1 366 ? -4.585 -22.132 22.638 1.00 92.38 366 ASP A C 1
ATOM 2857 O O . ASP A 1 366 ? -4.353 -22.937 21.737 1.00 92.38 366 ASP A O 1
ATOM 2861 N N . ASP A 1 367 ? -5.517 -21.186 22.507 1.00 93.50 367 ASP A N 1
ATOM 2862 C CA . ASP A 1 367 ? -6.274 -20.977 21.273 1.00 93.50 367 ASP A CA 1
ATOM 2863 C C . ASP A 1 367 ? -5.422 -20.306 20.192 1.00 93.50 367 ASP A C 1
ATOM 2865 O O . ASP A 1 367 ? -5.491 -20.686 19.022 1.00 93.50 367 ASP A O 1
ATOM 2869 N N . LEU A 1 368 ? -4.576 -19.353 20.584 1.00 93.69 368 LEU A N 1
ATOM 2870 C CA . LEU A 1 368 ? -3.650 -18.658 19.697 1.00 93.69 368 LEU A CA 1
ATOM 2871 C C . LEU A 1 368 ? -2.640 -19.632 19.074 1.00 93.69 368 LEU A C 1
ATOM 2873 O O . LEU A 1 368 ? -2.389 -19.572 17.873 1.00 93.69 368 LEU A O 1
ATOM 2877 N N . LEU A 1 369 ? -2.120 -20.581 19.859 1.00 93.56 369 LEU A N 1
ATOM 2878 C CA . LEU A 1 369 ? -1.156 -21.588 19.399 1.00 93.56 369 LEU A CA 1
ATOM 2879 C C . LEU A 1 369 ? -1.754 -22.634 18.446 1.00 93.56 369 LEU A C 1
ATOM 2881 O O . LEU A 1 369 ? -1.000 -23.302 17.742 1.00 93.56 369 LEU A O 1
ATOM 2885 N N . LYS A 1 370 ? -3.086 -22.761 18.365 1.00 94.06 370 LYS A N 1
ATOM 2886 C CA . LYS A 1 370 ? -3.750 -23.584 17.332 1.00 94.06 370 LYS A CA 1
ATOM 2887 C C . LYS A 1 370 ? -3.680 -22.939 15.949 1.00 94.06 370 LYS A C 1
ATOM 2889 O O . LYS A 1 370 ? -3.902 -23.618 14.947 1.00 94.06 370 LYS A O 1
ATOM 2894 N N . VAL A 1 371 ? -3.413 -21.635 15.878 1.00 92.94 371 VAL A N 1
ATOM 2895 C CA . VAL A 1 371 ? -3.251 -20.917 14.615 1.00 92.94 371 VAL A CA 1
ATOM 2896 C C . VAL A 1 371 ? -1.814 -21.130 14.121 1.00 92.94 371 VAL A C 1
ATOM 2898 O O . VAL A 1 371 ? -0.884 -20.716 14.810 1.00 92.94 371 VAL A O 1
ATOM 2901 N N . PRO A 1 372 ? -1.597 -21.725 12.928 1.00 87.69 372 PRO A N 1
ATOM 2902 C CA . PRO A 1 372 ? -0.250 -22.062 12.450 1.00 87.69 372 PRO A CA 1
ATOM 2903 C C . PRO A 1 372 ? 0.711 -20.866 12.381 1.00 87.69 372 PRO A C 1
ATOM 2905 O O . PRO A 1 372 ? 1.899 -21.003 12.647 1.00 87.69 372 PRO A O 1
ATOM 2908 N N . GLY A 1 373 ? 0.183 -19.688 12.043 1.00 93.75 373 GLY A N 1
ATOM 2909 C CA . GLY A 1 373 ? 0.901 -18.419 12.064 1.00 93.75 373 GLY A CA 1
ATOM 2910 C C . GLY A 1 373 ? -0.060 -17.277 12.358 1.00 93.75 373 GLY A C 1
ATOM 2911 O O . GLY A 1 373 ? -1.177 -17.258 11.837 1.00 93.75 373 GLY A O 1
ATOM 2912 N N . PHE A 1 374 ? 0.356 -16.349 13.213 1.00 97.25 374 PHE A N 1
ATOM 2913 C CA . PHE A 1 374 ? -0.481 -15.264 13.715 1.00 97.25 374 PHE A CA 1
ATOM 2914 C C . PHE A 1 374 ? 0.334 -13.989 13.931 1.00 97.25 374 PHE A C 1
ATOM 2916 O O . PHE A 1 374 ? 1.550 -14.042 14.106 1.00 97.25 374 PHE A O 1
ATOM 2923 N N . ILE A 1 375 ? -0.355 -12.850 13.970 1.00 98.19 375 ILE A N 1
ATOM 2924 C CA . ILE A 1 375 ? 0.227 -11.543 14.290 1.00 98.19 375 ILE A CA 1
ATOM 2925 C C . ILE A 1 375 ? -0.509 -11.018 15.517 1.00 98.19 375 ILE A C 1
ATOM 2927 O O . ILE A 1 375 ? -1.658 -10.601 15.402 1.00 98.19 375 ILE A O 1
ATOM 2931 N N . ALA A 1 376 ? 0.102 -11.079 16.695 1.00 98.12 376 ALA A N 1
ATOM 2932 C CA . ALA A 1 376 ? -0.583 -10.796 17.953 1.00 98.12 376 ALA A CA 1
ATOM 2933 C C . ALA A 1 376 ? 0.026 -9.615 18.709 1.00 98.12 376 ALA A C 1
ATOM 2935 O O . ALA A 1 376 ? 1.244 -9.472 18.775 1.00 98.12 376 ALA A O 1
ATOM 2936 N N . GLY A 1 377 ? -0.829 -8.793 19.311 1.00 98.12 377 GLY A N 1
ATOM 2937 C CA . GLY A 1 377 ? -0.446 -7.719 20.222 1.00 98.12 377 GLY A CA 1
ATOM 2938 C C . GLY A 1 377 ? -0.675 -8.115 21.676 1.00 98.12 377 GLY A C 1
ATOM 2939 O O . GLY A 1 377 ? -1.758 -8.578 22.023 1.00 98.12 377 GLY A O 1
ATOM 2940 N N . VAL A 1 378 ? 0.322 -7.926 22.538 1.00 96.88 378 VAL A N 1
ATOM 2941 C CA . VAL A 1 378 ? 0.246 -8.267 23.966 1.00 96.88 378 VAL A CA 1
ATOM 2942 C C . VAL A 1 378 ? 0.897 -7.185 24.826 1.00 96.88 378 VAL A C 1
ATOM 2944 O O . VAL A 1 378 ? 1.850 -6.523 24.420 1.00 96.88 378 VAL A O 1
ATOM 2947 N N . THR A 1 379 ? 0.419 -7.015 26.055 1.00 95.06 379 THR A N 1
ATOM 2948 C CA . THR A 1 379 ? 1.037 -6.110 27.048 1.00 95.06 379 THR A CA 1
ATOM 2949 C C . THR A 1 379 ? 1.721 -6.862 28.189 1.00 95.06 379 THR A C 1
ATOM 2951 O O . THR A 1 379 ? 2.524 -6.287 28.928 1.00 95.06 379 THR A O 1
ATOM 2954 N N . ASN A 1 380 ? 1.431 -8.158 28.334 1.00 93.56 380 ASN A N 1
ATOM 2955 C CA . ASN A 1 380 ? 1.976 -8.973 29.408 1.00 93.56 380 ASN A CA 1
ATOM 2956 C C . ASN A 1 380 ? 3.430 -9.396 29.095 1.00 93.56 380 ASN A C 1
ATOM 2958 O O . ASN A 1 380 ? 3.655 -10.061 28.082 1.00 93.56 380 ASN A O 1
ATOM 2962 N N . PRO A 1 381 ? 4.416 -9.081 29.959 1.00 94.38 381 PRO A N 1
ATOM 2963 C CA . PRO A 1 381 ? 5.823 -9.424 29.739 1.00 94.38 381 PRO A CA 1
ATOM 2964 C C . PRO A 1 381 ? 6.094 -10.935 29.691 1.00 94.38 381 PRO A C 1
ATOM 2966 O O . PRO A 1 381 ? 7.114 -11.340 29.134 1.00 94.38 381 PRO A O 1
ATOM 2969 N N . ALA A 1 382 ? 5.189 -11.778 30.209 1.00 94.19 382 ALA A N 1
ATOM 2970 C CA . ALA A 1 382 ? 5.326 -13.237 30.220 1.00 94.19 382 ALA A CA 1
ATOM 2971 C C . ALA A 1 382 ? 5.614 -13.833 28.833 1.00 94.19 382 ALA A C 1
ATOM 2973 O O . ALA A 1 382 ? 6.407 -14.766 28.724 1.00 94.19 382 ALA A O 1
ATOM 2974 N N . PHE A 1 383 ? 5.042 -13.250 27.773 1.00 94.75 383 PHE A N 1
ATOM 2975 C CA . PHE A 1 383 ? 5.292 -13.678 26.396 1.00 94.75 383 PHE A CA 1
ATOM 2976 C C . PHE A 1 383 ? 6.779 -13.598 26.014 1.00 94.75 383 PHE A C 1
ATOM 2978 O O . PHE A 1 383 ? 7.260 -14.443 25.267 1.00 94.75 383 PHE A O 1
ATOM 2985 N N . SER A 1 384 ? 7.544 -12.648 26.563 1.00 93.94 384 SER A N 1
ATOM 2986 C CA . SER A 1 384 ? 8.973 -12.495 26.246 1.00 93.94 384 SER A CA 1
ATOM 2987 C C . SER A 1 384 ? 9.852 -13.639 26.767 1.00 93.94 384 SER A C 1
ATOM 2989 O O . SER A 1 384 ? 10.898 -13.923 26.184 1.00 93.94 384 SER A O 1
ATOM 2991 N N . TYR A 1 385 ? 9.418 -14.322 27.830 1.00 94.12 385 TYR A N 1
ATOM 2992 C CA . TYR A 1 385 ? 10.159 -15.411 28.476 1.00 94.12 385 TYR A CA 1
ATOM 2993 C C . TYR A 1 385 ? 9.790 -16.800 27.932 1.00 94.12 385 TYR A C 1
ATOM 2995 O O . TYR A 1 385 ? 10.313 -17.806 28.410 1.00 94.12 385 TYR A O 1
ATOM 3003 N N . LYS A 1 386 ? 8.882 -16.858 26.950 1.00 94.38 386 LYS A N 1
ATOM 3004 C CA . LYS A 1 386 ? 8.290 -18.080 26.395 1.00 94.38 386 LYS A CA 1
ATOM 3005 C C . LYS A 1 386 ? 8.552 -18.184 24.887 1.00 94.38 386 LYS A C 1
ATOM 3007 O O . LYS A 1 386 ? 7.630 -17.992 24.095 1.00 94.38 386 LYS A O 1
ATOM 3012 N N . PRO A 1 387 ? 9.805 -18.449 24.465 1.00 94.00 387 PRO A N 1
ATOM 3013 C CA . PRO A 1 387 ? 10.183 -18.522 23.049 1.00 94.00 387 PRO A CA 1
ATOM 3014 C C . PRO A 1 387 ? 9.462 -19.638 22.278 1.00 94.00 387 PRO A C 1
ATOM 3016 O O . PRO A 1 387 ? 9.466 -19.639 21.053 1.00 94.00 387 PRO A O 1
ATOM 3019 N N . GLU A 1 388 ? 8.831 -20.591 22.963 1.00 94.62 388 GLU A N 1
ATOM 3020 C CA . GLU A 1 388 ? 7.959 -21.600 22.358 1.00 94.62 388 GLU A CA 1
ATOM 3021 C C . GLU A 1 388 ? 6.654 -21.024 21.773 1.00 94.62 388 GLU A C 1
ATOM 3023 O O . GLU A 1 388 ? 6.040 -21.657 20.910 1.00 94.62 388 GLU A O 1
ATOM 3028 N N . TRP A 1 389 ? 6.229 -19.833 22.211 1.00 95.19 389 TRP A N 1
ATOM 3029 C CA . TRP A 1 389 ? 4.956 -19.230 21.804 1.00 95.19 389 TRP A CA 1
ATOM 3030 C C . TRP A 1 389 ? 5.040 -18.381 20.537 1.00 95.19 389 TRP A C 1
ATOM 3032 O O . TRP A 1 389 ? 4.008 -18.046 19.963 1.00 95.19 389 TRP A O 1
ATOM 3042 N N . TRP A 1 390 ? 6.239 -18.026 20.088 1.00 96.81 390 TRP A N 1
ATOM 3043 C CA . TRP A 1 390 ? 6.443 -17.122 18.961 1.00 96.81 390 TRP A CA 1
ATOM 3044 C C . TRP A 1 390 ? 7.726 -17.457 18.210 1.00 96.81 390 TRP A C 1
ATOM 3046 O O . TRP A 1 390 ? 8.658 -18.038 18.754 1.00 96.81 390 TRP A O 1
ATOM 3056 N N . ASP A 1 391 ? 7.777 -17.048 16.951 1.00 97.62 391 ASP A N 1
ATOM 3057 C CA . ASP A 1 391 ? 8.947 -17.170 16.085 1.00 97.62 391 ASP A CA 1
ATOM 3058 C C . ASP A 1 391 ? 9.705 -15.836 16.004 1.00 97.62 391 ASP A C 1
ATOM 3060 O O . ASP A 1 391 ? 10.937 -15.818 15.984 1.00 97.62 391 ASP A O 1
ATOM 3064 N N . LEU A 1 392 ? 8.971 -14.715 16.028 1.00 98.38 392 LEU A N 1
ATOM 3065 C CA . LEU A 1 392 ? 9.507 -13.355 16.076 1.00 98.38 392 LEU A CA 1
ATOM 3066 C C . LEU A 1 392 ? 8.824 -12.541 17.186 1.00 98.38 392 LEU A C 1
ATOM 3068 O O . LEU A 1 392 ? 7.600 -12.411 17.212 1.00 98.38 392 LEU A O 1
ATOM 3072 N N . LEU A 1 393 ? 9.623 -11.950 18.073 1.00 98.38 393 LEU A N 1
ATOM 3073 C CA . LEU A 1 393 ? 9.169 -11.012 19.099 1.00 98.38 393 LEU A CA 1
ATOM 3074 C C . LEU A 1 393 ? 9.584 -9.590 18.718 1.00 98.38 393 LEU A C 1
ATOM 3076 O O . LEU A 1 393 ? 10.771 -9.315 18.541 1.00 98.38 393 LEU A O 1
ATOM 3080 N N . CYS A 1 394 ? 8.614 -8.688 18.646 1.00 98.31 394 CYS A N 1
ATOM 3081 C CA . CYS A 1 394 ? 8.771 -7.267 18.369 1.00 98.31 394 CYS A CA 1
ATOM 3082 C C . CYS A 1 394 ? 8.495 -6.466 19.650 1.00 98.31 394 CYS A C 1
ATOM 3084 O O . CYS A 1 394 ? 7.346 -6.312 20.062 1.00 98.31 394 CYS A O 1
ATOM 3086 N N . ASP A 1 395 ? 9.542 -5.959 20.294 1.00 97.75 395 ASP A N 1
ATOM 3087 C CA . ASP A 1 395 ? 9.453 -5.184 21.533 1.00 97.75 395 ASP A CA 1
ATOM 3088 C C . ASP A 1 395 ? 9.297 -3.692 21.223 1.00 97.75 395 ASP A C 1
ATOM 3090 O O . ASP A 1 395 ? 10.231 -3.039 20.754 1.00 97.75 395 ASP A O 1
ATOM 3094 N N . LEU A 1 396 ? 8.092 -3.163 21.454 1.00 97.38 396 LEU A N 1
ATOM 3095 C CA . LEU A 1 396 ? 7.736 -1.776 21.150 1.00 97.38 396 LEU A CA 1
ATOM 3096 C C . LEU A 1 396 ? 8.445 -0.766 22.074 1.00 97.38 396 LEU A C 1
ATOM 3098 O O . LEU A 1 396 ? 8.977 0.214 21.551 1.00 97.38 396 LEU A O 1
ATOM 3102 N N . PRO A 1 397 ? 8.501 -0.960 23.411 1.00 96.06 397 PRO A N 1
ATOM 3103 C CA . PRO A 1 397 ? 9.273 -0.096 24.302 1.00 96.06 397 PRO A CA 1
ATOM 3104 C C . PRO A 1 397 ? 10.744 0.066 23.921 1.00 96.06 397 PRO A C 1
ATOM 3106 O O . PRO A 1 397 ? 11.252 1.185 23.973 1.00 96.06 397 PRO A O 1
ATOM 3109 N N . THR A 1 398 ? 11.428 -1.028 23.573 1.00 95.94 398 THR A N 1
ATOM 3110 C CA . THR A 1 398 ? 12.871 -0.987 23.275 1.00 95.94 398 THR A CA 1
ATOM 3111 C C . THR A 1 398 ? 13.178 -0.775 21.794 1.00 95.94 398 THR A C 1
ATOM 3113 O O . THR A 1 398 ? 14.312 -0.441 21.446 1.00 95.94 398 THR A O 1
ATOM 3116 N N . GLY A 1 399 ? 12.192 -0.984 20.917 1.00 96.31 399 GLY A N 1
ATOM 3117 C CA . GLY A 1 399 ? 12.362 -0.973 19.466 1.00 96.31 399 GLY A CA 1
ATOM 3118 C C . GLY A 1 399 ? 13.271 -2.099 18.961 1.00 96.31 399 GLY A C 1
ATOM 3119 O O . GLY A 1 399 ? 13.909 -1.973 17.915 1.00 96.31 399 GLY A O 1
ATOM 3120 N N . ARG A 1 400 ? 13.380 -3.203 19.712 1.00 96.12 400 ARG A N 1
ATOM 3121 C CA . ARG A 1 400 ? 14.214 -4.362 19.363 1.00 96.12 400 ARG A CA 1
ATOM 3122 C C . ARG A 1 400 ? 13.359 -5.535 18.905 1.00 96.12 400 ARG A C 1
ATOM 3124 O O . ARG A 1 400 ? 12.257 -5.757 19.396 1.00 96.12 400 ARG A O 1
ATOM 3131 N N . MET A 1 401 ? 13.902 -6.319 17.980 1.00 97.50 401 MET A N 1
ATOM 3132 C CA . MET A 1 401 ? 13.303 -7.578 17.548 1.00 97.50 401 MET A CA 1
ATOM 3133 C C . MET A 1 401 ? 14.185 -8.755 17.962 1.00 97.50 401 MET A C 1
ATOM 3135 O O . MET A 1 401 ? 15.410 -8.632 17.994 1.00 97.50 401 MET A O 1
ATOM 3139 N N . LYS A 1 402 ? 13.570 -9.895 18.275 1.00 96.50 402 LYS A N 1
ATOM 3140 C CA . LYS A 1 402 ? 14.266 -11.143 18.613 1.00 96.50 402 LYS A CA 1
ATOM 3141 C C . LYS A 1 402 ? 13.662 -12.298 17.829 1.00 96.50 402 LYS A C 1
ATOM 3143 O O . LYS A 1 402 ? 12.446 -12.452 17.808 1.00 96.50 402 LYS A O 1
ATOM 3148 N N . ILE A 1 403 ? 14.517 -13.115 17.223 1.00 97.56 403 ILE A N 1
ATOM 3149 C CA . ILE A 1 403 ? 14.119 -14.370 16.579 1.00 97.56 403 ILE A CA 1
ATOM 3150 C C . ILE A 1 403 ? 14.228 -15.484 17.619 1.00 97.56 403 ILE A C 1
ATOM 3152 O O . ILE A 1 403 ? 15.219 -15.556 18.352 1.00 97.56 403 ILE A O 1
ATOM 3156 N N . SER A 1 404 ? 13.194 -16.315 17.716 1.00 96.69 404 SER A N 1
ATOM 3157 C CA . SER A 1 404 ? 13.145 -17.412 18.678 1.00 96.69 404 SER A CA 1
ATOM 3158 C C . SER A 1 404 ? 14.212 -18.455 18.364 1.00 96.69 404 SER A C 1
ATOM 3160 O O . SER A 1 404 ? 14.429 -18.813 17.212 1.00 96.69 404 SER A O 1
ATOM 3162 N N . ASN A 1 405 ? 14.840 -19.012 19.397 1.00 94.00 405 ASN A N 1
ATOM 3163 C CA . ASN A 1 405 ? 15.727 -20.170 19.253 1.00 94.00 405 ASN A CA 1
ATOM 3164 C C . ASN A 1 405 ? 14.961 -21.491 19.056 1.00 94.00 405 ASN A C 1
ATOM 3166 O O . ASN A 1 405 ? 15.580 -22.532 18.847 1.00 94.00 405 ASN A O 1
ATOM 3170 N N . ARG A 1 406 ? 13.627 -21.459 19.163 1.00 93.00 406 ARG A N 1
ATOM 3171 C CA . ARG A 1 406 ? 12.719 -22.581 18.896 1.00 93.00 406 ARG A CA 1
ATOM 3172 C C . ARG A 1 406 ? 12.051 -22.478 17.523 1.00 93.00 406 ARG A C 1
ATOM 3174 O O . ARG A 1 406 ? 11.177 -23.291 17.238 1.00 93.00 406 ARG A O 1
ATOM 3181 N N . ILE A 1 407 ? 12.416 -21.484 16.707 1.00 94.38 407 ILE A N 1
ATOM 3182 C CA . ILE A 1 407 ? 11.872 -21.345 15.356 1.00 94.38 407 ILE A CA 1
ATOM 3183 C C . ILE A 1 407 ? 12.216 -22.587 14.528 1.00 94.38 407 ILE A C 1
ATOM 3185 O O . ILE A 1 407 ? 13.352 -23.065 14.533 1.00 94.38 407 ILE A O 1
ATOM 3189 N N . GLU A 1 408 ? 11.222 -23.117 13.826 1.00 89.44 408 GLU A N 1
ATOM 3190 C CA . GLU A 1 408 ? 11.410 -24.256 12.935 1.00 89.44 408 GLU A CA 1
ATOM 3191 C C . GLU A 1 408 ? 12.272 -23.857 11.733 1.00 89.44 408 GLU A C 1
ATOM 3193 O O . GLU A 1 408 ? 11.983 -22.859 11.064 1.00 89.44 408 GLU A O 1
ATOM 3198 N N . SER A 1 409 ? 13.319 -24.640 11.452 1.00 83.75 409 SER A N 1
ATOM 3199 C CA . SER A 1 409 ? 14.195 -24.418 10.301 1.00 83.75 409 SER A CA 1
ATOM 3200 C C . SER A 1 409 ? 13.458 -24.649 8.986 1.00 83.75 409 SER A C 1
ATOM 3202 O O . SER A 1 409 ? 12.667 -25.580 8.868 1.00 83.75 409 SER A O 1
ATOM 3204 N N . ALA A 1 410 ? 13.786 -23.855 7.970 1.00 83.81 410 ALA A N 1
ATOM 3205 C CA . ALA A 1 410 ? 13.271 -24.051 6.621 1.00 83.81 410 ALA A CA 1
ATOM 3206 C C . ALA A 1 410 ? 13.688 -25.420 6.055 1.00 83.81 410 ALA A C 1
ATOM 3208 O O . ALA A 1 410 ? 14.879 -25.738 6.017 1.00 83.81 410 ALA A O 1
ATOM 3209 N N . SER A 1 411 ? 12.720 -26.211 5.590 1.00 84.75 411 SER A N 1
ATOM 3210 C CA . SER A 1 411 ? 12.996 -27.437 4.844 1.00 84.75 411 SER A CA 1
ATOM 3211 C C . SER A 1 411 ? 13.622 -27.104 3.483 1.00 84.75 411 SER A C 1
ATOM 3213 O O . SER A 1 411 ? 13.256 -26.085 2.890 1.00 84.75 411 SER A O 1
ATOM 3215 N N . PRO A 1 412 ? 14.516 -27.953 2.945 1.00 86.06 412 PRO A N 1
ATOM 3216 C CA . PRO A 1 412 ? 14.962 -27.825 1.563 1.00 86.06 412 PRO A CA 1
ATOM 3217 C C . PRO A 1 412 ? 13.762 -27.840 0.610 1.00 86.06 412 PRO A C 1
ATOM 3219 O O . PRO A 1 412 ? 12.880 -28.689 0.722 1.00 86.06 412 PRO A O 1
ATOM 32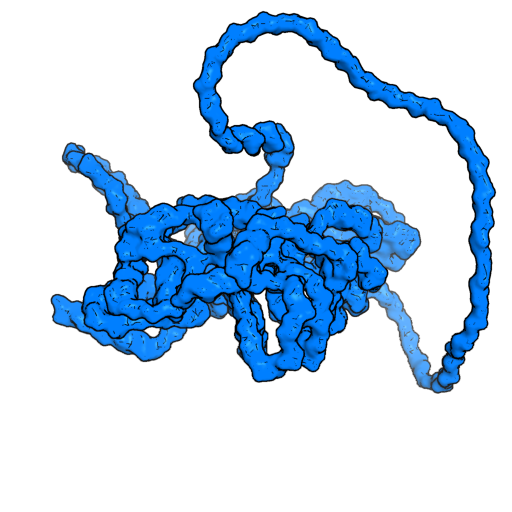22 N N . THR A 1 413 ? 13.727 -26.886 -0.312 1.00 90.69 413 THR A N 1
ATOM 3223 C CA . THR A 1 413 ? 12.702 -26.749 -1.355 1.00 90.69 413 THR A CA 1
ATOM 3224 C C . THR A 1 413 ? 13.301 -27.006 -2.733 1.00 90.69 413 THR A C 1
ATOM 3226 O O . THR A 1 413 ? 14.517 -26.887 -2.909 1.00 90.69 413 THR A O 1
ATOM 3229 N N . GLU A 1 414 ? 12.462 -27.304 -3.727 1.00 90.00 414 GLU A N 1
ATOM 3230 C CA . GLU A 1 414 ? 12.901 -27.510 -5.115 1.00 90.00 414 GLU A CA 1
ATOM 3231 C C . GLU A 1 414 ? 13.714 -26.321 -5.637 1.00 90.00 414 GLU A C 1
ATOM 3233 O O . GLU A 1 414 ? 14.811 -26.513 -6.162 1.00 90.00 414 GLU A O 1
ATOM 3238 N N . GLY A 1 415 ? 13.263 -25.088 -5.379 1.00 90.00 415 GLY A N 1
ATOM 3239 C CA . GLY A 1 415 ? 14.026 -23.895 -5.727 1.00 90.00 415 GLY A CA 1
ATOM 3240 C C . GLY A 1 415 ? 15.381 -23.810 -5.028 1.00 90.00 415 GLY A C 1
ATOM 3241 O O . GLY A 1 415 ? 16.377 -23.470 -5.663 1.00 90.00 415 GLY A O 1
ATOM 3242 N N . SER A 1 416 ? 15.466 -24.152 -3.736 1.00 89.56 416 SER A N 1
ATOM 3243 C CA . SER A 1 416 ? 16.756 -24.126 -3.030 1.00 89.56 416 SER A CA 1
ATOM 3244 C C . SER A 1 416 ? 17.748 -25.140 -3.607 1.00 89.56 416 SER A C 1
ATOM 3246 O O . SER A 1 416 ? 18.923 -24.822 -3.773 1.00 89.56 416 SER A O 1
ATOM 3248 N N . LEU A 1 417 ? 17.264 -26.321 -4.002 1.00 91.50 417 LEU A N 1
ATOM 3249 C CA . LEU A 1 417 ? 18.076 -27.357 -4.636 1.00 91.50 417 LEU A CA 1
ATOM 3250 C C . LEU A 1 417 ? 18.504 -26.953 -6.051 1.00 91.50 417 LEU A C 1
ATOM 3252 O O . LEU A 1 417 ? 19.657 -27.175 -6.416 1.00 91.50 417 LEU A O 1
ATOM 3256 N N . PHE A 1 418 ? 17.616 -26.319 -6.821 1.00 92.75 418 PHE A N 1
ATOM 3257 C CA . PHE A 1 418 ? 17.905 -25.817 -8.166 1.00 92.75 418 PHE A CA 1
ATOM 3258 C C . PHE A 1 418 ? 19.103 -24.857 -8.167 1.00 92.75 418 PHE A C 1
ATOM 3260 O O . PHE A 1 418 ? 20.073 -25.066 -8.896 1.00 92.75 418 PHE A O 1
ATOM 3267 N N . PHE A 1 419 ? 19.086 -23.842 -7.298 1.00 91.06 419 PHE A N 1
ATOM 3268 C CA . PHE A 1 419 ? 20.183 -22.871 -7.215 1.00 91.06 419 PHE A CA 1
ATOM 3269 C C . PHE A 1 419 ? 21.452 -23.461 -6.583 1.00 91.06 419 PHE A C 1
ATOM 3271 O O . PHE A 1 419 ? 22.558 -23.106 -6.995 1.00 91.06 419 PHE A O 1
ATOM 3278 N N . GLN A 1 420 ? 21.314 -24.411 -5.650 1.00 89.06 420 GLN A N 1
ATOM 3279 C CA . GLN A 1 420 ? 22.454 -25.128 -5.074 1.00 89.06 420 GLN A CA 1
ATOM 3280 C C . GLN A 1 420 ? 23.200 -25.954 -6.132 1.00 89.06 420 GLN A C 1
ATOM 3282 O O . GLN A 1 420 ? 24.430 -25.942 -6.162 1.00 89.06 420 GLN A O 1
ATOM 3287 N N . GLN A 1 421 ? 22.476 -26.642 -7.021 1.00 89.69 421 GLN A N 1
ATOM 3288 C CA . GLN A 1 421 ? 23.066 -27.427 -8.113 1.00 89.69 421 GLN A CA 1
ATOM 3289 C C . GLN A 1 421 ? 23.791 -26.550 -9.140 1.00 89.69 421 GLN A C 1
ATOM 3291 O O . GLN A 1 421 ? 24.792 -26.974 -9.712 1.00 89.69 421 GLN A O 1
ATOM 3296 N N . GLN A 1 422 ? 23.336 -25.311 -9.331 1.00 86.62 422 GLN A N 1
ATOM 3297 C CA . GLN A 1 422 ? 24.007 -24.319 -10.178 1.00 86.62 422 GLN A CA 1
ATOM 3298 C C . GLN A 1 422 ? 25.217 -23.650 -9.503 1.00 86.62 422 GLN A C 1
ATOM 3300 O O . GLN A 1 422 ? 25.854 -22.786 -10.104 1.00 86.62 422 GLN A O 1
ATOM 3305 N N . GLY A 1 423 ? 25.547 -24.025 -8.261 1.00 82.31 423 GLY A N 1
ATOM 3306 C CA . GLY A 1 423 ? 26.674 -23.462 -7.514 1.00 82.31 423 GLY A CA 1
ATOM 3307 C C . GLY A 1 423 ? 26.475 -22.004 -7.091 1.00 82.31 423 GLY A C 1
ATOM 3308 O O . GLY A 1 423 ? 27.450 -21.324 -6.769 1.00 82.31 423 GLY A O 1
ATOM 3309 N N . LEU A 1 424 ? 25.234 -21.505 -7.096 1.00 81.12 424 LEU A N 1
ATOM 3310 C CA . LEU A 1 424 ? 24.924 -20.143 -6.673 1.00 81.12 424 LEU A CA 1
ATOM 3311 C C . LEU A 1 424 ? 24.798 -20.080 -5.141 1.00 81.12 424 LEU A C 1
ATOM 3313 O O . LEU A 1 424 ? 24.164 -20.950 -4.538 1.00 81.12 424 LEU A O 1
ATOM 3317 N N . PRO A 1 425 ? 25.391 -19.064 -4.486 1.00 71.31 425 PRO A N 1
ATOM 3318 C CA . PRO A 1 425 ? 25.318 -18.936 -3.038 1.00 71.31 425 PRO A CA 1
ATOM 3319 C C . PRO A 1 425 ? 23.874 -18.661 -2.602 1.00 71.31 425 PRO A C 1
ATOM 3321 O O . PRO A 1 425 ? 23.253 -17.689 -3.030 1.00 71.31 425 PRO A O 1
ATOM 3324 N N . LEU A 1 426 ? 23.358 -19.526 -1.729 1.00 71.06 426 LEU A N 1
ATOM 3325 C CA . LEU A 1 426 ? 22.065 -19.371 -1.066 1.00 71.06 426 LEU A CA 1
ATOM 3326 C C . LEU A 1 426 ? 22.221 -18.548 0.216 1.00 71.06 426 LEU A C 1
ATOM 3328 O O . LEU A 1 426 ? 23.094 -18.822 1.046 1.00 71.06 426 LEU A O 1
ATOM 3332 N N . ASN A 1 427 ? 21.350 -17.557 0.408 1.00 64.25 427 ASN A N 1
ATOM 3333 C CA . ASN A 1 427 ? 21.389 -16.718 1.603 1.00 64.25 427 ASN A CA 1
ATOM 3334 C C . ASN A 1 427 ? 20.984 -17.529 2.848 1.00 64.25 427 ASN A C 1
ATOM 3336 O O . ASN A 1 427 ? 19.929 -18.155 2.883 1.00 64.25 427 ASN A O 1
ATOM 3340 N N . GLY A 1 428 ? 21.820 -17.486 3.893 1.00 53.28 428 GLY A N 1
ATOM 3341 C CA . GLY A 1 428 ? 21.525 -18.079 5.205 1.00 53.28 428 GLY A CA 1
ATOM 3342 C C . GLY A 1 428 ? 22.252 -19.385 5.555 1.00 53.28 428 GLY A C 1
ATOM 3343 O O . GLY A 1 428 ? 22.042 -19.879 6.659 1.00 53.28 428 GLY A O 1
ATOM 3344 N N . LEU A 1 429 ? 23.119 -19.924 4.684 1.00 43.00 429 LEU A N 1
ATOM 3345 C CA . LEU A 1 429 ? 23.844 -21.187 4.942 1.00 43.00 429 LEU A CA 1
ATOM 3346 C C . LEU A 1 429 ? 25.383 -21.078 4.915 1.00 43.00 429 LEU A C 1
ATOM 3348 O O . LEU A 1 429 ? 26.061 -21.953 5.451 1.00 43.00 429 LEU A O 1
ATOM 3352 N N . SER A 1 430 ? 25.968 -20.007 4.369 1.00 40.34 430 SER A N 1
ATOM 3353 C CA . SER A 1 430 ? 27.427 -19.820 4.359 1.00 40.34 430 SER A CA 1
ATOM 3354 C C . SER A 1 430 ? 27.915 -19.111 5.628 1.00 40.34 430 SER A C 1
ATOM 3356 O O . SER A 1 430 ? 28.164 -17.907 5.644 1.00 40.34 430 SER A O 1
ATOM 3358 N N . GLY A 1 431 ? 28.067 -19.877 6.707 1.00 40.91 431 GLY A N 1
ATOM 3359 C CA . GLY A 1 431 ? 28.693 -19.449 7.962 1.00 40.91 431 GLY A CA 1
ATOM 3360 C C . GLY A 1 431 ? 30.223 -19.313 7.913 1.00 40.91 431 GLY A C 1
ATOM 3361 O O . GLY A 1 431 ? 30.862 -19.469 8.949 1.00 40.91 431 GLY A O 1
ATOM 3362 N N . GLN A 1 432 ? 30.837 -19.049 6.755 1.00 36.53 432 GLN A N 1
ATOM 3363 C CA . GLN A 1 432 ? 32.287 -18.868 6.658 1.00 36.53 432 GLN A CA 1
ATOM 3364 C C . GLN A 1 432 ? 32.680 -17.668 5.791 1.00 36.53 432 GLN A C 1
ATOM 3366 O O . GLN A 1 432 ? 32.365 -17.603 4.607 1.00 36.53 432 GLN A O 1
ATOM 3371 N N . SER A 1 433 ? 33.462 -16.795 6.436 1.00 33.25 433 SER A N 1
ATOM 3372 C CA . SER A 1 433 ? 34.462 -15.885 5.861 1.00 33.25 433 SER A CA 1
ATOM 3373 C C . SER A 1 433 ? 33.960 -14.557 5.291 1.00 33.25 433 SER A C 1
ATOM 3375 O O . SER A 1 433 ? 33.626 -14.437 4.119 1.00 33.25 433 SER A O 1
ATOM 3377 N N . GLY A 1 434 ? 34.016 -13.522 6.134 1.00 34.62 434 GLY A N 1
ATOM 3378 C CA . GLY A 1 434 ? 33.892 -12.128 5.709 1.00 34.62 434 GLY A CA 1
ATOM 3379 C C . GLY A 1 434 ? 33.792 -11.145 6.870 1.00 34.62 434 GLY A C 1
ATOM 3380 O O . GLY A 1 434 ? 32.861 -10.349 6.918 1.00 34.62 434 GLY A O 1
ATOM 3381 N N . LEU A 1 435 ? 34.730 -11.202 7.820 1.00 35.25 435 LEU A N 1
ATOM 3382 C CA . LEU A 1 435 ? 34.899 -10.199 8.879 1.00 35.25 435 LEU A CA 1
ATOM 3383 C C . LEU A 1 435 ? 35.563 -8.921 8.322 1.00 35.25 435 LEU A C 1
ATOM 3385 O O . LEU A 1 435 ? 36.496 -8.407 8.920 1.00 35.25 435 LEU A O 1
ATOM 3389 N N . ASP A 1 436 ? 35.092 -8.418 7.181 1.00 32.72 436 ASP A N 1
ATOM 3390 C CA . ASP A 1 436 ? 35.594 -7.187 6.568 1.00 32.72 436 ASP A CA 1
ATOM 3391 C C . ASP A 1 436 ? 34.432 -6.229 6.307 1.00 32.72 436 ASP A C 1
ATOM 3393 O O . ASP A 1 436 ? 33.949 -6.045 5.189 1.00 32.72 436 ASP A O 1
ATOM 3397 N N . SER A 1 437 ? 34.011 -5.555 7.376 1.00 45.06 437 SER A N 1
ATOM 3398 C CA . SER A 1 437 ? 33.064 -4.432 7.372 1.00 45.06 437 SER A CA 1
ATOM 3399 C C . SER A 1 437 ? 33.614 -3.163 6.687 1.00 45.06 437 SER A C 1
ATOM 3401 O O . SER A 1 437 ? 33.384 -2.052 7.165 1.00 45.06 437 SER A O 1
ATOM 3403 N N . LYS A 1 438 ? 34.356 -3.291 5.577 1.00 35.97 438 LYS A N 1
ATOM 3404 C CA . LYS A 1 438 ? 34.879 -2.160 4.781 1.00 35.97 438 LYS A CA 1
ATOM 3405 C C . LYS A 1 438 ? 34.870 -2.349 3.255 1.00 35.97 438 LYS A C 1
ATOM 3407 O O . LYS A 1 438 ? 35.394 -1.492 2.549 1.00 35.97 438 LYS A O 1
ATOM 3412 N N . GLY A 1 439 ? 34.233 -3.390 2.723 1.00 31.48 439 GLY A N 1
ATOM 3413 C CA . GLY A 1 439 ? 33.928 -3.507 1.290 1.00 31.48 439 GLY A CA 1
ATOM 3414 C C . GLY A 1 439 ? 32.419 -3.564 1.092 1.00 31.48 439 GLY A C 1
ATOM 3415 O O . GLY A 1 439 ? 31.755 -4.280 1.831 1.00 31.48 439 GLY A O 1
ATOM 3416 N N . GLY A 1 440 ? 31.867 -2.805 0.141 1.00 36.91 440 GLY A N 1
ATOM 3417 C CA . GLY A 1 440 ? 30.440 -2.832 -0.188 1.00 36.91 440 GLY A CA 1
ATOM 3418 C C . GLY A 1 440 ? 29.971 -4.256 -0.477 1.00 36.91 440 GLY A C 1
ATOM 3419 O O . GLY A 1 440 ? 30.173 -4.765 -1.578 1.00 36.91 440 GLY A O 1
ATOM 3420 N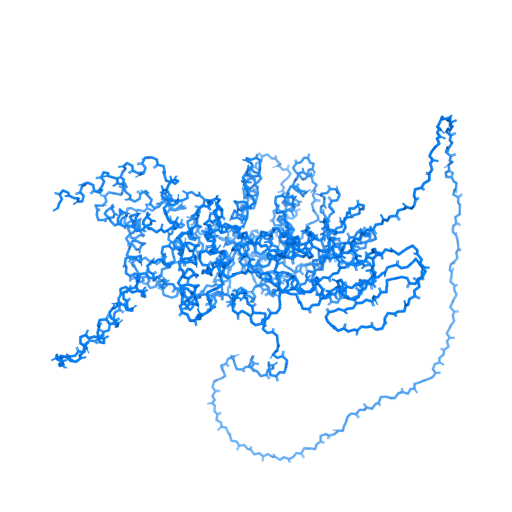 N . GLY A 1 441 ? 29.383 -4.903 0.531 1.00 50.69 441 GLY A N 1
ATOM 3421 C CA . GLY A 1 441 ? 28.778 -6.215 0.391 1.00 50.69 441 GLY A CA 1
ATOM 3422 C C . GLY A 1 441 ? 27.698 -6.110 -0.669 1.00 50.69 441 GLY A C 1
ATOM 3423 O O . GLY A 1 441 ? 26.809 -5.266 -0.561 1.00 50.69 441 GLY A O 1
ATOM 3424 N N . ILE A 1 442 ? 27.821 -6.916 -1.722 1.00 64.94 442 ILE A N 1
ATOM 3425 C CA . ILE A 1 442 ? 26.802 -7.026 -2.762 1.00 64.94 442 ILE A CA 1
ATOM 3426 C C . ILE A 1 442 ? 25.490 -7.309 -2.023 1.00 64.94 442 ILE A C 1
ATOM 3428 O O . ILE A 1 442 ? 25.409 -8.300 -1.308 1.00 64.94 442 ILE A O 1
ATOM 3432 N N . ASP A 1 443 ? 24.516 -6.406 -2.126 1.00 80.25 443 ASP A N 1
ATOM 3433 C CA . ASP A 1 443 ? 23.156 -6.576 -1.614 1.00 80.25 443 ASP A CA 1
ATOM 3434 C C . ASP A 1 443 ? 22.333 -7.183 -2.755 1.00 80.25 443 ASP A C 1
ATOM 3436 O O . ASP A 1 443 ? 21.779 -6.436 -3.567 1.00 80.25 443 ASP A O 1
ATOM 3440 N N . PRO A 1 444 ? 22.303 -8.524 -2.901 1.00 83.69 444 PRO A N 1
ATOM 3441 C CA . PRO A 1 444 ? 21.690 -9.147 -4.068 1.00 83.69 444 PRO A CA 1
ATOM 3442 C C . PRO A 1 444 ? 20.168 -8.960 -4.068 1.00 83.69 444 PRO A C 1
ATOM 3444 O O . PRO A 1 444 ? 19.550 -9.019 -5.122 1.00 83.69 444 PRO A O 1
ATOM 3447 N N . THR A 1 445 ? 19.569 -8.716 -2.899 1.00 88.00 445 THR A N 1
ATOM 3448 C CA . THR A 1 445 ? 18.141 -8.422 -2.732 1.00 88.00 445 THR A CA 1
ATOM 3449 C C . THR A 1 445 ? 17.789 -6.956 -3.019 1.00 88.00 445 THR A C 1
ATOM 3451 O O . THR A 1 445 ? 16.659 -6.637 -3.401 1.00 88.00 445 THR A O 1
ATOM 3454 N N . GLY A 1 446 ? 18.750 -6.046 -2.845 1.00 91.25 446 GLY A N 1
ATOM 3455 C CA . GLY A 1 446 ? 18.532 -4.598 -2.868 1.00 91.25 446 GLY A CA 1
ATOM 3456 C C . GLY A 1 446 ? 17.760 -4.066 -1.652 1.00 91.25 446 GLY A C 1
ATOM 3457 O O . GLY A 1 446 ? 17.261 -2.940 -1.700 1.00 91.25 446 GLY A O 1
ATOM 3458 N N . ASP A 1 447 ? 17.618 -4.867 -0.592 1.00 93.50 447 ASP A N 1
ATOM 3459 C CA . ASP A 1 447 ? 16.820 -4.533 0.589 1.00 93.50 447 ASP A CA 1
ATOM 3460 C C . ASP A 1 447 ? 17.463 -3.407 1.409 1.00 93.50 447 ASP A C 1
ATOM 3462 O O . ASP A 1 447 ? 16.758 -2.507 1.866 1.00 93.50 447 ASP A O 1
ATOM 3466 N N . ASN A 1 448 ? 18.792 -3.403 1.554 1.00 92.06 448 ASN A N 1
ATOM 3467 C CA . ASN A 1 448 ? 19.499 -2.366 2.309 1.00 92.06 448 ASN A CA 1
ATOM 3468 C C . ASN A 1 448 ? 19.399 -1.025 1.578 1.00 92.06 448 ASN A C 1
ATOM 3470 O O . ASN A 1 448 ? 18.970 -0.032 2.162 1.00 92.06 448 ASN A O 1
ATOM 3474 N N . GLN A 1 449 ? 19.678 -1.018 0.268 1.00 92.88 449 GLN A N 1
ATOM 3475 C CA . GLN A 1 449 ? 19.549 0.195 -0.548 1.00 92.88 449 GLN A CA 1
ATOM 3476 C C . GLN A 1 449 ? 18.113 0.741 -0.540 1.00 92.88 449 GLN A C 1
ATOM 3478 O O . GLN A 1 449 ? 17.902 1.957 -0.545 1.00 92.88 449 GLN A O 1
ATOM 3483 N N . PHE A 1 450 ? 17.115 -0.144 -0.565 1.00 95.38 450 PHE A N 1
ATOM 3484 C CA . PHE A 1 450 ? 15.721 0.264 -0.481 1.00 95.38 450 PHE A CA 1
ATOM 3485 C C . PHE A 1 450 ? 15.400 0.907 0.876 1.00 95.38 450 PHE A C 1
ATOM 3487 O O . PHE A 1 450 ? 14.814 1.993 0.905 1.00 95.38 450 PHE A O 1
ATOM 3494 N N . MET A 1 451 ? 15.811 0.275 1.981 1.00 95.56 451 MET A N 1
ATOM 3495 C CA . MET A 1 451 ? 15.577 0.805 3.325 1.00 95.56 451 MET A CA 1
ATOM 3496 C C . MET A 1 451 ? 16.261 2.156 3.538 1.00 95.56 451 MET A C 1
ATOM 3498 O O . MET A 1 451 ? 15.625 3.056 4.082 1.00 95.56 451 MET A O 1
ATOM 3502 N N . ASP A 1 452 ? 17.486 2.348 3.044 1.00 95.00 452 ASP A N 1
ATOM 3503 C CA . ASP A 1 452 ? 18.197 3.629 3.145 1.00 95.00 452 ASP A CA 1
ATOM 3504 C C . ASP A 1 452 ? 17.408 4.768 2.482 1.00 95.00 452 ASP A C 1
ATOM 3506 O O . ASP A 1 452 ? 17.168 5.808 3.097 1.00 95.00 452 ASP A O 1
ATOM 3510 N N . ARG A 1 453 ? 16.906 4.550 1.258 1.00 94.94 453 ARG A N 1
ATOM 3511 C CA . ARG A 1 453 ? 16.073 5.538 0.541 1.00 94.94 453 ARG A CA 1
ATOM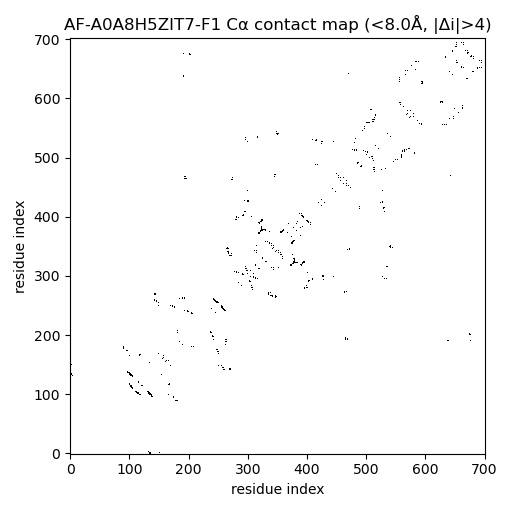 3512 C C . ARG A 1 453 ? 14.740 5.803 1.237 1.00 94.94 453 ARG A C 1
ATOM 3514 O O . ARG A 1 453 ? 14.217 6.922 1.193 1.00 94.94 453 ARG A O 1
ATOM 3521 N N . LEU A 1 454 ? 14.152 4.775 1.844 1.00 95.81 454 LEU A N 1
ATOM 3522 C CA . LEU A 1 454 ? 12.908 4.907 2.594 1.00 95.81 454 LEU A CA 1
ATOM 3523 C C . LEU A 1 454 ? 13.121 5.757 3.853 1.00 95.81 454 LEU A C 1
ATOM 3525 O O . LEU A 1 454 ? 12.353 6.687 4.101 1.00 95.81 454 LEU A O 1
ATOM 3529 N N . LEU A 1 455 ? 14.186 5.482 4.609 1.00 96.38 455 LEU A N 1
ATOM 3530 C CA . LEU A 1 455 ? 14.562 6.234 5.805 1.00 96.38 455 LEU A CA 1
ATOM 3531 C C . LEU A 1 455 ? 14.957 7.676 5.471 1.00 96.38 455 LEU A C 1
ATOM 3533 O O . LEU A 1 455 ? 14.557 8.590 6.189 1.00 96.38 455 LEU A O 1
ATOM 3537 N N . GLU A 1 456 ? 15.650 7.903 4.355 1.00 96.06 456 GLU A N 1
ATOM 3538 C CA . GLU A 1 456 ? 15.931 9.246 3.834 1.00 96.06 456 GLU A CA 1
ATOM 3539 C C . GLU A 1 456 ? 14.634 10.010 3.526 1.00 96.06 456 GLU A C 1
ATOM 3541 O O . GLU A 1 456 ? 14.485 11.174 3.893 1.00 96.06 456 GLU A O 1
ATOM 3546 N N . SER A 1 457 ? 13.648 9.349 2.915 1.00 94.75 457 SER A N 1
ATOM 3547 C CA . SER A 1 457 ? 12.348 9.968 2.626 1.00 94.75 457 SER A CA 1
ATOM 3548 C C . SER A 1 457 ? 11.614 10.374 3.910 1.00 94.75 457 SER A C 1
ATOM 3550 O O . SER A 1 457 ? 11.048 11.469 3.975 1.00 94.75 457 SER A O 1
ATOM 3552 N N . ILE A 1 458 ? 11.680 9.534 4.949 1.00 96.00 458 ILE A N 1
ATOM 3553 C CA . ILE A 1 458 ? 11.136 9.834 6.281 1.00 96.00 458 ILE A CA 1
ATOM 3554 C C . ILE A 1 458 ? 11.887 11.008 6.926 1.00 96.00 458 ILE A C 1
ATOM 3556 O O . ILE A 1 458 ? 11.255 11.923 7.454 1.00 96.00 458 ILE A O 1
ATOM 3560 N N . ALA A 1 459 ? 13.221 11.026 6.856 1.00 96.00 459 ALA A N 1
ATOM 3561 C CA . ALA A 1 459 ? 14.044 12.120 7.377 1.00 96.00 459 ALA A CA 1
ATOM 3562 C C . ALA A 1 459 ? 13.735 13.456 6.675 1.00 96.00 459 ALA A C 1
ATOM 3564 O O . ALA A 1 459 ? 13.641 14.497 7.328 1.00 96.00 459 ALA A O 1
ATOM 3565 N N . ASN A 1 460 ? 13.461 13.403 5.369 1.00 95.69 460 ASN A N 1
ATOM 3566 C CA . ASN A 1 460 ? 13.017 14.529 4.546 1.00 95.69 460 ASN A CA 1
ATOM 3567 C C . ASN A 1 460 ? 11.533 14.902 4.747 1.00 95.69 460 ASN A C 1
ATOM 3569 O O . ASN A 1 460 ? 11.013 15.739 4.012 1.00 95.69 460 ASN A O 1
ATOM 3573 N N . ARG A 1 461 ? 10.851 14.318 5.745 1.00 94.25 461 ARG A N 1
ATOM 3574 C CA . ARG A 1 461 ? 9.464 14.626 6.140 1.00 94.25 461 ARG A CA 1
ATOM 3575 C C . ARG A 1 461 ? 8.430 14.421 5.028 1.00 94.25 461 ARG A C 1
ATOM 3577 O O . ARG A 1 461 ? 7.442 15.152 4.962 1.00 94.25 461 ARG A O 1
ATOM 3584 N N . HIS A 1 462 ? 8.641 13.425 4.170 1.00 90.88 462 HIS A N 1
ATOM 3585 C CA . HIS A 1 462 ? 7.602 13.005 3.233 1.00 90.88 462 HIS A CA 1
ATOM 3586 C C . HIS A 1 462 ? 6.387 12.457 3.995 1.00 90.88 462 HIS A C 1
ATOM 3588 O O . HIS A 1 462 ? 6.530 11.860 5.065 1.00 90.88 462 HIS A O 1
ATOM 3594 N N . GLY A 1 463 ? 5.191 12.673 3.443 1.00 89.94 463 GLY A N 1
ATOM 3595 C CA . GLY A 1 463 ? 3.937 12.233 4.048 1.00 89.94 463 GLY A CA 1
ATOM 3596 C C . GLY A 1 463 ? 3.788 10.709 4.097 1.00 89.94 463 GLY A C 1
ATOM 3597 O O . GLY A 1 463 ? 4.464 9.963 3.388 1.00 89.94 463 GLY A O 1
ATOM 3598 N N . GLU A 1 464 ? 2.849 10.240 4.917 1.00 90.62 464 GLU A N 1
ATOM 3599 C CA . GLU A 1 464 ? 2.538 8.814 5.092 1.00 90.62 464 GLU A CA 1
ATOM 3600 C C . GLU A 1 464 ? 2.163 8.130 3.758 1.00 90.62 464 GLU A C 1
ATOM 3602 O O . GLU A 1 464 ? 2.599 7.006 3.504 1.00 90.62 464 GLU A O 1
ATOM 3607 N N . ASN A 1 465 ? 1.437 8.818 2.866 1.00 88.75 465 ASN A N 1
ATOM 3608 C CA . ASN A 1 465 ? 1.076 8.301 1.539 1.00 88.75 465 ASN A CA 1
ATOM 3609 C C . ASN A 1 465 ? 2.306 8.051 0.657 1.00 88.75 465 ASN A C 1
ATOM 3611 O O . ASN A 1 465 ? 2.415 6.988 0.045 1.00 88.75 465 ASN A O 1
ATOM 3615 N N . ALA A 1 466 ? 3.271 8.973 0.644 1.00 89.06 466 ALA A N 1
ATOM 3616 C CA . ALA A 1 466 ? 4.523 8.804 -0.091 1.00 89.06 466 ALA A CA 1
ATOM 3617 C C . ALA A 1 466 ? 5.342 7.608 0.430 1.00 89.06 466 ALA A C 1
ATOM 3619 O O . ALA A 1 466 ? 5.868 6.815 -0.355 1.00 89.06 466 ALA A O 1
ATOM 3620 N N . ILE A 1 467 ? 5.410 7.423 1.753 1.00 93.50 467 ILE A N 1
ATOM 3621 C CA . ILE A 1 467 ? 6.089 6.266 2.363 1.00 93.50 467 ILE A CA 1
ATOM 3622 C C . ILE A 1 467 ? 5.365 4.958 2.015 1.00 93.50 467 ILE A C 1
ATOM 3624 O O . ILE A 1 467 ? 6.013 3.982 1.627 1.00 93.50 467 ILE A O 1
ATOM 3628 N N . ARG A 1 468 ? 4.027 4.945 2.054 1.00 92.56 468 ARG A N 1
ATOM 3629 C CA . ARG A 1 468 ? 3.198 3.810 1.608 1.00 92.56 468 ARG A CA 1
ATOM 3630 C C . ARG A 1 468 ? 3.414 3.481 0.134 1.00 92.56 468 ARG A C 1
ATOM 3632 O O . ARG A 1 468 ? 3.516 2.305 -0.201 1.00 92.56 468 ARG A O 1
ATOM 3639 N N . ALA A 1 469 ? 3.521 4.482 -0.738 1.00 90.56 469 ALA A N 1
ATOM 3640 C CA . ALA A 1 469 ? 3.771 4.292 -2.167 1.00 90.56 469 ALA A CA 1
ATOM 3641 C C . ALA A 1 469 ? 5.158 3.683 -2.444 1.00 90.56 469 ALA A C 1
ATOM 3643 O O . ALA A 1 469 ? 5.281 2.727 -3.220 1.00 90.56 469 ALA A O 1
ATOM 3644 N N . LYS A 1 470 ? 6.197 4.164 -1.749 1.00 92.50 470 LYS A N 1
ATOM 3645 C CA . LYS A 1 470 ? 7.548 3.581 -1.817 1.00 92.50 470 LYS A CA 1
ATOM 3646 C C . LYS A 1 470 ? 7.557 2.135 -1.335 1.00 92.50 470 LYS A C 1
ATOM 3648 O O . LYS A 1 470 ? 8.101 1.266 -2.012 1.00 92.50 470 LYS A O 1
ATOM 3653 N N . TRP A 1 471 ? 6.903 1.858 -0.208 1.00 95.12 471 TRP A N 1
ATOM 3654 C CA . TRP A 1 471 ? 6.790 0.501 0.324 1.00 95.12 471 TRP A CA 1
ATOM 3655 C C . TRP A 1 471 ? 6.009 -0.439 -0.603 1.00 95.12 471 TRP A C 1
ATOM 3657 O O . TRP A 1 471 ? 6.446 -1.552 -0.892 1.00 95.12 471 TRP A O 1
ATOM 3667 N N . ARG A 1 472 ? 4.892 0.032 -1.162 1.00 93.75 472 ARG A N 1
ATOM 3668 C CA . ARG A 1 472 ? 4.122 -0.684 -2.186 1.00 93.75 472 ARG A CA 1
ATOM 3669 C C . ARG A 1 472 ? 4.984 -1.074 -3.382 1.00 93.75 472 ARG A C 1
ATOM 3671 O O . ARG A 1 472 ? 4.854 -2.187 -3.881 1.00 93.75 472 ARG A O 1
ATOM 3678 N N . SER A 1 473 ? 5.888 -0.195 -3.810 1.00 92.31 473 SER A N 1
ATOM 3679 C CA . SER A 1 473 ? 6.821 -0.483 -4.906 1.00 92.31 473 SER A CA 1
ATOM 3680 C C . SER A 1 473 ? 7.784 -1.629 -4.575 1.00 92.31 473 SER A C 1
ATOM 3682 O O . SER A 1 473 ? 8.112 -2.415 -5.462 1.00 92.31 473 SER A O 1
ATOM 3684 N N . TRP A 1 474 ? 8.192 -1.784 -3.309 1.00 95.38 474 TRP A N 1
ATOM 3685 C CA . TRP A 1 474 ? 8.976 -2.944 -2.862 1.00 95.38 474 TRP A CA 1
ATOM 3686 C C . TRP A 1 474 ? 8.156 -4.240 -2.922 1.00 95.38 474 TRP A C 1
ATOM 3688 O O . TRP A 1 474 ? 8.629 -5.235 -3.467 1.00 95.38 474 TRP A O 1
ATOM 3698 N N . VAL A 1 475 ? 6.895 -4.220 -2.471 1.00 96.12 475 VAL A N 1
ATOM 3699 C CA . VAL A 1 475 ? 5.994 -5.390 -2.560 1.00 96.12 475 VAL A CA 1
ATOM 3700 C C . VAL A 1 475 ? 5.703 -5.764 -4.022 1.00 96.12 475 VAL A C 1
ATOM 3702 O O . VAL A 1 475 ? 5.711 -6.941 -4.390 1.00 96.12 475 VAL A O 1
ATOM 3705 N N . LEU A 1 476 ? 5.509 -4.770 -4.893 1.00 93.50 476 LEU A N 1
ATOM 3706 C CA . LEU A 1 476 ? 5.338 -4.983 -6.331 1.00 93.50 476 LEU A CA 1
ATOM 3707 C C . LEU A 1 476 ? 6.604 -5.566 -6.977 1.00 93.50 476 LEU A C 1
ATOM 3709 O O . LEU A 1 476 ? 6.514 -6.481 -7.792 1.00 93.50 476 LEU A O 1
ATOM 3713 N N . LYS A 1 477 ? 7.792 -5.081 -6.595 1.00 94.31 477 LYS A N 1
ATOM 3714 C CA . LYS A 1 477 ? 9.067 -5.677 -7.016 1.00 94.31 477 LYS A CA 1
ATOM 3715 C C . LYS A 1 477 ? 9.137 -7.145 -6.583 1.00 94.31 477 LYS A C 1
ATOM 3717 O O . LYS A 1 477 ? 9.391 -8.004 -7.423 1.00 94.31 477 LYS A O 1
ATOM 3722 N N . PHE A 1 478 ? 8.858 -7.439 -5.313 1.00 96.69 478 PHE A N 1
ATOM 3723 C CA . PHE A 1 478 ? 8.888 -8.798 -4.767 1.00 96.69 478 PHE A CA 1
ATOM 3724 C C . PHE A 1 478 ? 7.976 -9.762 -5.539 1.00 96.69 478 PHE A C 1
ATOM 3726 O O . PHE A 1 478 ? 8.433 -10.817 -5.970 1.00 96.69 478 PHE A O 1
ATOM 3733 N N . THR A 1 479 ? 6.717 -9.387 -5.780 1.00 96.31 479 THR A N 1
ATOM 3734 C CA . THR A 1 479 ? 5.758 -10.234 -6.518 1.00 96.31 479 THR A CA 1
ATOM 3735 C C . THR A 1 479 ? 6.191 -10.510 -7.962 1.00 96.31 479 THR A C 1
ATOM 3737 O O . THR A 1 479 ? 6.033 -11.629 -8.444 1.00 96.31 479 THR A O 1
ATOM 3740 N N . ARG A 1 480 ? 6.804 -9.533 -8.645 1.00 95.19 480 ARG A N 1
ATOM 3741 C CA . ARG A 1 480 ? 7.332 -9.714 -10.010 1.00 95.19 480 ARG A CA 1
ATOM 3742 C C . ARG A 1 480 ? 8.597 -10.572 -10.050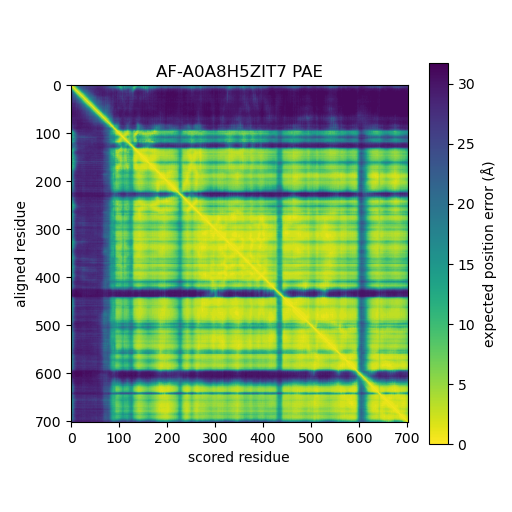 1.00 95.19 480 ARG A C 1
ATOM 3744 O O . ARG A 1 480 ? 8.775 -11.341 -10.990 1.00 95.19 480 ARG A O 1
ATOM 3751 N N . ILE A 1 481 ? 9.455 -10.472 -9.035 1.00 96.12 481 ILE A N 1
ATOM 3752 C CA . ILE A 1 481 ? 10.612 -11.366 -8.874 1.00 96.12 481 ILE A CA 1
ATOM 3753 C C . ILE A 1 481 ? 10.143 -12.792 -8.575 1.00 96.12 481 ILE A C 1
ATOM 3755 O O . ILE A 1 481 ? 10.681 -13.732 -9.147 1.00 96.12 481 ILE A O 1
ATOM 3759 N N . ALA A 1 482 ? 9.115 -12.961 -7.740 1.00 96.94 482 ALA A N 1
ATOM 3760 C CA . ALA A 1 482 ? 8.519 -14.266 -7.466 1.00 96.94 482 ALA A CA 1
ATOM 3761 C C . ALA A 1 482 ? 7.933 -14.913 -8.732 1.00 96.94 482 ALA A C 1
ATOM 3763 O O . ALA A 1 482 ? 8.109 -16.110 -8.932 1.00 96.94 482 ALA A O 1
ATOM 3764 N N . ALA A 1 483 ? 7.311 -14.131 -9.620 1.00 96.06 483 ALA A N 1
ATOM 3765 C CA . ALA A 1 483 ? 6.832 -14.641 -10.904 1.00 96.06 483 ALA A CA 1
ATOM 3766 C C . ALA A 1 483 ? 7.983 -15.168 -11.779 1.00 96.06 483 ALA A C 1
ATOM 3768 O O . ALA A 1 483 ? 7.940 -16.294 -12.263 1.00 96.06 483 ALA A O 1
ATOM 3769 N N . ALA A 1 484 ? 9.063 -14.393 -11.907 1.00 96.06 484 ALA A N 1
ATOM 3770 C CA . ALA A 1 484 ? 10.237 -14.817 -12.670 1.00 96.06 484 ALA A CA 1
ATOM 3771 C C . ALA A 1 484 ? 10.970 -16.010 -12.032 1.00 96.06 484 ALA A C 1
ATOM 3773 O O . ALA A 1 484 ? 11.519 -16.854 -12.741 1.00 96.06 484 ALA A O 1
ATOM 3774 N N . PHE A 1 485 ? 10.986 -16.091 -10.697 1.00 96.38 485 PHE A N 1
ATOM 3775 C CA . PHE A 1 485 ? 11.484 -17.256 -9.968 1.00 96.38 485 PHE A CA 1
ATOM 3776 C C . PHE A 1 485 ? 10.703 -18.505 -10.366 1.00 96.38 485 PHE A C 1
ATOM 3778 O O . PHE A 1 485 ? 11.309 -19.530 -10.663 1.00 96.38 485 PHE A O 1
ATOM 3785 N N . GLU A 1 486 ? 9.374 -18.415 -10.417 1.00 95.56 486 GLU A N 1
ATOM 3786 C CA . GLU A 1 486 ? 8.540 -19.553 -10.781 1.00 95.56 486 GLU A CA 1
ATOM 3787 C C . GLU A 1 486 ? 8.748 -20.004 -12.221 1.00 95.56 486 GLU A C 1
ATOM 3789 O O . GLU A 1 486 ? 8.906 -21.194 -12.467 1.00 95.56 486 GLU A O 1
ATOM 3794 N N . GLU A 1 487 ? 8.840 -19.066 -13.159 1.00 94.44 487 GLU A N 1
ATOM 3795 C CA . GLU A 1 487 ? 9.182 -19.378 -14.550 1.00 94.44 487 GLU A CA 1
ATOM 3796 C C . GLU A 1 487 ? 10.564 -20.037 -14.668 1.00 94.44 487 GLU A C 1
ATOM 3798 O O . GLU A 1 487 ? 10.741 -20.963 -15.452 1.00 94.44 487 GLU A O 1
ATOM 3803 N N . THR A 1 488 ? 11.537 -19.605 -13.859 1.00 94.44 488 THR A N 1
ATOM 3804 C CA . THR A 1 488 ? 12.913 -20.132 -13.904 1.00 94.44 488 THR A CA 1
ATOM 3805 C C . THR A 1 488 ? 13.029 -21.524 -13.280 1.00 94.44 488 THR A C 1
ATOM 3807 O O . THR A 1 488 ? 13.746 -22.370 -13.808 1.00 94.44 488 THR A O 1
ATOM 3810 N N . VAL A 1 489 ? 12.351 -21.764 -12.153 1.00 94.62 489 VAL A N 1
ATOM 3811 C CA . VAL A 1 489 ? 12.467 -23.012 -11.375 1.00 94.62 489 VAL A CA 1
ATOM 3812 C C . VAL A 1 489 ? 11.434 -24.055 -11.807 1.00 94.62 489 VAL A C 1
ATOM 3814 O O . VAL A 1 489 ? 11.766 -25.231 -11.914 1.00 94.62 489 VAL A O 1
ATOM 3817 N N . TYR A 1 490 ? 10.194 -23.635 -12.070 1.00 94.19 490 TYR A N 1
ATOM 3818 C CA . TYR A 1 490 ? 9.051 -24.513 -12.364 1.00 94.19 490 TYR A CA 1
ATOM 3819 C C . TYR A 1 490 ? 8.594 -24.456 -13.828 1.00 94.19 490 TYR A C 1
ATOM 3821 O O . TYR A 1 490 ? 7.685 -25.188 -14.214 1.00 94.19 490 TYR A O 1
ATOM 3829 N N . GLY A 1 491 ? 9.191 -23.588 -14.651 1.00 91.69 491 GLY A N 1
ATOM 3830 C CA . GLY A 1 491 ? 8.886 -23.448 -16.080 1.00 91.69 491 GLY A CA 1
ATOM 3831 C C . GLY A 1 491 ? 7.670 -22.572 -16.403 1.00 91.69 491 GLY A C 1
ATOM 3832 O O . GLY A 1 491 ? 7.507 -22.162 -17.548 1.00 91.69 491 GLY A O 1
ATOM 3833 N N . ALA A 1 492 ? 6.828 -22.254 -15.418 1.00 90.25 492 ALA A N 1
ATOM 3834 C CA . ALA A 1 492 ? 5.689 -21.351 -15.565 1.00 90.25 492 ALA A CA 1
ATOM 3835 C C . ALA A 1 492 ? 5.329 -20.707 -14.220 1.00 90.25 492 ALA A C 1
ATOM 3837 O O . ALA A 1 492 ? 5.598 -21.274 -13.161 1.00 90.25 492 ALA A O 1
ATOM 3838 N N . SER A 1 493 ? 4.664 -19.550 -14.261 1.00 92.88 493 SER A N 1
ATOM 3839 C CA . SER A 1 493 ? 4.185 -18.861 -13.061 1.00 92.88 493 SER A CA 1
ATOM 3840 C C . SER A 1 493 ? 2.676 -18.660 -13.066 1.00 92.88 493 SER A C 1
ATOM 3842 O O . SER A 1 493 ? 2.089 -18.225 -14.055 1.00 92.88 493 SER A O 1
ATOM 3844 N N . ALA A 1 494 ? 2.047 -18.892 -11.912 1.00 90.25 494 ALA A N 1
ATOM 3845 C CA . ALA A 1 494 ? 0.645 -18.532 -11.690 1.00 90.25 494 ALA A CA 1
ATOM 3846 C C . ALA A 1 494 ? 0.461 -17.031 -11.387 1.00 90.25 494 ALA A C 1
ATOM 3848 O O . ALA A 1 494 ? -0.665 -16.529 -11.372 1.00 90.25 494 ALA A O 1
ATOM 3849 N N . LEU A 1 495 ? 1.559 -16.316 -11.125 1.00 91.19 495 LEU A N 1
ATOM 3850 C CA . LEU A 1 495 ? 1.576 -14.892 -10.793 1.00 91.19 495 LEU A CA 1
ATOM 3851 C C . LEU A 1 495 ? 1.564 -13.989 -12.029 1.00 91.19 495 LEU A C 1
ATOM 3853 O O . LEU A 1 495 ? 1.325 -12.787 -11.899 1.00 91.19 495 LEU A O 1
ATOM 3857 N N . TYR A 1 496 ? 1.801 -14.547 -13.216 1.00 84.94 496 TYR A N 1
ATOM 3858 C CA . TYR A 1 496 ? 1.766 -13.803 -14.464 1.00 84.94 496 TYR A CA 1
ATOM 3859 C C . TYR A 1 496 ? 0.718 -14.371 -15.422 1.00 84.94 496 TYR A C 1
ATOM 3861 O O . TYR A 1 496 ? 0.851 -15.473 -15.944 1.00 84.94 496 TYR A O 1
ATOM 3869 N N . ILE A 1 497 ? -0.341 -13.598 -15.671 1.00 82.31 497 ILE A N 1
ATOM 3870 C CA . ILE A 1 497 ? -1.414 -13.977 -16.597 1.00 82.31 497 ILE A CA 1
ATOM 3871 C C . ILE A 1 497 ? -1.193 -13.263 -17.930 1.00 82.31 497 ILE A C 1
ATOM 3873 O O . ILE A 1 497 ? -1.001 -12.048 -17.958 1.00 82.31 497 ILE A O 1
ATOM 3877 N N . GLY A 1 498 ? -1.259 -14.018 -19.029 1.00 79.00 498 GLY A N 1
ATOM 3878 C CA . GLY A 1 498 ? -1.157 -13.474 -20.386 1.00 79.00 498 GLY A CA 1
ATOM 3879 C C . GLY A 1 498 ? 0.269 -13.327 -20.923 1.00 79.00 498 GLY A C 1
ATOM 3880 O O . GLY A 1 498 ? 0.464 -12.527 -21.833 1.00 79.00 498 GLY A O 1
ATOM 3881 N N . ALA A 1 499 ? 1.240 -14.096 -20.403 1.00 79.38 499 ALA A N 1
ATOM 3882 C CA . ALA A 1 499 ? 2.622 -14.133 -20.910 1.00 79.38 499 ALA A CA 1
ATOM 3883 C C . ALA A 1 499 ? 2.670 -14.311 -22.438 1.00 79.38 499 ALA A C 1
ATOM 3885 O O . ALA A 1 499 ? 3.314 -13.535 -23.139 1.00 79.38 499 ALA A O 1
ATOM 3886 N N . HIS A 1 500 ? 1.878 -15.248 -22.964 1.00 78.44 500 HIS A N 1
ATOM 3887 C CA . HIS A 1 500 ? 1.784 -15.519 -24.398 1.00 78.44 500 HIS A CA 1
ATOM 3888 C C . HIS A 1 500 ? 1.344 -14.292 -25.226 1.00 78.44 500 HIS A C 1
ATOM 3890 O O . HIS A 1 500 ? 1.914 -14.006 -26.281 1.00 78.44 500 HIS A O 1
ATOM 3896 N N . ASP A 1 501 ? 0.362 -13.521 -24.745 1.00 79.00 501 ASP A N 1
ATOM 3897 C CA . ASP A 1 501 ? -0.126 -12.326 -25.450 1.00 79.00 501 ASP A CA 1
ATOM 3898 C C . ASP A 1 501 ? 0.955 -11.238 -25.498 1.00 79.00 501 ASP A C 1
ATOM 3900 O O . ASP A 1 501 ? 1.114 -10.539 -26.502 1.00 79.00 501 ASP A O 1
ATOM 3904 N N . THR A 1 502 ? 1.706 -11.085 -24.405 1.00 81.69 502 THR A N 1
ATOM 3905 C CA . THR A 1 502 ? 2.802 -10.115 -24.303 1.00 81.69 502 THR A CA 1
ATOM 3906 C C . THR A 1 502 ? 4.050 -10.546 -25.064 1.00 81.69 502 THR A C 1
ATOM 3908 O O . THR A 1 502 ? 4.772 -9.690 -25.564 1.00 81.69 502 THR A O 1
ATOM 3911 N N . GLU A 1 503 ? 4.304 -11.845 -25.200 1.00 80.50 503 GLU A N 1
ATOM 3912 C CA . GLU A 1 503 ? 5.401 -12.383 -26.012 1.00 80.50 503 GLU A CA 1
ATOM 3913 C C . GLU A 1 503 ? 5.130 -12.237 -27.508 1.00 80.50 503 GLU A C 1
ATOM 3915 O O . GLU A 1 503 ? 6.027 -11.843 -28.253 1.00 80.50 503 GLU A O 1
ATOM 3920 N N . THR A 1 504 ? 3.880 -12.457 -27.929 1.00 80.50 504 THR A N 1
ATOM 3921 C CA . THR A 1 504 ? 3.432 -12.211 -29.312 1.00 80.50 504 THR A CA 1
ATOM 3922 C C . THR A 1 504 ? 3.658 -10.750 -29.715 1.00 80.50 504 THR A C 1
ATOM 3924 O O . THR A 1 504 ? 3.939 -10.450 -30.873 1.00 80.50 504 THR A O 1
ATOM 3927 N N . GLY A 1 505 ? 3.565 -9.835 -28.745 1.00 78.25 505 GLY A N 1
ATOM 3928 C CA . GLY A 1 505 ? 3.901 -8.429 -28.916 1.00 78.25 505 GLY A CA 1
ATOM 3929 C C . GLY A 1 505 ? 2.912 -7.690 -29.807 1.00 78.25 505 GLY A C 1
ATOM 3930 O O . GLY A 1 505 ? 3.296 -7.116 -30.825 1.00 78.25 505 GLY A O 1
ATOM 3931 N N . ALA A 1 506 ? 1.640 -7.648 -29.396 1.00 80.12 506 ALA A N 1
ATOM 3932 C CA . ALA A 1 506 ? 0.541 -7.023 -30.148 1.00 80.12 506 ALA A CA 1
ATOM 3933 C C . ALA A 1 506 ? 0.823 -5.571 -30.597 1.00 80.12 506 ALA A C 1
ATOM 3935 O O . ALA A 1 506 ? 0.294 -5.109 -31.605 1.00 80.12 506 ALA A O 1
ATOM 3936 N N . TYR A 1 507 ? 1.697 -4.868 -29.873 1.00 83.38 507 TYR A N 1
ATOM 3937 C CA . TYR A 1 507 ? 2.091 -3.483 -30.141 1.00 83.38 507 TYR A CA 1
ATOM 3938 C C . TYR A 1 507 ? 3.517 -3.342 -30.702 1.00 83.38 507 TYR A C 1
ATOM 3940 O O . TYR A 1 507 ? 4.083 -2.251 -30.674 1.00 83.38 507 TYR A O 1
ATOM 3948 N N . GLY A 1 508 ? 4.114 -4.424 -31.211 1.00 84.19 508 GLY A N 1
ATOM 3949 C CA . GLY A 1 508 ? 5.464 -4.429 -31.791 1.00 84.19 508 GLY A CA 1
ATOM 3950 C C . GLY A 1 508 ? 6.601 -4.498 -30.767 1.00 84.19 508 GLY A C 1
ATOM 3951 O O . GLY A 1 508 ? 7.760 -4.297 -31.123 1.00 84.19 508 GLY A O 1
ATOM 3952 N N . VAL A 1 509 ? 6.286 -4.781 -29.502 1.00 91.00 509 VAL A N 1
ATOM 3953 C CA . VAL A 1 509 ? 7.261 -5.029 -28.431 1.00 91.00 509 VAL A CA 1
ATOM 3954 C C . VAL A 1 509 ? 6.859 -6.263 -27.646 1.00 91.00 509 VAL A C 1
ATOM 3956 O O . VAL A 1 509 ? 5.677 -6.457 -27.377 1.00 91.00 509 VAL A O 1
ATOM 3959 N N . SER A 1 510 ? 7.847 -7.065 -27.261 1.00 90.50 510 SER A N 1
ATOM 3960 C CA . SER A 1 510 ? 7.654 -8.290 -26.493 1.00 90.50 510 SER A CA 1
ATOM 3961 C C . SER A 1 510 ? 8.344 -8.238 -25.130 1.00 90.50 510 SER A C 1
ATOM 3963 O O . SER A 1 510 ? 9.164 -7.348 -24.847 1.00 90.50 510 SER A O 1
ATOM 3965 N N . GLY A 1 511 ? 7.986 -9.201 -24.284 1.00 89.38 511 GLY A N 1
ATOM 3966 C CA . GLY A 1 511 ? 8.567 -9.420 -22.964 1.00 89.38 511 GLY A CA 1
ATOM 3967 C C . GLY A 1 511 ? 7.678 -8.942 -21.822 1.00 89.38 511 GLY A C 1
ATOM 3968 O O . GLY A 1 511 ? 6.892 -7.995 -21.957 1.00 89.38 511 GLY A O 1
ATOM 3969 N N . HIS A 1 512 ? 7.840 -9.611 -20.685 1.00 92.00 512 HIS A N 1
ATOM 3970 C CA . HIS A 1 512 ? 7.057 -9.408 -19.478 1.00 92.00 512 HIS A CA 1
ATOM 3971 C C . HIS A 1 512 ? 7.880 -9.586 -18.201 1.00 92.00 512 HIS A C 1
ATOM 3973 O O . HIS A 1 512 ? 9.043 -9.985 -18.224 1.00 92.00 512 HIS A O 1
ATOM 3979 N N . GLY A 1 513 ? 7.271 -9.252 -17.063 1.00 91.50 513 GLY A N 1
ATOM 3980 C CA . GLY A 1 513 ? 7.878 -9.479 -15.754 1.00 91.50 513 GLY A CA 1
ATOM 3981 C C . GLY A 1 513 ? 8.907 -8.412 -15.383 1.00 91.50 513 GLY A C 1
ATOM 3982 O O . GLY A 1 513 ? 8.921 -7.311 -15.942 1.00 91.50 513 GLY A O 1
ATOM 3983 N N . TYR A 1 514 ? 9.718 -8.689 -14.365 1.00 93.88 514 TYR A N 1
ATOM 3984 C CA . TYR A 1 514 ? 10.736 -7.753 -13.879 1.00 93.88 514 TYR A CA 1
ATOM 3985 C C . TYR A 1 514 ? 11.920 -7.634 -14.856 1.00 93.88 514 TYR A C 1
ATOM 3987 O O . TYR A 1 514 ? 12.182 -8.538 -15.645 1.00 93.88 514 TYR A O 1
ATOM 3995 N N . VAL A 1 515 ? 12.615 -6.493 -14.834 1.00 94.19 515 VAL A N 1
ATOM 3996 C CA . VAL A 1 515 ? 13.717 -6.191 -15.760 1.00 94.19 515 VAL A CA 1
ATOM 3997 C C . VAL A 1 515 ? 15.032 -6.130 -14.994 1.00 94.19 515 VAL A C 1
ATOM 3999 O O . VAL A 1 515 ? 15.213 -5.273 -14.129 1.00 94.19 515 VAL A O 1
ATOM 4002 N N . TRP A 1 516 ? 15.963 -7.005 -15.366 1.00 93.94 516 TRP A N 1
ATOM 4003 C CA . TRP A 1 516 ? 17.346 -7.009 -14.885 1.00 93.94 516 TRP A CA 1
ATOM 4004 C C . TRP A 1 516 ? 18.293 -6.447 -15.939 1.00 93.94 516 TRP A C 1
ATOM 4006 O O . TRP A 1 516 ? 18.011 -6.528 -17.131 1.00 93.94 516 TRP A O 1
ATOM 4016 N N . SER A 1 517 ? 19.437 -5.915 -15.502 1.00 91.75 517 SER A N 1
ATOM 4017 C CA . SER A 1 517 ? 20.507 -5.454 -16.397 1.00 91.75 517 SER A CA 1
ATOM 4018 C C . SER A 1 517 ? 21.106 -6.578 -17.239 1.00 91.75 517 SER A C 1
ATOM 4020 O O . SER A 1 517 ? 21.507 -6.349 -18.377 1.00 91.75 517 SER A O 1
ATOM 4022 N N . ASP A 1 518 ? 21.194 -7.771 -16.656 1.00 90.44 518 ASP A N 1
ATOM 4023 C CA . ASP A 1 518 ? 21.836 -8.951 -17.218 1.00 90.44 518 ASP A CA 1
ATOM 4024 C C . ASP A 1 518 ? 21.326 -10.221 -16.516 1.00 90.44 518 ASP A C 1
ATOM 4026 O O . ASP A 1 518 ? 20.833 -10.169 -15.383 1.00 90.44 518 ASP A O 1
ATOM 4030 N N . GLU A 1 519 ? 21.477 -11.369 -17.179 1.00 91.12 519 GLU A N 1
ATOM 4031 C CA . GLU A 1 519 ? 21.000 -12.665 -16.674 1.00 91.12 519 GLU A CA 1
ATOM 4032 C C . GLU A 1 519 ? 21.740 -13.109 -15.399 1.00 91.12 519 GLU A C 1
ATOM 4034 O O . GLU A 1 519 ? 21.152 -13.737 -14.521 1.00 91.12 519 GLU A O 1
ATOM 4039 N N . GLY A 1 520 ? 23.013 -12.733 -15.235 1.00 91.31 520 GLY A N 1
ATOM 4040 C CA . GLY A 1 520 ? 23.785 -13.061 -14.034 1.00 91.31 520 GLY A CA 1
ATOM 4041 C C . GLY A 1 520 ? 23.262 -12.341 -12.789 1.00 91.31 520 GLY A C 1
ATOM 4042 O O . GLY A 1 520 ? 23.207 -12.912 -11.698 1.00 91.31 520 GLY A O 1
ATOM 4043 N N . SER A 1 521 ? 22.847 -11.084 -12.927 1.00 90.50 521 SER A N 1
ATOM 4044 C CA . SER A 1 521 ? 22.181 -10.328 -11.861 1.00 90.50 521 SER A CA 1
ATOM 4045 C C . SER A 1 521 ? 20.796 -10.885 -11.541 1.00 90.50 521 SER A C 1
ATOM 4047 O O . SER A 1 521 ? 20.461 -10.991 -10.362 1.00 90.50 521 SER A O 1
ATOM 4049 N N . LYS A 1 522 ? 20.041 -11.326 -12.558 1.00 93.12 522 LYS A N 1
ATOM 4050 C CA . LYS A 1 522 ? 18.772 -12.044 -12.364 1.00 93.12 522 LYS A CA 1
ATOM 4051 C C . LYS A 1 522 ? 18.968 -13.302 -11.523 1.00 93.12 522 LYS A C 1
ATOM 4053 O O . LYS A 1 522 ? 18.377 -13.407 -10.454 1.00 93.12 522 LYS A O 1
ATOM 4058 N N . LEU A 1 523 ? 19.835 -14.223 -11.948 1.00 92.81 523 LEU A N 1
ATOM 4059 C CA . LEU A 1 523 ? 20.049 -15.492 -11.241 1.00 92.81 523 LEU A CA 1
ATOM 4060 C C . LEU A 1 523 ? 20.516 -15.289 -9.792 1.00 92.81 523 LEU A C 1
ATOM 4062 O O . LEU A 1 523 ? 20.041 -15.982 -8.895 1.00 92.81 523 LEU A O 1
ATOM 4066 N N . ARG A 1 524 ? 21.386 -14.302 -9.536 1.00 91.31 524 ARG A N 1
ATOM 4067 C CA . ARG A 1 524 ? 21.828 -13.958 -8.172 1.00 91.31 524 ARG A CA 1
ATOM 4068 C C . ARG A 1 524 ? 20.697 -13.418 -7.296 1.00 91.31 524 ARG A C 1
ATOM 4070 O O . ARG A 1 524 ? 20.591 -13.822 -6.142 1.00 91.31 524 ARG A O 1
ATOM 4077 N N . GLU A 1 525 ? 19.857 -12.522 -7.815 1.00 92.69 525 GLU A N 1
ATOM 4078 C CA . GLU A 1 525 ? 18.725 -11.973 -7.054 1.00 92.69 525 GLU A CA 1
ATOM 4079 C C . GLU A 1 525 ? 17.644 -13.037 -6.796 1.00 92.69 525 GLU A C 1
ATOM 4081 O O . GLU A 1 525 ? 17.081 -13.084 -5.699 1.00 92.69 525 GLU A O 1
ATOM 4086 N N . LEU A 1 526 ? 17.394 -13.936 -7.757 1.00 94.69 526 LEU A N 1
ATOM 4087 C CA . LEU A 1 526 ? 16.487 -15.076 -7.577 1.00 94.69 526 LEU A CA 1
ATOM 4088 C C . LEU A 1 526 ? 17.002 -16.039 -6.497 1.00 94.69 526 LEU A C 1
ATOM 4090 O O . LEU A 1 526 ? 16.257 -16.369 -5.572 1.00 94.69 526 LEU A O 1
ATOM 4094 N N . ALA A 1 527 ? 18.283 -16.418 -6.557 1.00 92.12 527 ALA A N 1
ATOM 4095 C CA . ALA A 1 527 ? 18.918 -17.270 -5.551 1.00 92.12 527 ALA A CA 1
ATOM 4096 C C . ALA A 1 527 ? 18.889 -16.632 -4.150 1.00 92.12 527 ALA A C 1
ATOM 4098 O O . ALA A 1 527 ? 18.640 -17.316 -3.160 1.00 92.12 527 ALA A O 1
ATOM 4099 N N . ALA A 1 528 ? 19.067 -15.312 -4.050 1.00 90.94 528 ALA A N 1
ATOM 4100 C CA . ALA A 1 528 ? 19.004 -14.598 -2.776 1.00 90.94 528 ALA A CA 1
ATOM 4101 C C . ALA A 1 528 ? 17.591 -14.547 -2.162 1.00 90.94 528 ALA A C 1
ATOM 4103 O O . ALA A 1 528 ? 17.449 -14.490 -0.940 1.00 90.94 528 ALA A O 1
ATOM 4104 N N . ASN A 1 529 ? 16.540 -14.575 -2.990 1.00 93.06 529 ASN A N 1
ATOM 4105 C CA . ASN A 1 529 ? 15.143 -14.497 -2.547 1.00 93.06 529 ASN A CA 1
ATOM 4106 C C . ASN A 1 529 ? 14.445 -15.862 -2.417 1.00 93.06 529 ASN A C 1
ATOM 4108 O O . ASN A 1 529 ? 13.313 -15.905 -1.936 1.00 93.06 529 ASN A O 1
ATOM 4112 N N . VAL A 1 530 ? 15.084 -16.970 -2.797 1.00 93.62 530 VAL A N 1
ATOM 4113 C CA . VAL A 1 530 ? 14.476 -18.315 -2.850 1.00 93.62 530 VAL A CA 1
ATOM 4114 C C . VAL A 1 530 ? 13.717 -18.703 -1.582 1.00 93.62 530 VAL A C 1
ATOM 4116 O O . VAL A 1 530 ? 12.544 -19.051 -1.646 1.00 93.62 530 VAL A O 1
ATOM 4119 N N . HIS A 1 531 ? 14.336 -18.565 -0.412 1.00 92.12 531 HIS A N 1
ATOM 4120 C CA . HIS A 1 531 ? 13.723 -18.924 0.866 1.00 92.12 531 HIS A CA 1
ATOM 4121 C C . HIS A 1 531 ? 12.512 -18.046 1.214 1.00 92.12 531 HIS A C 1
ATOM 4123 O O . HIS A 1 531 ? 11.522 -18.537 1.757 1.00 92.12 531 HIS A O 1
ATOM 4129 N N . ARG A 1 532 ? 12.566 -16.754 0.869 1.00 92.75 532 ARG A N 1
ATOM 4130 C CA . ARG A 1 532 ? 11.451 -15.812 1.041 1.00 92.75 532 ARG A CA 1
ATOM 4131 C C . ARG A 1 532 ? 10.290 -16.172 0.112 1.00 92.75 532 ARG A C 1
ATOM 4133 O O . ARG A 1 532 ? 9.145 -16.206 0.556 1.00 92.75 532 ARG A O 1
ATOM 4140 N N . ILE A 1 533 ? 10.587 -16.439 -1.159 1.00 95.94 533 ILE A N 1
ATOM 4141 C CA . ILE A 1 533 ? 9.588 -16.743 -2.188 1.00 95.94 533 ILE A CA 1
ATOM 4142 C C . ILE A 1 533 ? 8.908 -18.077 -1.884 1.00 95.94 533 ILE A C 1
ATOM 4144 O O . ILE A 1 533 ? 7.687 -18.128 -1.798 1.00 95.94 533 ILE A O 1
ATOM 4148 N N . GLU A 1 534 ? 9.673 -19.136 -1.634 1.00 94.25 534 GLU A N 1
ATOM 4149 C CA . GLU A 1 534 ? 9.132 -20.466 -1.328 1.00 94.25 534 GLU A CA 1
ATOM 4150 C C . GLU A 1 534 ? 8.320 -20.488 -0.033 1.00 94.25 534 GLU A C 1
ATOM 4152 O O . GLU A 1 534 ? 7.255 -21.106 0.041 1.00 94.25 534 GLU A O 1
ATOM 4157 N N . GLY A 1 535 ? 8.785 -19.756 0.983 1.00 93.81 535 GLY A N 1
ATOM 4158 C CA . GLY A 1 535 ? 8.026 -19.571 2.210 1.00 93.81 535 GLY A CA 1
ATOM 4159 C C . GLY A 1 535 ? 6.687 -18.873 1.960 1.00 93.81 535 GLY A C 1
ATOM 4160 O O . GLY A 1 535 ? 5.690 -19.261 2.561 1.00 93.81 535 GLY A O 1
ATOM 4161 N N . TRP A 1 536 ? 6.636 -17.889 1.055 1.00 95.94 536 TRP A N 1
ATOM 4162 C CA . TRP A 1 536 ? 5.406 -17.169 0.706 1.00 95.94 536 TRP A CA 1
ATOM 4163 C C . TRP A 1 536 ? 4.453 -17.976 -0.186 1.00 95.94 536 TRP A C 1
ATOM 4165 O O . TRP A 1 536 ? 3.242 -17.925 0.044 1.00 95.94 536 TRP A O 1
ATOM 4175 N N . ARG A 1 537 ? 4.963 -18.759 -1.148 1.00 94.88 537 ARG A N 1
ATOM 4176 C CA . ARG A 1 537 ? 4.163 -19.571 -2.094 1.00 94.88 537 ARG A CA 1
ATOM 4177 C C . ARG A 1 537 ? 3.199 -20.543 -1.410 1.00 94.88 537 ARG A C 1
ATOM 4179 O O . ARG A 1 537 ? 2.126 -20.825 -1.929 1.00 94.88 537 ARG A O 1
ATOM 4186 N N . ASN A 1 538 ? 3.542 -20.995 -0.207 1.00 90.38 538 ASN A N 1
ATOM 4187 C CA . ASN A 1 538 ? 2.715 -21.905 0.588 1.00 90.38 538 ASN A CA 1
ATOM 4188 C C . ASN A 1 538 ? 1.694 -21.191 1.494 1.00 90.38 538 ASN A C 1
ATOM 4190 O O . ASN A 1 538 ? 0.998 -21.829 2.285 1.00 90.38 538 ASN A O 1
ATOM 4194 N N . THR A 1 539 ? 1.587 -19.862 1.415 1.00 93.94 539 THR A N 1
ATOM 4195 C CA . THR A 1 539 ? 0.712 -19.078 2.294 1.00 93.94 539 THR A CA 1
ATOM 4196 C C . THR A 1 539 ? -0.613 -18.713 1.644 1.00 93.94 539 THR A C 1
ATOM 4198 O O . THR A 1 539 ? -0.763 -18.607 0.427 1.00 93.94 539 THR A O 1
ATOM 4201 N N . ARG A 1 540 ? -1.596 -18.391 2.489 1.00 91.62 540 ARG A N 1
ATOM 4202 C CA . ARG A 1 540 ? -2.897 -17.859 2.046 1.00 91.62 540 ARG A CA 1
ATOM 4203 C C . ARG A 1 540 ? -2.775 -16.552 1.257 1.00 91.62 540 ARG A C 1
ATOM 4205 O O . ARG A 1 540 ? -3.663 -16.262 0.452 1.00 91.62 540 ARG A O 1
ATOM 4212 N N . SER A 1 541 ? -1.722 -15.771 1.510 1.00 95.12 541 SER A N 1
ATOM 4213 C CA . SER A 1 541 ? -1.456 -14.507 0.821 1.00 95.12 541 SER A CA 1
ATOM 4214 C C . SER A 1 541 ? -1.128 -14.734 -0.652 1.00 95.12 541 SER A C 1
ATOM 4216 O O . SER A 1 541 ? -1.740 -14.103 -1.513 1.00 95.12 541 SER A O 1
ATOM 4218 N N . TYR A 1 542 ? -0.283 -15.720 -0.953 1.00 96.44 542 TYR A N 1
ATOM 4219 C CA . TYR A 1 542 ? 0.043 -16.115 -2.322 1.00 96.44 542 TYR A CA 1
ATOM 4220 C C . TYR A 1 542 ? -1.197 -16.566 -3.112 1.00 96.44 542 TYR A C 1
ATOM 4222 O O . TYR A 1 542 ? -1.521 -15.987 -4.150 1.00 96.44 542 TYR A O 1
ATOM 4230 N N . TYR A 1 543 ? -1.981 -17.510 -2.577 1.00 95.12 543 TYR A N 1
ATOM 4231 C CA . TYR A 1 543 ? -3.209 -17.970 -3.247 1.00 95.12 543 TYR A CA 1
ATOM 4232 C C . TYR A 1 543 ? -4.243 -16.856 -3.424 1.00 95.12 543 TYR A C 1
ATOM 4234 O O . TYR A 1 543 ? -4.948 -16.785 -4.432 1.00 95.12 543 TYR A O 1
ATOM 4242 N N . SER A 1 544 ? -4.343 -15.966 -2.438 1.00 94.69 544 SER A N 1
ATOM 4243 C CA . SER A 1 544 ? -5.211 -14.801 -2.528 1.00 94.69 544 SER A CA 1
ATOM 4244 C C . SER A 1 544 ? -4.786 -13.846 -3.638 1.00 94.69 544 SER A C 1
ATOM 4246 O O . SER A 1 544 ? -5.658 -13.322 -4.330 1.00 94.69 544 SER A O 1
ATOM 4248 N N . TYR A 1 545 ? -3.480 -13.645 -3.802 1.00 95.62 545 TYR A N 1
ATOM 4249 C CA . TYR A 1 545 ? -2.910 -12.777 -4.819 1.00 95.62 545 TYR A CA 1
ATOM 4250 C C . TYR A 1 545 ? -3.136 -13.330 -6.232 1.00 95.62 545 TYR A C 1
ATOM 4252 O O . TYR A 1 545 ? -3.603 -12.583 -7.089 1.00 95.62 545 TYR A O 1
ATOM 4260 N N . ILE A 1 546 ? -2.972 -14.643 -6.453 1.00 94.88 546 ILE A N 1
ATOM 4261 C CA . ILE A 1 546 ? -3.347 -15.301 -7.725 1.00 94.88 546 ILE A CA 1
ATOM 4262 C C . ILE A 1 546 ? -4.803 -14.991 -8.091 1.00 94.88 546 ILE A C 1
ATOM 4264 O O . ILE A 1 546 ? -5.106 -14.576 -9.211 1.00 94.88 546 ILE A O 1
ATOM 4268 N N . GLN A 1 547 ? -5.723 -15.154 -7.135 1.00 92.75 547 GLN A N 1
ATOM 4269 C CA . GLN A 1 547 ? -7.142 -14.876 -7.367 1.00 92.75 547 GLN A CA 1
ATOM 4270 C C . GLN A 1 547 ? -7.404 -13.405 -7.714 1.00 92.75 547 GLN A C 1
ATOM 4272 O O . GLN A 1 547 ? -8.326 -13.113 -8.477 1.00 92.75 547 GLN A O 1
ATOM 4277 N N . ASP A 1 548 ? -6.639 -12.476 -7.141 1.00 91.12 548 ASP A N 1
ATOM 4278 C CA . ASP A 1 548 ? -6.811 -11.044 -7.384 1.00 91.12 548 ASP A CA 1
ATOM 4279 C C . ASP A 1 548 ? -6.250 -10.619 -8.738 1.00 91.12 548 ASP A C 1
ATOM 4281 O O . ASP A 1 548 ? -6.927 -9.880 -9.456 1.00 91.12 548 ASP A O 1
ATOM 4285 N N . ILE A 1 549 ? -5.101 -11.164 -9.147 1.00 90.25 549 ILE A N 1
ATOM 4286 C CA . ILE A 1 549 ? -4.571 -10.971 -10.502 1.00 90.25 549 ILE A CA 1
ATOM 4287 C C . ILE A 1 549 ? -5.556 -11.533 -11.534 1.00 90.25 549 ILE A C 1
ATOM 4289 O O . ILE A 1 549 ? -5.888 -10.841 -12.495 1.00 90.25 549 ILE A O 1
ATOM 4293 N N . ALA A 1 550 ? -6.107 -12.732 -11.311 1.00 89.00 550 ALA A N 1
ATOM 4294 C CA . ALA A 1 550 ? -7.096 -13.338 -12.206 1.00 89.00 550 ALA A CA 1
ATOM 4295 C C . ALA A 1 550 ? -8.369 -12.487 -12.351 1.00 89.00 550 ALA A C 1
ATOM 4297 O O . ALA A 1 550 ? -8.866 -12.281 -13.460 1.00 89.00 550 ALA A O 1
ATOM 4298 N N . LYS A 1 551 ? -8.877 -11.926 -11.246 1.00 87.50 551 LYS A N 1
ATOM 4299 C CA . LYS A 1 551 ? -10.021 -10.995 -11.275 1.00 87.50 551 LYS A CA 1
ATOM 4300 C C . LYS A 1 551 ? -9.686 -9.683 -11.980 1.00 87.50 551 LYS A C 1
ATOM 4302 O O . LYS A 1 551 ? -10.536 -9.142 -12.689 1.00 87.50 551 LYS A O 1
ATOM 4307 N N . GLY A 1 552 ? -8.482 -9.156 -11.759 1.00 82.56 552 GLY A N 1
ATOM 4308 C CA . GLY A 1 552 ? -8.000 -7.924 -12.377 1.00 82.56 552 GLY A CA 1
ATOM 4309 C C . GLY A 1 552 ? -7.793 -8.068 -13.884 1.00 82.56 552 GLY A C 1
ATOM 4310 O O . GLY A 1 552 ? -8.157 -7.166 -14.635 1.00 82.56 552 GLY A O 1
ATOM 4311 N N . TRP A 1 553 ? -7.301 -9.224 -14.337 1.00 82.62 553 TRP A N 1
ATOM 4312 C CA . TRP A 1 553 ? -7.027 -9.507 -15.747 1.00 82.62 553 TRP A CA 1
ATOM 4313 C C . TRP A 1 553 ? -8.256 -9.321 -16.642 1.00 82.62 553 TRP A C 1
ATOM 4315 O O . TRP A 1 553 ? -8.175 -8.683 -17.692 1.00 82.62 553 TRP A O 1
ATOM 4325 N N . GLY A 1 554 ? -9.427 -9.783 -16.190 1.00 74.88 554 GLY A N 1
ATOM 4326 C CA . GLY A 1 554 ? -10.684 -9.609 -16.925 1.00 74.88 554 GLY A CA 1
ATOM 4327 C C . GLY A 1 554 ? -11.073 -8.142 -17.149 1.00 74.88 554 GLY A C 1
ATOM 4328 O O . GLY A 1 554 ? -11.726 -7.835 -18.144 1.00 74.88 554 GLY A O 1
ATOM 4329 N N . LYS A 1 555 ? -10.636 -7.239 -16.263 1.00 77.69 555 LYS A N 1
ATOM 4330 C CA . LYS A 1 555 ? -10.950 -5.800 -16.278 1.00 77.69 555 LYS A CA 1
ATOM 4331 C C . LYS A 1 555 ? -9.826 -4.932 -16.847 1.00 77.69 555 LYS A C 1
ATOM 4333 O O . LYS A 1 555 ? -9.965 -3.713 -16.858 1.00 77.69 555 LYS A O 1
ATOM 4338 N N . LYS A 1 556 ? -8.707 -5.529 -17.266 1.00 76.94 556 LYS A N 1
ATOM 4339 C CA . LYS A 1 556 ? -7.539 -4.791 -17.750 1.00 76.94 556 LYS A CA 1
ATOM 4340 C C . LYS A 1 556 ? -7.865 -4.116 -19.097 1.00 76.94 556 LYS A C 1
ATOM 4342 O O . LYS A 1 556 ? -8.225 -4.844 -20.025 1.00 76.94 556 LYS A O 1
ATOM 4347 N N . PRO A 1 557 ? -7.727 -2.778 -19.216 1.00 77.12 557 PRO A N 1
ATOM 4348 C CA . PRO A 1 557 ? -8.041 -2.047 -20.448 1.00 77.12 557 PRO A CA 1
ATOM 4349 C C . PRO A 1 557 ? -7.217 -2.503 -21.655 1.00 77.12 557 PRO A C 1
ATOM 4351 O O . PRO A 1 557 ? -7.774 -2.773 -22.715 1.00 77.12 557 PRO A O 1
ATOM 4354 N N . VAL A 1 558 ? -5.896 -2.639 -21.482 1.00 80.81 558 VAL A N 1
ATOM 4355 C CA . VAL A 1 558 ? -4.973 -3.071 -22.543 1.00 80.81 558 VAL A CA 1
ATOM 4356 C C . VAL A 1 558 ? -4.415 -4.458 -22.241 1.00 80.81 558 VAL A C 1
ATOM 4358 O O . VAL A 1 558 ? -3.831 -4.698 -21.177 1.00 80.81 558 VAL A O 1
ATOM 4361 N N . ARG A 1 559 ? -4.550 -5.362 -23.216 1.00 79.12 559 ARG A N 1
ATOM 4362 C CA . ARG A 1 559 ? -3.978 -6.719 -23.217 1.00 79.12 559 ARG A CA 1
ATOM 4363 C C . ARG A 1 559 ? -2.841 -6.810 -24.238 1.00 79.12 559 ARG A C 1
ATOM 4365 O O . ARG A 1 559 ? -2.774 -5.995 -25.149 1.00 79.12 559 ARG A O 1
ATOM 4372 N N . GLY A 1 560 ? -1.921 -7.759 -24.063 1.00 81.88 560 GLY A N 1
ATOM 4373 C CA . GLY A 1 560 ? -0.792 -7.958 -24.986 1.00 81.88 560 GLY A CA 1
ATOM 4374 C C . GLY A 1 560 ? 0.348 -6.934 -24.890 1.00 81.88 560 GLY A C 1
ATOM 4375 O O . GLY A 1 560 ? 1.277 -6.982 -25.690 1.00 81.88 560 GLY A O 1
ATOM 4376 N N . LEU A 1 561 ? 0.312 -6.025 -23.907 1.00 89.06 561 LEU A N 1
ATOM 4377 C CA . LEU A 1 561 ? 1.428 -5.141 -23.561 1.00 89.06 561 LEU A CA 1
ATOM 4378 C C . LEU A 1 561 ? 1.636 -5.101 -22.046 1.00 89.06 561 LEU A C 1
ATOM 4380 O O . LEU A 1 561 ? 0.762 -4.666 -21.286 1.00 89.06 561 LEU A O 1
ATOM 4384 N N . ASP A 1 562 ? 2.825 -5.495 -21.600 1.00 91.81 562 ASP A N 1
ATOM 4385 C CA . ASP A 1 562 ? 3.263 -5.266 -20.228 1.00 91.81 562 ASP A CA 1
ATOM 4386 C C . ASP A 1 562 ? 3.877 -3.867 -20.105 1.00 91.81 562 ASP A C 1
ATOM 4388 O O . ASP A 1 562 ? 5.085 -3.675 -20.249 1.00 91.81 562 ASP A O 1
ATOM 4392 N N . MET A 1 563 ? 3.031 -2.868 -19.839 1.00 92.00 563 MET A N 1
ATOM 4393 C CA . MET A 1 563 ? 3.474 -1.481 -19.649 1.00 92.00 563 MET A CA 1
ATOM 4394 C C . MET A 1 563 ? 4.580 -1.364 -18.595 1.00 92.00 563 MET A C 1
ATOM 4396 O O . MET A 1 563 ? 5.480 -0.542 -18.755 1.00 92.00 563 MET A O 1
ATOM 4400 N N . HIS A 1 564 ? 4.538 -2.188 -17.542 1.00 91.56 564 HIS A N 1
ATOM 4401 C CA . HIS A 1 564 ? 5.514 -2.134 -16.460 1.00 91.56 564 HIS A CA 1
ATOM 4402 C C . HIS A 1 564 ? 6.869 -2.667 -16.877 1.00 91.56 564 HIS A C 1
ATOM 4404 O O . HIS A 1 564 ? 7.887 -2.031 -16.594 1.00 91.56 564 HIS A O 1
ATOM 4410 N N . HIS A 1 565 ? 6.884 -3.780 -17.597 1.00 93.62 565 HIS A N 1
ATOM 4411 C CA . HIS A 1 565 ? 8.105 -4.297 -18.191 1.00 93.62 565 HIS A CA 1
ATOM 4412 C C . HIS A 1 565 ? 8.709 -3.297 -19.186 1.00 93.62 565 HIS A C 1
ATOM 4414 O O . HIS A 1 565 ? 9.887 -2.959 -19.087 1.00 93.62 565 HIS A O 1
ATOM 4420 N N . GLN A 1 566 ? 7.907 -2.756 -20.109 1.00 94.75 566 GLN A N 1
ATOM 4421 C CA . GLN A 1 566 ? 8.427 -1.842 -21.133 1.00 94.75 566 GLN A CA 1
ATOM 4422 C C . GLN A 1 566 ? 8.912 -0.509 -20.541 1.00 94.75 566 GLN A C 1
ATOM 4424 O O . GLN A 1 566 ? 9.963 -0.004 -20.941 1.00 94.75 566 GLN A O 1
ATOM 4429 N N . HIS A 1 567 ? 8.208 0.038 -19.547 1.00 94.00 567 HIS A N 1
ATOM 4430 C CA . HIS A 1 567 ? 8.670 1.217 -18.816 1.00 94.00 567 HIS A CA 1
ATOM 4431 C C . HIS A 1 567 ? 9.981 0.938 -18.059 1.00 94.00 567 HIS A C 1
ATOM 4433 O O . HIS A 1 567 ? 10.914 1.741 -18.111 1.00 94.00 567 HIS A O 1
ATOM 4439 N N . ASP A 1 568 ? 10.100 -0.213 -17.390 1.00 93.19 568 ASP A N 1
ATOM 4440 C CA . ASP A 1 568 ? 11.335 -0.580 -16.692 1.00 93.19 568 ASP A CA 1
ATOM 4441 C C . ASP A 1 568 ? 12.519 -0.764 -17.645 1.00 93.19 568 ASP A C 1
ATOM 4443 O O . ASP A 1 568 ? 13.635 -0.401 -17.281 1.00 93.19 568 ASP A O 1
ATOM 4447 N N . LYS A 1 569 ? 12.305 -1.238 -18.879 1.00 94.62 569 LYS A N 1
ATOM 4448 C CA . LYS A 1 569 ? 13.368 -1.289 -19.898 1.00 94.62 569 LYS A CA 1
ATOM 4449 C C . LYS A 1 569 ? 13.913 0.098 -20.227 1.00 94.62 569 LYS A C 1
ATOM 4451 O O . LYS A 1 569 ? 15.128 0.250 -20.291 1.00 94.62 569 LYS A O 1
ATOM 4456 N N . LEU A 1 570 ? 13.047 1.106 -20.378 1.00 94.06 570 LEU A N 1
ATOM 4457 C CA . LEU A 1 570 ? 13.481 2.498 -20.586 1.00 94.06 570 LEU A CA 1
ATOM 4458 C C . LEU A 1 570 ? 14.292 3.039 -19.400 1.00 94.06 570 LEU A C 1
ATOM 4460 O O . LEU A 1 570 ? 15.178 3.869 -19.587 1.00 94.06 570 LEU A O 1
ATOM 4464 N N . ARG A 1 571 ? 13.976 2.589 -18.181 1.00 91.62 571 ARG A N 1
ATOM 4465 C CA . ARG A 1 571 ? 14.627 3.045 -16.948 1.00 91.62 571 ARG A CA 1
ATOM 4466 C C . ARG A 1 571 ? 15.957 2.346 -16.675 1.00 91.62 571 ARG A C 1
ATOM 4468 O O . ARG A 1 571 ? 16.908 2.991 -16.244 1.00 91.62 571 ARG A O 1
ATOM 4475 N N . CYS A 1 572 ? 15.995 1.029 -16.844 1.00 89.94 572 CYS A N 1
ATOM 4476 C CA . CYS A 1 572 ? 17.059 0.178 -16.319 1.00 89.94 572 CYS A CA 1
ATOM 4477 C C . CYS A 1 572 ? 18.065 -0.264 -17.388 1.00 89.94 572 CYS A C 1
ATOM 4479 O O . CYS A 1 572 ? 19.189 -0.620 -17.037 1.00 89.94 572 CYS A O 1
ATOM 4481 N N . LEU A 1 573 ? 17.688 -0.266 -18.672 1.00 93.50 573 LEU A N 1
ATOM 4482 C CA . LEU A 1 573 ? 18.524 -0.797 -19.748 1.00 93.50 573 LEU A CA 1
ATOM 4483 C C . LEU A 1 573 ? 19.097 0.304 -20.637 1.00 93.50 573 LEU A C 1
ATOM 4485 O O . LEU A 1 573 ? 18.478 1.336 -20.888 1.00 93.50 573 LEU A O 1
ATOM 4489 N N . LYS A 1 574 ? 20.280 0.034 -21.191 1.00 92.31 574 LYS A N 1
ATOM 4490 C CA . LYS A 1 574 ? 20.846 0.820 -22.290 1.00 92.31 574 LYS A CA 1
ATOM 4491 C C . LYS A 1 574 ? 20.297 0.280 -23.606 1.00 92.31 574 LYS A C 1
ATOM 4493 O O . LYS A 1 574 ? 20.793 -0.715 -24.124 1.00 92.31 574 LYS A O 1
ATOM 4498 N N . LEU A 1 575 ? 19.249 0.917 -24.110 1.00 94.44 575 LEU A N 1
ATOM 4499 C CA . LEU A 1 575 ? 18.565 0.501 -25.332 1.00 94.44 575 LEU A CA 1
ATOM 4500 C C . LEU A 1 575 ? 19.165 1.169 -26.571 1.00 94.44 575 LEU A C 1
ATOM 4502 O O . LEU A 1 575 ? 19.611 2.316 -26.525 1.00 94.44 575 LEU A O 1
ATOM 4506 N N . THR A 1 576 ? 19.114 0.465 -27.700 1.00 96.44 576 THR A N 1
ATOM 4507 C CA . THR A 1 576 ? 19.372 1.070 -29.016 1.00 96.44 576 THR A CA 1
ATOM 4508 C C . THR A 1 576 ? 18.254 2.047 -29.400 1.00 96.44 576 THR A C 1
ATOM 4510 O O . THR A 1 576 ? 17.156 2.033 -28.828 1.00 96.44 576 THR A O 1
ATOM 4513 N N . HIS A 1 577 ? 18.508 2.898 -30.398 1.00 95.94 577 HIS A N 1
ATOM 4514 C CA . HIS A 1 577 ? 17.487 3.809 -30.923 1.00 95.94 577 HIS A CA 1
ATOM 4515 C C . HIS A 1 577 ? 16.259 3.059 -31.453 1.00 95.94 577 HIS A C 1
ATOM 4517 O O . HIS A 1 577 ? 15.138 3.480 -31.199 1.00 95.94 577 HIS A O 1
ATOM 4523 N N . ASP A 1 578 ? 16.431 1.907 -32.100 1.00 95.94 578 ASP A N 1
ATOM 4524 C CA . ASP A 1 578 ? 15.287 1.143 -32.608 1.00 95.94 578 ASP A CA 1
ATOM 4525 C C . ASP A 1 578 ? 14.485 0.467 -31.493 1.00 95.94 578 ASP A C 1
ATOM 4527 O O . ASP A 1 578 ? 13.255 0.501 -31.507 1.00 95.94 578 ASP A O 1
ATOM 4531 N N . GLN A 1 579 ? 15.160 -0.077 -30.476 1.00 95.25 579 GLN A N 1
ATOM 4532 C CA . GLN A 1 579 ? 14.486 -0.684 -29.324 1.00 95.25 579 GLN A CA 1
ATOM 4533 C C . GLN A 1 579 ? 13.699 0.346 -28.510 1.00 95.25 579 GLN A C 1
ATOM 4535 O O . GLN A 1 579 ? 12.553 0.100 -28.138 1.00 95.25 579 GLN A O 1
ATOM 4540 N N . SER A 1 580 ? 14.302 1.504 -28.229 1.00 96.31 580 SER A N 1
ATOM 4541 C CA . SER A 1 580 ? 13.615 2.579 -27.504 1.00 96.31 580 SER A CA 1
ATOM 4542 C C . SER A 1 580 ? 12.474 3.180 -28.331 1.00 96.31 580 SER A C 1
ATOM 4544 O O . SER A 1 580 ? 11.391 3.395 -27.788 1.00 96.31 580 SER A O 1
ATOM 4546 N N . ALA A 1 581 ? 12.656 3.355 -29.647 1.00 97.12 581 ALA A N 1
ATOM 4547 C CA . ALA A 1 581 ? 11.591 3.769 -30.559 1.00 97.12 581 ALA A CA 1
ATOM 4548 C C . ALA A 1 581 ? 10.385 2.824 -30.516 1.00 97.12 581 ALA A C 1
ATOM 4550 O O . ALA A 1 581 ? 9.256 3.296 -30.390 1.00 97.12 581 ALA A O 1
ATOM 4551 N N . ALA A 1 582 ? 10.611 1.507 -30.573 1.00 96.25 582 ALA A N 1
ATOM 4552 C CA . ALA A 1 582 ? 9.539 0.517 -30.511 1.00 96.25 582 ALA A CA 1
ATOM 4553 C C . ALA A 1 582 ? 8.724 0.637 -29.214 1.00 96.25 582 ALA A C 1
ATOM 4555 O O . ALA A 1 582 ? 7.497 0.619 -29.258 1.00 96.25 582 ALA A O 1
ATOM 4556 N N . ILE A 1 583 ? 9.385 0.851 -28.070 1.00 96.50 583 ILE A N 1
ATOM 4557 C CA . ILE A 1 583 ? 8.701 1.030 -26.780 1.00 96.50 583 ILE A CA 1
ATOM 4558 C C . ILE A 1 583 ? 7.862 2.310 -26.761 1.00 96.50 583 ILE A C 1
ATOM 4560 O O . ILE A 1 583 ? 6.694 2.267 -26.375 1.00 96.50 583 ILE A O 1
ATOM 4564 N N . TYR A 1 584 ? 8.424 3.446 -27.184 1.00 97.25 584 TYR A N 1
ATOM 4565 C CA . TYR A 1 584 ? 7.681 4.710 -27.207 1.00 97.25 584 TYR A CA 1
ATOM 4566 C C . TYR A 1 584 ? 6.460 4.639 -28.127 1.00 97.25 584 TYR A C 1
ATOM 4568 O O . TYR A 1 584 ? 5.377 5.080 -27.742 1.00 97.25 584 TYR A O 1
ATOM 4576 N N . LEU A 1 585 ? 6.620 4.051 -29.315 1.00 96.44 585 LEU A N 1
ATOM 4577 C CA . LEU A 1 585 ? 5.526 3.862 -30.262 1.00 96.44 585 LEU A CA 1
ATOM 4578 C C . LEU A 1 585 ? 4.470 2.898 -29.711 1.00 96.44 585 LEU A C 1
ATOM 4580 O O . LEU A 1 585 ? 3.287 3.197 -29.819 1.00 96.44 585 LEU A O 1
ATOM 4584 N N . ALA A 1 586 ? 4.869 1.800 -29.063 1.00 94.81 586 ALA A N 1
ATOM 4585 C CA . ALA A 1 586 ? 3.941 0.855 -28.444 1.00 94.81 586 ALA A CA 1
ATOM 4586 C C . ALA A 1 586 ? 3.113 1.496 -27.318 1.00 94.81 586 ALA A C 1
ATOM 4588 O O . ALA A 1 586 ? 1.901 1.300 -27.261 1.00 94.81 586 ALA A O 1
ATOM 4589 N N . LEU A 1 587 ? 3.747 2.291 -26.447 1.00 94.44 587 LEU A N 1
ATOM 4590 C CA . LEU A 1 587 ? 3.065 3.004 -25.360 1.00 94.44 587 LEU A CA 1
ATOM 4591 C C . LEU A 1 587 ? 2.125 4.100 -25.881 1.00 94.44 587 LEU A C 1
ATOM 4593 O O . LEU A 1 587 ? 1.028 4.268 -25.357 1.00 94.44 587 LEU A O 1
ATOM 4597 N N . ALA A 1 588 ? 2.527 4.838 -26.917 1.00 93.94 588 ALA A N 1
ATOM 4598 C CA . ALA A 1 588 ? 1.658 5.836 -27.537 1.00 93.94 588 ALA A CA 1
ATOM 4599 C C . ALA A 1 588 ? 0.460 5.175 -28.236 1.00 93.94 588 ALA A C 1
ATOM 4601 O O . ALA A 1 588 ? -0.685 5.582 -28.035 1.00 93.94 588 ALA A O 1
ATOM 4602 N N . ARG A 1 589 ? 0.723 4.110 -29.001 1.00 91.69 589 ARG A N 1
ATOM 4603 C CA . ARG A 1 589 ? -0.280 3.363 -29.759 1.00 91.69 589 ARG A CA 1
ATOM 4604 C C . ARG A 1 589 ? -1.296 2.679 -28.854 1.00 91.69 589 ARG A C 1
ATOM 4606 O O . ARG A 1 589 ? -2.477 2.727 -29.158 1.00 91.69 589 ARG A O 1
ATOM 4613 N N . CYS A 1 590 ? -0.880 2.086 -27.734 1.00 90.44 590 CYS A N 1
ATOM 4614 C CA . CYS A 1 590 ? -1.826 1.409 -26.846 1.00 90.44 590 CYS A CA 1
ATOM 4615 C C . CYS A 1 590 ? -2.806 2.376 -26.168 1.00 90.44 590 CYS A C 1
ATOM 4617 O O . CYS A 1 590 ? -3.967 2.024 -25.984 1.00 90.44 590 CYS A O 1
ATOM 4619 N N . VAL A 1 591 ? -2.376 3.604 -25.858 1.00 90.12 591 VAL A N 1
ATOM 4620 C CA . VAL A 1 591 ? -3.255 4.662 -25.334 1.00 90.12 591 VAL A CA 1
ATOM 4621 C C . VAL A 1 591 ? -4.169 5.216 -26.430 1.00 90.12 591 VAL A C 1
ATOM 4623 O O . VAL A 1 591 ? -5.326 5.529 -26.166 1.00 90.12 591 VAL A O 1
ATOM 4626 N N . GLU A 1 592 ? -3.674 5.333 -27.661 1.00 87.50 592 GLU A N 1
ATOM 4627 C CA . GLU A 1 592 ? -4.454 5.817 -28.805 1.00 87.50 592 GLU A CA 1
ATOM 4628 C C . GLU A 1 592 ? -5.517 4.813 -29.272 1.00 87.50 592 GLU A C 1
ATOM 4630 O O . GLU A 1 592 ? -6.675 5.179 -29.481 1.00 87.50 592 GLU A O 1
ATOM 4635 N N . GLU A 1 593 ? -5.140 3.543 -29.396 1.00 84.50 593 GLU A N 1
ATOM 4636 C CA . GLU A 1 593 ? -6.021 2.458 -29.828 1.00 84.50 593 GLU A CA 1
ATOM 4637 C C . GLU A 1 593 ? -6.947 1.963 -28.715 1.00 84.50 593 GLU A C 1
ATOM 4639 O O . GLU A 1 593 ? -7.899 1.242 -29.010 1.00 84.50 593 GLU A O 1
ATOM 4644 N N . ALA A 1 594 ? -6.730 2.353 -27.454 1.00 78.25 594 ALA A N 1
ATOM 4645 C CA . ALA A 1 594 ? -7.666 2.046 -26.379 1.00 78.25 594 ALA A CA 1
ATOM 4646 C C . ALA A 1 594 ? -9.073 2.542 -26.761 1.00 78.25 594 ALA A C 1
ATOM 4648 O O . ALA A 1 594 ? -9.281 3.717 -27.061 1.00 78.25 594 ALA A O 1
ATOM 4649 N N . GLY A 1 595 ? -10.034 1.618 -26.830 1.00 61.34 595 GLY A N 1
ATOM 4650 C CA . GLY A 1 595 ? -11.399 1.899 -27.282 1.00 61.34 595 GLY A CA 1
ATOM 4651 C C . GLY A 1 595 ? -11.600 1.981 -28.802 1.00 61.34 595 GLY A C 1
ATOM 4652 O O . GLY A 1 595 ? -12.732 1.972 -29.263 1.00 61.34 595 GLY A O 1
ATOM 4653 N N . SER A 1 596 ? -10.564 2.005 -29.633 1.00 62.62 596 SER A N 1
ATOM 4654 C CA . SER A 1 596 ? -10.755 1.890 -31.084 1.00 62.62 596 SER A CA 1
ATOM 4655 C C . SER A 1 596 ? -10.990 0.420 -31.433 1.00 62.62 596 SER A C 1
ATOM 4657 O O . SER A 1 596 ? -10.183 -0.434 -31.084 1.00 62.62 596 SER A O 1
ATOM 4659 N N . SER A 1 597 ? -12.109 0.090 -32.083 1.00 48.47 597 SER A N 1
ATOM 4660 C CA . SER A 1 597 ? -12.461 -1.292 -32.428 1.00 48.47 597 SER A CA 1
ATOM 4661 C C . SER A 1 597 ? -11.388 -1.940 -33.312 1.00 48.47 597 SER A C 1
ATOM 4663 O O . SER A 1 597 ? -11.360 -1.715 -34.524 1.00 48.47 597 SER A O 1
ATOM 4665 N N . SER A 1 598 ? -10.529 -2.778 -32.737 1.00 45.59 598 SER A N 1
ATOM 4666 C CA . SER A 1 598 ? -9.702 -3.711 -33.494 1.00 45.59 598 SER A CA 1
ATOM 4667 C C . SER A 1 598 ? -10.539 -4.948 -33.844 1.00 45.59 598 SER A C 1
ATOM 4669 O O . SER A 1 598 ? -10.648 -5.894 -33.075 1.00 45.59 598 SER A O 1
ATOM 4671 N N . GLY A 1 599 ? -11.154 -4.920 -35.031 1.00 42.19 599 GLY A N 1
ATOM 4672 C CA . GLY A 1 599 ? -11.715 -6.099 -35.699 1.00 42.19 599 GLY A CA 1
ATOM 4673 C C . GLY A 1 599 ? -13.211 -6.352 -35.485 1.00 42.19 599 GLY A C 1
ATOM 4674 O O . GLY A 1 599 ? -13.614 -7.047 -34.560 1.00 42.19 599 GLY A O 1
ATOM 4675 N N . SER A 1 600 ? -14.036 -5.908 -36.438 1.00 30.53 600 SER A N 1
ATOM 4676 C CA . SER A 1 600 ? -15.227 -6.670 -36.823 1.00 30.53 600 SER A CA 1
ATOM 4677 C C . SER A 1 600 ? -15.288 -6.755 -38.346 1.00 30.53 600 SER A C 1
ATOM 4679 O O . SER A 1 600 ? -15.248 -5.750 -39.054 1.00 30.53 600 SER A O 1
ATOM 4681 N N . THR A 1 601 ? -15.275 -7.995 -38.814 1.00 33.75 601 THR A N 1
ATOM 4682 C CA . THR A 1 601 ? -15.523 -8.467 -40.173 1.00 33.75 601 THR A CA 1
ATOM 4683 C C . THR A 1 601 ? -16.793 -7.867 -40.771 1.00 33.75 601 THR A C 1
ATOM 4685 O O . THR A 1 601 ? -17.830 -7.835 -40.117 1.00 33.75 601 THR A O 1
ATOM 4688 N N . SER A 1 602 ? -16.674 -7.437 -42.031 1.00 38.72 602 SER A N 1
ATOM 4689 C CA . SER A 1 602 ? -17.720 -7.315 -43.058 1.00 38.72 602 SER A CA 1
ATOM 4690 C C . SER A 1 602 ? -19.172 -7.516 -42.596 1.00 38.72 602 SER A C 1
ATOM 4692 O O . SER A 1 602 ? -19.636 -8.650 -42.478 1.00 38.72 602 SER A O 1
ATOM 4694 N N . ALA A 1 603 ? -19.919 -6.420 -42.473 1.00 28.89 603 ALA A N 1
ATOM 4695 C CA . ALA A 1 603 ? -21.374 -6.442 -42.566 1.00 28.89 603 ALA A CA 1
ATOM 4696 C C . ALA A 1 603 ? -21.797 -5.513 -43.710 1.00 28.89 603 ALA A C 1
ATOM 4698 O O . ALA A 1 603 ? -21.517 -4.315 -43.704 1.00 28.89 603 ALA A O 1
ATOM 4699 N N . SER A 1 604 ? -22.390 -6.119 -44.735 1.00 37.56 604 SER A N 1
ATOM 4700 C CA . SER A 1 604 ? -22.951 -5.476 -45.919 1.00 37.56 604 SER A CA 1
ATOM 4701 C C . SER A 1 604 ? -24.206 -4.654 -45.602 1.00 37.56 604 SER A C 1
ATOM 4703 O O . SER A 1 604 ? -24.899 -4.913 -44.622 1.00 37.56 604 SER A O 1
ATOM 4705 N N . SER A 1 605 ? -24.472 -3.695 -46.497 1.00 43.78 605 SER A N 1
ATOM 4706 C CA . SER A 1 605 ? -25.690 -2.886 -46.705 1.00 43.78 605 SER A CA 1
ATOM 4707 C C . SER A 1 605 ? -27.003 -3.605 -46.341 1.00 43.78 605 SER A C 1
ATOM 4709 O O . SER A 1 605 ? -27.094 -4.807 -46.558 1.00 43.78 605 SER A O 1
ATOM 4711 N N . THR A 1 606 ? -28.058 -2.975 -45.817 1.00 45.00 606 THR A N 1
ATOM 4712 C CA . THR A 1 606 ? -28.848 -1.846 -46.360 1.00 45.00 606 THR A CA 1
ATOM 4713 C C . THR A 1 606 ? -29.882 -1.392 -45.305 1.00 45.00 606 THR A C 1
ATOM 4715 O O . THR A 1 606 ? -30.202 -2.158 -44.405 1.00 45.00 606 THR A O 1
ATOM 4718 N N . ASP A 1 607 ? -30.426 -0.181 -45.497 1.00 37.19 607 ASP A N 1
ATOM 4719 C CA . ASP A 1 607 ? -31.711 0.370 -45.000 1.00 37.19 607 ASP A CA 1
ATOM 4720 C C . ASP A 1 607 ? -31.619 1.617 -44.102 1.00 37.19 607 ASP A C 1
ATOM 4722 O O . ASP A 1 607 ? -31.473 1.594 -42.880 1.00 37.19 607 ASP A O 1
ATOM 4726 N N . LEU A 1 608 ? -31.739 2.764 -44.779 1.00 49.53 608 LEU A N 1
ATOM 4727 C CA . LEU A 1 608 ? -31.762 4.118 -44.241 1.00 49.53 608 LEU A CA 1
ATOM 4728 C C . LEU A 1 608 ? -33.206 4.577 -44.002 1.00 49.53 608 LEU A C 1
ATOM 4730 O O . LEU A 1 608 ? -33.947 4.809 -44.953 1.00 49.53 608 LEU A O 1
ATOM 4734 N N . SER A 1 609 ? -33.577 4.754 -42.730 1.00 47.16 609 SER A N 1
ATOM 4735 C CA . SER A 1 609 ? -34.298 5.945 -42.214 1.00 47.16 609 SER A CA 1
ATOM 4736 C C . SER A 1 609 ? -34.867 5.757 -40.797 1.00 47.16 609 SER A C 1
ATOM 4738 O O . SER A 1 609 ? -35.024 6.750 -40.093 1.00 47.16 609 SER A O 1
ATOM 4740 N N . SER A 1 610 ? -35.066 4.527 -40.301 1.00 43.00 610 SER A N 1
ATOM 4741 C CA . SER A 1 610 ? -35.479 4.264 -38.900 1.00 43.00 610 SER A CA 1
ATOM 4742 C C . SER A 1 610 ? -34.311 3.993 -37.935 1.00 43.00 610 SER A C 1
ATOM 4744 O O . SER A 1 610 ? -34.469 4.058 -36.717 1.00 43.00 610 SER A O 1
ATOM 4746 N N . MET A 1 611 ? -33.107 3.756 -38.465 1.00 43.97 611 MET A N 1
ATOM 4747 C CA . MET A 1 611 ? -31.895 3.485 -37.689 1.00 43.97 611 MET A CA 1
ATOM 4748 C C . MET A 1 611 ? -31.168 4.735 -37.164 1.00 43.97 611 MET A C 1
ATOM 4750 O O . MET A 1 611 ? -30.309 4.597 -36.306 1.00 43.97 611 MET A O 1
ATOM 4754 N N . ALA A 1 612 ? -31.482 5.956 -37.606 1.00 47.22 612 ALA A N 1
ATOM 4755 C CA . ALA A 1 612 ? -30.669 7.136 -37.272 1.00 47.22 612 ALA A CA 1
ATOM 4756 C C . ALA A 1 612 ? -30.655 7.490 -35.766 1.00 47.22 612 ALA A C 1
ATOM 4758 O O . ALA A 1 612 ? -29.622 7.900 -35.240 1.00 47.22 612 ALA A O 1
ATOM 4759 N N . GLN A 1 613 ? -31.764 7.284 -35.044 1.00 47.19 613 GLN A N 1
ATOM 4760 C CA . GLN A 1 613 ? -31.820 7.509 -33.590 1.00 47.19 613 GLN A CA 1
ATOM 4761 C C . GLN A 1 613 ? -31.203 6.355 -32.788 1.00 47.19 613 GLN A C 1
ATOM 4763 O O . GLN A 1 613 ? -30.477 6.611 -31.829 1.00 47.19 613 GLN A O 1
ATOM 4768 N N . SER A 1 614 ? -31.408 5.101 -33.212 1.00 45.88 614 SER A N 1
ATOM 4769 C CA . SER A 1 614 ? -30.775 3.936 -32.577 1.00 45.88 614 SER A CA 1
ATOM 4770 C C . SER A 1 614 ? -29.259 3.924 -32.802 1.00 45.88 614 SER A C 1
ATOM 4772 O O . SER A 1 614 ? -28.515 3.688 -31.857 1.00 45.88 614 SER A O 1
ATOM 4774 N N . LEU A 1 615 ? -28.795 4.260 -34.013 1.00 50.22 615 LEU A N 1
ATOM 4775 C CA . LEU A 1 615 ? -27.378 4.393 -34.361 1.00 50.22 615 LEU A CA 1
ATOM 4776 C C . LEU A 1 615 ? -26.709 5.551 -33.618 1.00 50.22 615 LEU A C 1
ATOM 4778 O O . LEU A 1 615 ? -25.553 5.427 -33.234 1.00 50.22 615 LEU A O 1
ATOM 4782 N N . ASN A 1 616 ? -27.407 6.668 -33.378 1.00 55.12 616 ASN A N 1
ATOM 4783 C CA . ASN A 1 616 ? -26.858 7.772 -32.585 1.00 55.12 616 ASN A CA 1
ATOM 4784 C C . ASN A 1 616 ? -26.677 7.388 -31.113 1.00 55.12 616 ASN A C 1
ATOM 4786 O O . ASN A 1 616 ? -25.629 7.686 -30.547 1.00 55.12 616 ASN A O 1
ATOM 4790 N N . ILE A 1 617 ? -27.633 6.672 -30.513 1.00 56.69 617 ILE A N 1
ATOM 4791 C CA . ILE A 1 617 ? -27.518 6.193 -29.126 1.00 56.69 617 ILE A CA 1
ATOM 4792 C C . ILE A 1 617 ? -26.418 5.127 -29.004 1.00 56.69 617 ILE A C 1
ATOM 4794 O O . ILE A 1 617 ? -25.637 5.172 -28.053 1.00 56.69 617 ILE A O 1
ATOM 4798 N N . THR A 1 618 ? -26.296 4.205 -29.969 1.00 61.50 618 THR A N 1
ATOM 4799 C CA . THR A 1 618 ? -25.216 3.200 -29.982 1.00 61.50 618 THR A CA 1
ATOM 4800 C C . THR A 1 618 ? -23.850 3.808 -30.292 1.00 61.50 618 THR A C 1
ATOM 4802 O O . THR A 1 618 ? -22.848 3.390 -29.722 1.00 61.50 618 THR A O 1
ATOM 4805 N N . ASN A 1 619 ? -23.783 4.823 -31.157 1.00 64.19 619 ASN A N 1
ATOM 4806 C CA . ASN A 1 619 ? -22.541 5.547 -31.435 1.00 64.19 619 ASN A CA 1
ATOM 4807 C C . ASN A 1 619 ? -22.113 6.396 -30.237 1.00 64.19 619 ASN A C 1
ATOM 4809 O O . ASN A 1 619 ? -20.922 6.494 -29.950 1.00 64.19 619 ASN A O 1
ATOM 4813 N N . GLU A 1 620 ? -23.057 7.003 -29.519 1.00 64.19 620 GLU A N 1
ATOM 4814 C CA . GLU A 1 620 ? -22.761 7.775 -28.316 1.00 64.19 620 GLU A CA 1
ATOM 4815 C C . GLU A 1 620 ? -22.352 6.869 -27.147 1.00 64.19 620 GLU A C 1
ATOM 4817 O O . GLU A 1 620 ? -21.396 7.186 -26.437 1.00 64.19 620 GLU A O 1
ATOM 4822 N N . SER A 1 621 ? -22.996 5.711 -26.978 1.00 67.75 621 SER A N 1
ATOM 4823 C CA . SER A 1 621 ? -22.585 4.723 -25.977 1.00 67.75 621 SER A CA 1
ATOM 4824 C C . SER A 1 621 ? -21.210 4.132 -26.296 1.00 67.75 621 SER A C 1
ATOM 4826 O O . SER A 1 621 ? -20.360 4.095 -25.408 1.00 67.75 621 SER A O 1
ATOM 4828 N N . ALA A 1 622 ? -20.935 3.780 -27.556 1.00 69.19 622 ALA A N 1
ATOM 4829 C CA . ALA A 1 622 ? -19.620 3.317 -27.995 1.00 69.19 622 ALA A CA 1
ATOM 4830 C C . ALA A 1 622 ? -18.537 4.384 -27.771 1.00 69.19 622 ALA A C 1
ATOM 4832 O O . ALA A 1 622 ? -17.502 4.094 -27.181 1.00 69.19 622 ALA A O 1
ATOM 4833 N N . ARG A 1 623 ? -18.789 5.652 -28.132 1.00 71.50 623 ARG A N 1
ATOM 4834 C CA . ARG A 1 623 ? -17.846 6.756 -27.861 1.00 71.50 623 ARG A CA 1
ATOM 4835 C C . ARG A 1 623 ? -17.553 6.923 -26.372 1.00 71.50 623 ARG A C 1
ATOM 4837 O O . ARG A 1 623 ? -16.401 7.148 -26.013 1.00 71.50 623 ARG A O 1
ATOM 4844 N N . ARG A 1 624 ? -18.565 6.801 -25.505 1.00 73.50 624 ARG A N 1
ATOM 4845 C CA . ARG A 1 624 ? -18.386 6.867 -24.043 1.00 73.50 624 ARG A CA 1
ATOM 4846 C C . ARG A 1 624 ? -17.560 5.695 -23.515 1.00 73.50 624 ARG A C 1
ATOM 4848 O O . ARG A 1 624 ? -16.680 5.918 -22.690 1.00 73.50 624 ARG A O 1
ATOM 4855 N N . VAL A 1 625 ? -17.800 4.478 -24.007 1.00 78.38 625 VAL A N 1
ATOM 4856 C CA . VAL A 1 625 ? -16.992 3.294 -23.665 1.00 78.38 625 VAL A CA 1
ATOM 4857 C C . VAL A 1 625 ? -15.541 3.492 -24.098 1.00 78.38 625 VAL A C 1
ATOM 4859 O O . VAL A 1 625 ? -14.629 3.222 -23.324 1.00 78.38 625 VAL A O 1
ATOM 4862 N N . ASN A 1 626 ? -15.320 4.042 -25.289 1.00 79.94 626 ASN A N 1
ATOM 4863 C CA . ASN A 1 626 ? -13.978 4.269 -25.817 1.00 79.94 626 ASN A CA 1
ATOM 4864 C C . ASN A 1 626 ? -13.222 5.325 -25.010 1.00 79.94 626 ASN A C 1
ATOM 4866 O O . ASN A 1 626 ? -12.082 5.095 -24.618 1.00 79.94 626 ASN A O 1
ATOM 4870 N N . ALA A 1 627 ? -13.873 6.447 -24.697 1.00 83.94 627 ALA A N 1
ATOM 4871 C CA . ALA A 1 627 ? -13.300 7.483 -23.843 1.00 83.94 627 ALA A CA 1
ATOM 4872 C C . ALA A 1 627 ? -12.973 6.949 -22.438 1.00 83.94 627 ALA A C 1
ATOM 4874 O O . ALA A 1 627 ? -11.919 7.267 -21.890 1.00 83.94 627 ALA A O 1
ATOM 4875 N N . GLN A 1 628 ? -13.837 6.096 -21.878 1.00 87.06 628 GLN A N 1
ATOM 4876 C CA . GLN A 1 628 ? -13.588 5.443 -20.594 1.00 87.06 628 GLN A CA 1
ATOM 4877 C C . GLN A 1 628 ? -12.393 4.481 -20.661 1.00 87.06 628 GLN A C 1
ATOM 4879 O O . GLN A 1 628 ? -11.552 4.494 -19.770 1.00 87.06 628 GLN A O 1
ATOM 4884 N N . LEU A 1 629 ? -12.268 3.689 -21.729 1.00 86.88 629 LEU A N 1
ATOM 4885 C CA . LEU A 1 629 ? -11.121 2.799 -21.920 1.00 86.88 629 LEU A CA 1
ATOM 4886 C C . LEU A 1 629 ? -9.813 3.577 -22.080 1.00 86.88 629 LEU A C 1
ATOM 4888 O O . LEU A 1 629 ? -8.800 3.172 -21.514 1.00 86.88 629 LEU A O 1
ATOM 4892 N N . GLN A 1 630 ? -9.818 4.698 -22.805 1.00 89.19 630 GLN A N 1
ATOM 4893 C CA . GLN A 1 630 ? -8.651 5.583 -22.904 1.00 89.19 630 GLN A CA 1
ATOM 4894 C C . GLN A 1 630 ? -8.278 6.170 -21.542 1.00 89.19 630 GLN A C 1
ATOM 4896 O O . GLN A 1 630 ? -7.109 6.130 -21.161 1.00 89.19 630 GLN A O 1
ATOM 4901 N N . TYR A 1 631 ? -9.271 6.650 -20.789 1.00 92.00 631 TYR A N 1
ATOM 4902 C CA . TYR A 1 631 ? -9.100 7.136 -19.421 1.00 92.00 631 TYR A CA 1
ATOM 4903 C C . TYR A 1 631 ? -8.458 6.064 -18.523 1.00 92.00 631 TYR A C 1
ATOM 4905 O O . TYR A 1 631 ? -7.398 6.286 -17.935 1.00 92.00 631 TYR A O 1
ATOM 4913 N N . ASP A 1 632 ? -9.015 4.852 -18.504 1.00 91.88 632 ASP A N 1
ATOM 4914 C CA . ASP A 1 632 ? -8.489 3.747 -17.698 1.00 91.88 632 ASP A CA 1
ATOM 4915 C C . ASP A 1 632 ? -7.099 3.286 -18.170 1.00 91.88 632 ASP A C 1
ATOM 4917 O O . ASP A 1 632 ? -6.270 2.880 -17.355 1.00 91.88 632 ASP A O 1
ATOM 4921 N N . THR A 1 633 ? -6.798 3.388 -19.467 1.00 92.50 633 THR A N 1
ATOM 4922 C CA . THR A 1 633 ? -5.476 3.056 -20.025 1.00 92.50 633 THR A CA 1
ATOM 4923 C C . THR A 1 633 ? -4.410 4.058 -19.585 1.00 92.50 633 THR A C 1
ATOM 4925 O O . THR A 1 633 ? -3.298 3.656 -19.232 1.00 92.50 633 THR A O 1
ATOM 4928 N N . VAL A 1 634 ? -4.738 5.354 -19.544 1.00 94.06 634 VAL A N 1
ATOM 4929 C CA . VAL A 1 634 ? -3.838 6.373 -18.984 1.00 94.06 634 VAL A CA 1
ATOM 4930 C C . VAL A 1 634 ? -3.615 6.117 -17.496 1.00 94.06 634 VAL A C 1
ATOM 4932 O O . VAL A 1 634 ? -2.466 6.120 -17.062 1.00 94.06 634 VAL A O 1
ATOM 4935 N N . LEU A 1 635 ? -4.660 5.814 -16.718 1.00 93.19 635 LEU A N 1
ATOM 4936 C CA . LEU A 1 635 ? -4.493 5.434 -15.311 1.00 93.19 635 LEU A CA 1
ATOM 4937 C C . LEU A 1 635 ? -3.607 4.196 -15.141 1.00 93.19 635 LEU A C 1
ATOM 4939 O O . LEU A 1 635 ? -2.722 4.198 -14.289 1.00 93.19 635 LEU A O 1
ATOM 4943 N N . GLN A 1 636 ? -3.799 3.167 -15.969 1.00 91.88 636 GLN A N 1
ATOM 4944 C CA . GLN A 1 636 ? -2.966 1.965 -15.957 1.00 91.88 636 GLN A CA 1
ATOM 4945 C C . GLN A 1 636 ? -1.491 2.308 -16.207 1.00 91.88 636 GLN A C 1
ATOM 4947 O O . GLN A 1 636 ? -0.617 1.775 -15.524 1.00 91.88 636 GLN A O 1
ATOM 4952 N N . LEU A 1 637 ? -1.211 3.218 -17.144 1.00 92.81 637 LEU A N 1
ATOM 4953 C CA . LEU A 1 637 ? 0.138 3.720 -17.387 1.00 92.81 637 LEU A CA 1
ATOM 4954 C C . LEU A 1 637 ? 0.671 4.503 -16.175 1.00 92.81 637 LEU A C 1
ATOM 4956 O O . LEU A 1 637 ? 1.805 4.280 -15.765 1.00 92.81 637 LEU A O 1
ATOM 4960 N N . LEU A 1 638 ? -0.133 5.370 -15.554 1.00 92.62 638 LEU A N 1
ATOM 4961 C CA . LEU A 1 638 ? 0.271 6.134 -14.365 1.00 92.62 638 LEU A CA 1
ATOM 4962 C C . LEU A 1 638 ? 0.562 5.238 -13.150 1.00 92.62 638 LEU A C 1
ATOM 4964 O O . LEU A 1 638 ? 1.479 5.542 -12.393 1.00 92.62 638 LEU A O 1
ATOM 4968 N N . CYS A 1 639 ? -0.143 4.113 -12.986 1.00 89.75 639 CYS A N 1
ATOM 4969 C CA . CYS A 1 639 ? 0.143 3.122 -11.936 1.00 89.75 639 CYS A CA 1
ATOM 4970 C C . CYS A 1 639 ? 1.532 2.477 -12.068 1.00 89.75 639 CYS A C 1
ATOM 4972 O O . CYS A 1 639 ? 2.064 1.954 -11.092 1.00 89.75 639 CYS A O 1
ATOM 4974 N N . VAL A 1 640 ? 2.092 2.475 -13.278 1.00 87.19 640 VAL A N 1
ATOM 4975 C CA . VAL A 1 640 ? 3.375 1.848 -13.613 1.00 87.19 640 VAL A CA 1
ATOM 4976 C C . VAL A 1 640 ? 4.553 2.818 -13.478 1.00 87.19 640 VAL A C 1
ATOM 4978 O O . VAL A 1 640 ? 5.703 2.401 -13.320 1.00 87.19 640 VAL A O 1
ATOM 4981 N N . ILE A 1 641 ? 4.284 4.118 -13.559 1.00 83.69 641 ILE A N 1
ATOM 4982 C CA . ILE A 1 641 ? 5.323 5.138 -13.546 1.00 83.69 641 ILE A CA 1
ATOM 4983 C C . ILE A 1 641 ? 5.799 5.354 -12.096 1.00 83.69 641 ILE A C 1
ATOM 4985 O O . ILE A 1 641 ? 4.990 5.681 -11.230 1.00 83.69 641 ILE A O 1
ATOM 4989 N N . PRO A 1 642 ? 7.104 5.183 -11.810 1.00 66.50 642 PRO A N 1
ATOM 4990 C CA . PRO A 1 642 ? 7.668 5.307 -10.469 1.00 66.50 642 PRO A CA 1
ATOM 4991 C C . PRO A 1 642 ? 7.739 6.775 -10.017 1.00 66.50 642 PRO A C 1
ATOM 4993 O O . PRO A 1 642 ? 7.461 7.686 -10.794 1.00 66.50 642 PRO A O 1
ATOM 4996 N N . ASP A 1 643 ? 8.239 7.010 -8.799 1.00 64.44 643 ASP A N 1
ATOM 4997 C CA . ASP A 1 643 ? 8.456 8.333 -8.172 1.00 64.44 643 ASP A CA 1
ATOM 4998 C C . ASP A 1 643 ? 9.095 9.411 -9.080 1.00 64.44 643 ASP A C 1
ATOM 5000 O O . ASP A 1 643 ? 8.914 10.602 -8.849 1.00 64.44 643 ASP A O 1
ATOM 5004 N N . ALA A 1 644 ? 9.843 9.024 -10.120 1.00 62.06 644 ALA A N 1
ATOM 5005 C CA . ALA A 1 644 ? 10.433 9.947 -11.097 1.00 62.06 644 ALA A CA 1
ATOM 5006 C C . ALA A 1 644 ? 9.407 10.589 -12.062 1.00 62.06 644 ALA A C 1
ATOM 5008 O O . ALA A 1 644 ? 9.781 11.406 -12.910 1.00 62.06 644 ALA A O 1
ATOM 5009 N N . GLY A 1 645 ? 8.129 10.209 -11.970 1.00 84.38 645 GLY A N 1
ATOM 5010 C CA . GLY A 1 645 ? 7.051 10.724 -12.806 1.00 84.38 645 GLY A CA 1
ATOM 5011 C C . GLY A 1 645 ? 7.307 10.490 -14.296 1.00 84.38 645 GLY A C 1
ATOM 5012 O O . GLY A 1 645 ? 7.951 9.525 -14.704 1.00 84.38 645 GLY A O 1
ATOM 5013 N N . LEU A 1 646 ? 6.838 11.409 -15.143 1.00 92.75 646 LEU A N 1
ATOM 5014 C CA . LEU A 1 646 ? 6.900 11.272 -16.608 1.00 92.75 646 LEU A CA 1
ATOM 5015 C C . LEU A 1 646 ? 8.317 11.393 -17.202 1.00 92.75 646 LEU A C 1
ATOM 5017 O O . LEU A 1 646 ? 8.452 11.479 -18.421 1.00 92.75 646 LEU A O 1
ATOM 5021 N N . PHE A 1 647 ? 9.376 11.422 -16.386 1.00 93.00 647 PHE A N 1
ATOM 5022 C CA . PHE A 1 647 ? 10.744 11.675 -16.839 1.00 93.00 647 PHE A CA 1
ATOM 5023 C C . PHE A 1 647 ? 11.186 10.721 -17.960 1.00 93.00 647 PHE A C 1
ATOM 5025 O O . PHE A 1 647 ? 11.518 11.189 -19.049 1.00 93.00 647 PHE A O 1
ATOM 5032 N N . TYR A 1 648 ? 11.119 9.402 -17.746 1.00 93.56 648 TYR A N 1
ATOM 5033 C CA . TYR A 1 648 ? 11.572 8.409 -18.735 1.00 93.56 648 TYR A CA 1
ATOM 5034 C C . TYR A 1 648 ? 10.712 8.387 -20.007 1.00 93.56 648 TYR A C 1
ATOM 5036 O O . TYR A 1 648 ? 11.228 8.141 -21.099 1.00 93.56 648 TYR A O 1
ATOM 5044 N N . LEU A 1 649 ? 9.421 8.722 -19.894 1.00 94.44 649 LEU A N 1
ATOM 5045 C CA . LEU A 1 649 ? 8.557 8.921 -21.060 1.00 94.44 649 LEU A CA 1
ATOM 5046 C C . LEU A 1 649 ? 8.966 10.173 -21.846 1.00 94.44 649 LEU A C 1
ATOM 5048 O O . LEU A 1 649 ? 9.060 10.138 -23.071 1.00 94.44 649 LEU A O 1
ATOM 5052 N N . SER A 1 650 ? 9.283 11.263 -21.145 1.00 95.25 650 SER A N 1
ATOM 5053 C CA . SER A 1 650 ? 9.656 12.537 -21.764 1.00 95.25 650 SER A CA 1
ATOM 5054 C C . SER A 1 650 ? 10.993 12.504 -22.507 1.00 95.25 650 SER A C 1
ATOM 5056 O O . SER A 1 650 ? 11.200 13.315 -23.408 1.00 95.25 650 SER A O 1
ATOM 5058 N N . LEU A 1 651 ? 11.882 11.550 -22.203 1.00 95.00 651 LEU A N 1
ATOM 5059 C CA . LEU A 1 651 ? 13.133 11.368 -22.950 1.00 95.00 651 LEU A CA 1
ATOM 5060 C C . LEU A 1 651 ? 12.892 11.048 -24.434 1.00 95.00 651 LEU A C 1
ATOM 5062 O O . LEU A 1 651 ? 13.708 11.420 -25.278 1.00 95.00 651 LEU A O 1
ATOM 5066 N N . GLY A 1 652 ? 11.740 10.464 -24.780 1.00 96.12 652 GLY A N 1
ATOM 5067 C CA . GLY A 1 652 ? 11.359 10.211 -26.169 1.00 96.12 652 GLY A CA 1
ATOM 5068 C C . GLY A 1 652 ? 11.165 11.483 -27.008 1.00 96.12 652 GLY A C 1
ATOM 5069 O O . GLY A 1 652 ? 11.281 11.429 -28.230 1.00 96.12 652 GLY A O 1
ATOM 5070 N N . LEU A 1 653 ? 10.988 12.655 -26.380 1.00 96.69 653 LEU A N 1
ATOM 5071 C CA . LEU A 1 653 ? 10.967 13.958 -27.067 1.00 96.69 653 LEU A CA 1
ATOM 5072 C C . LEU A 1 653 ? 12.319 14.327 -27.694 1.00 96.69 653 LEU A C 1
ATOM 5074 O O . LEU A 1 653 ? 12.373 15.176 -28.580 1.00 96.69 653 LEU A O 1
ATOM 5078 N N . PHE A 1 654 ? 13.408 13.697 -27.251 1.00 96.31 654 PHE A N 1
ATOM 5079 C CA . PHE A 1 654 ? 14.766 13.915 -27.756 1.00 96.31 654 PHE A CA 1
ATOM 5080 C C . PHE A 1 654 ? 15.238 12.786 -28.679 1.00 96.31 654 PHE A C 1
ATOM 5082 O O . PHE A 1 654 ? 16.407 12.738 -29.057 1.00 96.31 654 PHE A O 1
ATOM 5089 N N . HIS A 1 655 ? 14.345 11.866 -29.049 1.00 97.25 655 HIS A N 1
ATOM 5090 C CA . HIS A 1 655 ? 14.686 10.728 -29.890 1.00 97.25 655 HIS A CA 1
ATOM 5091 C C . HIS A 1 655 ? 15.102 11.180 -31.309 1.00 97.25 655 HIS A C 1
ATOM 5093 O O . HIS A 1 655 ? 14.483 12.103 -31.851 1.00 97.25 655 HIS A O 1
ATOM 5099 N N . PRO A 1 656 ? 16.104 10.548 -31.961 1.00 96.31 656 PRO A N 1
ATOM 5100 C CA . PRO A 1 656 ? 16.544 10.934 -33.308 1.00 96.31 656 PRO A CA 1
ATOM 5101 C C . PRO A 1 656 ? 15.438 10.800 -34.363 1.00 96.31 656 PRO A C 1
ATOM 5103 O O . PRO A 1 656 ? 15.298 11.659 -35.237 1.00 96.31 656 PRO A O 1
ATOM 5106 N N . ARG A 1 657 ? 14.599 9.763 -34.253 1.00 96.38 657 ARG A N 1
ATOM 5107 C CA . ARG A 1 657 ? 13.467 9.549 -35.165 1.00 96.38 657 ARG A CA 1
ATOM 5108 C C . ARG A 1 657 ? 12.326 10.539 -34.906 1.00 96.38 657 ARG A C 1
ATOM 5110 O O . ARG A 1 657 ? 11.896 10.699 -33.766 1.00 96.38 657 ARG A O 1
ATOM 5117 N N . GLN A 1 658 ? 11.834 11.184 -35.967 1.00 94.44 658 GLN A N 1
ATOM 5118 C CA . GLN A 1 658 ? 10.776 12.195 -35.871 1.00 94.44 658 GLN A CA 1
ATOM 5119 C C . GLN A 1 658 ? 9.431 11.599 -35.446 1.00 94.44 658 GLN A C 1
ATOM 5121 O O . GLN A 1 658 ? 8.796 12.152 -34.557 1.00 94.44 658 GLN A O 1
ATOM 5126 N N . ASP A 1 659 ? 9.021 10.479 -36.036 1.00 95.44 659 ASP A N 1
ATOM 5127 C CA . ASP A 1 659 ? 7.771 9.773 -35.718 1.00 95.44 659 ASP A CA 1
ATOM 5128 C C . ASP A 1 659 ? 7.623 9.468 -34.218 1.00 95.44 659 ASP A C 1
ATOM 5130 O O . ASP A 1 659 ? 6.566 9.714 -33.641 1.00 95.44 659 ASP A O 1
ATOM 5134 N N . VAL A 1 660 ? 8.706 9.038 -33.566 1.00 97.06 660 VAL A N 1
ATOM 5135 C CA . VAL A 1 660 ? 8.759 8.806 -32.115 1.00 97.06 660 VAL A CA 1
ATOM 5136 C C . VAL A 1 660 ? 8.491 10.092 -31.340 1.00 97.06 660 VAL A C 1
ATOM 5138 O O . VAL A 1 660 ? 7.657 10.095 -30.438 1.00 97.06 660 VAL A O 1
ATOM 5141 N N . ARG A 1 661 ? 9.154 11.202 -31.699 1.00 97.00 661 ARG A N 1
ATOM 5142 C CA . ARG A 1 661 ? 8.939 12.491 -31.019 1.00 97.00 661 ARG A CA 1
ATOM 5143 C C . ARG A 1 661 ? 7.478 12.931 -31.121 1.00 97.00 661 ARG A C 1
ATOM 5145 O O . ARG A 1 661 ? 6.908 13.354 -30.119 1.00 97.00 661 ARG A O 1
ATOM 5152 N N . MET A 1 662 ? 6.866 12.774 -32.297 1.00 95.38 662 MET A N 1
ATOM 5153 C CA . MET A 1 662 ? 5.450 13.098 -32.521 1.00 95.38 662 MET A CA 1
ATOM 5154 C C . MET A 1 662 ? 4.520 12.210 -31.689 1.00 95.38 662 MET A C 1
ATOM 5156 O O . MET A 1 662 ? 3.603 12.706 -31.039 1.00 95.38 662 MET A O 1
ATOM 5160 N N . ALA A 1 663 ? 4.771 10.900 -31.668 1.00 96.00 663 ALA A N 1
ATOM 5161 C CA . ALA A 1 663 ? 3.981 9.953 -30.888 1.00 96.00 663 ALA A CA 1
ATOM 5162 C C . ALA A 1 663 ? 4.046 10.259 -29.383 1.00 96.00 663 ALA A C 1
ATOM 5164 O O . ALA A 1 663 ? 3.027 10.221 -28.694 1.00 96.00 663 ALA A O 1
ATOM 5165 N N . VAL A 1 664 ? 5.224 10.634 -28.875 1.00 96.75 664 VAL A N 1
ATOM 5166 C CA . VAL A 1 664 ? 5.406 11.013 -27.467 1.00 96.75 664 VAL A CA 1
ATOM 5167 C C . VAL A 1 664 ? 4.724 12.342 -27.140 1.00 96.75 664 VAL A C 1
ATOM 5169 O O . VAL A 1 664 ? 4.138 12.450 -26.067 1.00 96.75 664 VAL A O 1
ATOM 5172 N N . VAL A 1 665 ? 4.727 13.330 -28.044 1.00 96.50 665 VAL A N 1
ATOM 5173 C CA . VAL A 1 665 ? 3.924 14.558 -27.871 1.00 96.50 665 VAL A CA 1
ATOM 5174 C C . VAL A 1 665 ? 2.445 14.204 -27.715 1.00 96.50 665 VAL A C 1
ATOM 5176 O O . VAL A 1 665 ? 1.847 14.554 -26.701 1.00 96.50 665 VAL A O 1
ATOM 5179 N N . LYS A 1 666 ? 1.886 13.421 -28.641 1.00 94.62 666 LYS A N 1
ATOM 5180 C CA . LYS A 1 666 ? 0.477 12.996 -28.600 1.00 94.62 666 LYS A CA 1
ATOM 5181 C C . LYS A 1 666 ? 0.122 12.173 -27.359 1.00 94.62 666 LYS A C 1
ATOM 5183 O O . LYS A 1 666 ? -1.005 12.243 -26.868 1.00 94.62 666 LYS A O 1
ATOM 5188 N N . LEU A 1 667 ? 1.056 11.367 -26.858 1.00 95.38 667 LEU A N 1
ATOM 5189 C CA . LEU A 1 667 ? 0.891 10.624 -25.609 1.00 95.38 667 LEU A CA 1
ATOM 5190 C C . LEU A 1 667 ? 0.871 11.572 -24.401 1.00 95.38 667 LEU A C 1
ATOM 5192 O O . LEU A 1 667 ? -0.015 11.472 -23.556 1.00 95.38 667 LEU A O 1
ATOM 5196 N N . LEU A 1 668 ? 1.822 12.507 -24.325 1.00 96.00 668 LEU A N 1
ATOM 5197 C CA . LEU A 1 668 ? 1.909 13.477 -23.232 1.00 96.00 668 LEU A CA 1
ATOM 5198 C C . LEU A 1 668 ? 0.718 14.441 -23.208 1.00 96.00 668 LEU A C 1
ATOM 5200 O O . LEU A 1 668 ? 0.293 14.817 -22.122 1.00 96.00 668 LEU A O 1
ATOM 5204 N N . GLU A 1 669 ? 0.148 14.794 -24.361 1.00 95.00 669 GLU A N 1
ATOM 5205 C CA . GLU A 1 669 ? -1.104 15.558 -24.442 1.00 95.00 669 GLU A CA 1
ATOM 5206 C C . GLU A 1 669 ? -2.264 14.815 -23.788 1.00 95.00 669 GLU A C 1
ATOM 5208 O O . GLU A 1 669 ? -2.916 15.357 -22.901 1.00 95.00 669 GLU A O 1
ATOM 5213 N N . ARG A 1 670 ? -2.456 13.538 -24.132 1.00 93.81 670 ARG A N 1
ATOM 5214 C CA . ARG A 1 670 ? -3.504 12.709 -23.518 1.00 93.81 670 ARG A CA 1
ATOM 5215 C C . ARG A 1 670 ? -3.305 12.545 -22.011 1.00 93.81 670 ARG A C 1
ATOM 5217 O O . ARG A 1 670 ? -4.275 12.553 -21.261 1.00 93.81 670 ARG A O 1
ATOM 5224 N N . ILE A 1 671 ? -2.056 12.423 -21.553 1.00 95.06 671 ILE A N 1
ATOM 5225 C CA . ILE A 1 671 ? -1.740 12.400 -20.117 1.00 95.06 671 ILE A CA 1
ATOM 5226 C C . ILE A 1 671 ? -2.058 13.758 -19.475 1.00 95.06 671 ILE A C 1
ATOM 5228 O O . ILE A 1 671 ? -2.623 13.798 -18.388 1.00 95.06 671 ILE A O 1
ATOM 5232 N N . MET A 1 672 ? -1.720 14.869 -20.125 1.00 94.69 672 MET A N 1
ATOM 5233 C CA . MET A 1 672 ? -1.979 16.218 -19.615 1.00 94.69 672 MET A CA 1
ATOM 5234 C C . MET A 1 672 ? -3.480 16.515 -19.488 1.00 94.69 672 MET A C 1
ATOM 5236 O O . MET A 1 672 ? -3.883 17.121 -18.496 1.00 94.69 672 MET A O 1
ATOM 5240 N N . ASP A 1 673 ? -4.291 16.066 -20.447 1.00 93.19 673 ASP A N 1
ATOM 5241 C CA . ASP A 1 673 ? -5.748 16.260 -20.457 1.00 93.19 673 ASP A CA 1
ATOM 5242 C C . ASP A 1 673 ? -6.478 15.337 -19.464 1.00 93.19 673 ASP A C 1
ATOM 5244 O O . ASP A 1 673 ? -7.628 15.577 -19.092 1.00 93.19 673 ASP A O 1
ATOM 5248 N N . HIS A 1 674 ? -5.809 14.281 -18.997 1.00 94.50 674 HIS A N 1
ATOM 5249 C CA . HIS A 1 674 ? -6.343 13.361 -18.004 1.00 94.50 674 HIS A CA 1
ATOM 5250 C C . HIS A 1 674 ? -6.365 13.988 -16.598 1.00 94.50 674 HIS A C 1
ATOM 5252 O O . HIS A 1 674 ? -5.387 14.595 -16.153 1.00 94.50 674 HIS A O 1
ATOM 5258 N N . SER A 1 675 ? -7.436 13.748 -15.829 1.00 92.06 675 SER A N 1
ATOM 5259 C CA . SER A 1 675 ? -7.637 14.352 -14.499 1.00 92.06 675 SER A CA 1
ATOM 5260 C C . SER A 1 675 ? -6.501 14.080 -13.511 1.00 92.06 675 SER A C 1
ATOM 5262 O O . SER A 1 675 ? -6.056 14.995 -12.822 1.00 92.06 675 SER A O 1
ATOM 5264 N N . ALA A 1 676 ? -5.988 12.847 -13.481 1.00 93.25 676 ALA A N 1
ATOM 5265 C CA . ALA A 1 676 ? -4.771 12.508 -12.743 1.00 93.25 676 ALA A CA 1
ATOM 5266 C C . ALA A 1 676 ? -3.470 12.958 -13.430 1.00 93.25 676 ALA A C 1
ATOM 5268 O O . ALA A 1 676 ? -2.562 13.477 -12.778 1.00 93.25 676 ALA A O 1
ATOM 5269 N N . GLY A 1 677 ? -3.356 12.765 -14.747 1.00 93.06 677 GLY A N 1
ATOM 5270 C CA . GLY A 1 677 ? -2.105 12.971 -15.472 1.00 93.06 677 GLY A CA 1
ATOM 5271 C C . GLY A 1 677 ? -1.656 14.436 -15.524 1.00 93.06 677 GLY A C 1
ATOM 5272 O O . GLY A 1 677 ? -0.450 14.692 -15.546 1.00 93.06 677 GLY A O 1
ATOM 5273 N N . ARG A 1 678 ? -2.574 15.404 -15.378 1.00 93.75 678 ARG A N 1
ATOM 5274 C CA . ARG A 1 678 ? -2.236 16.831 -15.200 1.00 93.75 678 ARG A CA 1
ATOM 5275 C C . ARG A 1 678 ? -1.274 17.087 -14.032 1.00 93.75 678 ARG A C 1
ATOM 5277 O O . ARG A 1 678 ? -0.427 17.974 -14.124 1.00 93.75 678 ARG A O 1
ATOM 5284 N N . HIS A 1 679 ? -1.359 16.309 -12.947 1.00 92.44 679 HIS A N 1
ATOM 5285 C CA . HIS A 1 679 ? -0.464 16.449 -11.791 1.00 92.44 679 HIS A CA 1
ATOM 5286 C C . HIS A 1 679 ? 0.943 15.945 -12.108 1.00 92.44 679 HIS A C 1
ATOM 5288 O O . HIS A 1 679 ? 1.928 16.626 -11.820 1.00 92.44 679 HIS A O 1
ATOM 5294 N N . TYR A 1 680 ? 1.033 14.798 -12.783 1.00 92.62 680 TYR A N 1
ATOM 5295 C CA . TYR A 1 680 ? 2.292 14.229 -13.263 1.00 92.62 680 TYR A CA 1
ATOM 5296 C C . TYR A 1 680 ? 2.963 15.144 -14.298 1.00 92.62 680 TYR A C 1
ATOM 5298 O O . TYR A 1 680 ? 4.175 15.363 -14.256 1.00 92.62 680 TYR A O 1
ATOM 5306 N N . TRP A 1 681 ? 2.176 15.757 -15.185 1.00 94.00 681 TRP A N 1
ATOM 5307 C CA . TRP A 1 681 ? 2.642 16.811 -16.084 1.00 94.00 681 TRP A CA 1
ATOM 5308 C C . TRP A 1 681 ? 3.123 18.050 -15.317 1.00 94.00 681 TRP A C 1
ATOM 5310 O O . TRP A 1 681 ? 4.175 18.617 -15.625 1.00 94.00 681 TRP A O 1
ATOM 5320 N N . GLY A 1 682 ? 2.395 18.462 -14.278 1.00 91.94 682 GLY A N 1
ATOM 5321 C CA . GLY A 1 682 ? 2.778 19.552 -13.380 1.00 91.94 682 GLY A CA 1
ATOM 5322 C C . GLY A 1 682 ? 4.173 19.357 -12.783 1.00 91.94 682 GLY A C 1
ATOM 5323 O O . GLY A 1 682 ? 4.985 20.281 -12.838 1.00 91.94 682 GLY A O 1
ATOM 5324 N N . GLN A 1 683 ? 4.480 18.139 -12.333 1.00 90.06 683 GLN A N 1
ATOM 5325 C CA . GLN A 1 683 ? 5.772 17.750 -11.753 1.00 90.06 683 GLN A CA 1
ATOM 5326 C C . GLN A 1 683 ? 6.902 17.595 -12.785 1.00 90.06 683 GLN A C 1
ATOM 5328 O O . GLN A 1 683 ? 8.077 17.617 -12.418 1.00 90.06 683 GLN A O 1
ATOM 5333 N N . LEU A 1 684 ? 6.583 17.474 -14.078 1.00 92.50 684 LEU A N 1
ATOM 5334 C CA . LEU A 1 684 ? 7.592 17.326 -15.124 1.00 92.50 684 LEU A CA 1
ATOM 5335 C C . LEU A 1 684 ? 8.511 18.561 -15.195 1.00 92.50 684 LEU A C 1
ATOM 5337 O O . LEU A 1 684 ? 8.057 19.713 -15.224 1.00 92.50 684 LEU A O 1
ATOM 5341 N N . GLY A 1 685 ? 9.820 18.308 -15.260 1.00 92.56 685 GLY A N 1
ATOM 5342 C CA . GLY A 1 685 ? 10.849 19.344 -15.287 1.00 92.56 685 GLY A CA 1
ATOM 5343 C C . GLY A 1 685 ? 10.742 20.290 -16.491 1.00 92.56 685 GLY A C 1
ATOM 5344 O O . GLY A 1 685 ? 10.322 19.911 -17.587 1.00 92.56 685 GLY A O 1
ATOM 5345 N N . ARG A 1 686 ? 11.182 21.542 -16.303 1.00 92.75 686 ARG A N 1
ATOM 5346 C CA . ARG A 1 686 ? 11.110 22.611 -17.322 1.00 92.75 686 ARG A CA 1
ATOM 5347 C C . ARG A 1 686 ? 11.783 22.229 -18.644 1.00 92.75 686 ARG A C 1
ATOM 5349 O O . ARG A 1 686 ? 11.275 22.583 -19.702 1.00 92.75 686 ARG A O 1
ATOM 5356 N N . PHE A 1 687 ? 12.898 21.503 -18.580 1.00 93.81 687 PHE A N 1
ATOM 5357 C CA . PHE A 1 687 ? 13.640 21.047 -19.757 1.00 93.81 687 PHE A CA 1
ATOM 5358 C C . PHE A 1 687 ? 12.773 20.191 -20.695 1.00 93.81 687 PHE A C 1
ATOM 5360 O O . PHE A 1 687 ? 12.660 20.492 -21.881 1.00 93.81 687 PHE A O 1
ATOM 5367 N N . ALA A 1 688 ? 12.082 19.189 -20.147 1.00 93.94 688 ALA A N 1
ATOM 5368 C CA . ALA A 1 688 ? 11.185 18.328 -20.911 1.00 93.94 688 ALA A CA 1
ATOM 5369 C C . ALA A 1 688 ? 9.955 19.090 -21.442 1.00 93.94 688 ALA A C 1
ATOM 5371 O O . ALA A 1 688 ? 9.575 18.916 -22.598 1.00 93.94 688 ALA A O 1
ATOM 5372 N N . LYS A 1 689 ? 9.381 20.004 -20.644 1.00 95.75 689 LYS A N 1
ATOM 5373 C CA . LYS A 1 689 ? 8.260 20.860 -21.083 1.00 95.75 689 LYS A CA 1
ATOM 5374 C C . LYS A 1 689 ? 8.627 21.745 -22.278 1.00 95.75 689 LYS A C 1
ATOM 5376 O O . LYS A 1 689 ? 7.838 21.883 -23.206 1.00 95.75 689 LYS A O 1
ATOM 5381 N N . LEU A 1 690 ? 9.825 22.333 -22.284 1.00 95.62 690 LEU A N 1
ATOM 5382 C CA . LEU A 1 690 ? 10.298 23.145 -23.412 1.00 95.62 690 LEU A CA 1
ATOM 5383 C C . LEU A 1 690 ? 10.465 22.310 -24.688 1.00 95.62 690 LEU A C 1
ATOM 5385 O O . LEU A 1 690 ? 10.059 22.759 -25.760 1.00 95.62 690 LEU A O 1
ATOM 5389 N N . ALA A 1 691 ? 11.015 21.099 -24.573 1.00 95.50 691 ALA A N 1
ATOM 5390 C CA . ALA A 1 691 ? 11.136 20.183 -25.705 1.00 95.50 691 ALA A CA 1
ATOM 5391 C C . ALA A 1 691 ? 9.767 19.788 -26.270 1.00 95.50 691 ALA A C 1
ATOM 5393 O O . ALA A 1 691 ? 9.578 19.829 -27.483 1.00 95.50 691 ALA A O 1
ATOM 5394 N N . PHE A 1 692 ? 8.791 19.514 -25.403 1.00 96.44 692 PHE A N 1
ATOM 5395 C CA . PHE A 1 692 ? 7.415 19.237 -25.811 1.00 96.44 692 PHE A CA 1
ATOM 5396 C C . PHE A 1 692 ? 6.824 20.381 -26.647 1.00 96.44 692 PHE A C 1
ATOM 5398 O O . PHE A 1 692 ? 6.367 20.155 -27.765 1.00 96.44 692 PHE A O 1
ATOM 5405 N N . PHE A 1 693 ? 6.893 21.627 -26.160 1.00 95.88 693 PHE A N 1
ATOM 5406 C CA . PHE A 1 693 ? 6.358 22.773 -26.906 1.00 95.88 693 PHE A CA 1
ATOM 5407 C C . PHE A 1 693 ? 7.105 23.036 -28.214 1.00 95.88 693 PHE A C 1
ATOM 5409 O O . PHE A 1 693 ? 6.497 23.512 -29.170 1.00 95.88 693 PHE A O 1
ATOM 5416 N N . ARG A 1 694 ? 8.408 22.741 -28.274 1.00 94.75 694 ARG A N 1
ATOM 5417 C CA . ARG A 1 694 ? 9.187 22.835 -29.512 1.00 94.75 694 ARG A CA 1
ATOM 5418 C C . ARG A 1 694 ? 8.685 21.832 -30.550 1.00 94.75 694 ARG A C 1
ATOM 5420 O O . ARG A 1 694 ? 8.315 22.251 -31.640 1.00 94.75 694 ARG A O 1
ATOM 5427 N N . VAL A 1 695 ? 8.626 20.546 -30.200 1.00 93.44 695 VAL A N 1
ATOM 5428 C CA . VAL A 1 695 ? 8.181 19.485 -31.122 1.00 93.44 695 VAL A CA 1
ATOM 5429 C C . VAL A 1 695 ? 6.723 19.707 -31.544 1.00 93.44 695 VAL A C 1
ATOM 5431 O O . VAL A 1 695 ? 6.401 19.571 -32.718 1.00 93.44 695 VAL A O 1
ATOM 5434 N N . LYS A 1 696 ? 5.853 20.156 -30.633 1.00 93.25 696 LYS A N 1
ATOM 5435 C CA . LYS A 1 696 ? 4.457 20.495 -30.956 1.00 93.25 696 LYS A CA 1
ATOM 5436 C C . LYS A 1 696 ? 4.327 21.650 -31.961 1.00 93.25 696 LYS A C 1
ATOM 5438 O O . LYS A 1 696 ? 3.431 21.648 -32.796 1.00 93.25 696 LYS A O 1
ATOM 5443 N N . ARG A 1 697 ? 5.214 22.652 -31.920 1.00 91.31 697 ARG A N 1
ATOM 5444 C CA . ARG A 1 697 ? 5.237 23.714 -32.948 1.00 91.31 697 ARG A CA 1
ATOM 5445 C C . ARG A 1 697 ? 5.722 23.191 -34.296 1.00 91.31 697 ARG A C 1
ATOM 5447 O O . ARG A 1 697 ? 5.204 23.630 -35.314 1.00 91.31 697 ARG A O 1
ATOM 5454 N N . GLU A 1 698 ? 6.686 22.270 -34.295 1.00 87.62 698 GLU A N 1
ATOM 5455 C CA . GLU A 1 698 ? 7.138 21.583 -35.512 1.00 87.62 698 GLU A CA 1
ATOM 5456 C C . GLU A 1 698 ? 6.001 20.753 -36.146 1.00 87.62 698 GLU A C 1
ATOM 5458 O O . GLU A 1 698 ? 5.964 20.622 -37.366 1.00 87.62 698 GLU A O 1
ATOM 5463 N N . GLU A 1 699 ? 5.060 20.233 -35.342 1.00 81.88 699 GLU A N 1
ATOM 5464 C CA . GLU A 1 699 ? 3.821 19.595 -35.821 1.00 81.88 699 GLU A CA 1
ATOM 5465 C C . GLU A 1 699 ? 2.889 20.589 -36.504 1.00 81.88 699 GLU A C 1
ATOM 5467 O O . GLU A 1 699 ? 2.480 20.358 -37.631 1.00 81.88 699 GLU A O 1
ATOM 5472 N N . ALA A 1 700 ? 2.583 21.703 -35.834 1.00 76.69 700 ALA A N 1
ATOM 5473 C CA . ALA A 1 700 ? 1.599 22.679 -36.304 1.00 76.69 700 ALA A CA 1
ATOM 5474 C C . ALA A 1 700 ? 2.043 23.481 -37.544 1.00 76.69 700 ALA A C 1
ATOM 5476 O O . ALA A 1 700 ? 1.234 24.188 -38.137 1.00 76.69 700 ALA A O 1
ATOM 5477 N N . GLN A 1 701 ? 3.332 23.435 -37.893 1.00 71.25 701 GLN A N 1
ATOM 5478 C CA . GLN A 1 701 ? 3.888 24.071 -39.093 1.00 71.25 701 GLN A CA 1
ATOM 5479 C C . GLN A 1 701 ? 3.832 23.174 -40.340 1.00 71.25 701 GLN A C 1
ATOM 5481 O O . GLN A 1 701 ? 4.170 23.645 -41.427 1.00 71.25 701 GLN A O 1
ATOM 5486 N N . LYS A 1 702 ? 3.440 21.906 -40.188 1.00 57.09 702 LYS A N 1
ATOM 5487 C CA . LYS A 1 702 ? 3.150 20.976 -41.283 1.00 57.09 702 LYS A CA 1
ATOM 5488 C C . LYS A 1 702 ? 1.646 20.870 -41.480 1.00 57.09 702 LYS A C 1
ATOM 5490 O O . LYS A 1 702 ? 1.257 20.675 -42.651 1.00 57.09 702 LYS A O 1
#

Secondary structure (DSSP, 8-state):
--EEE--PPP------------------------------------PPPPP--------------PPPTTSTTSSS-SS--------S--TT--S-SEEEEEEEEEETTTEEEEEEEESS---PPP--SSPEEEEEEEES-TTGGGGHHHHHHHHHHHHHS--HHHHHHHHHHHHT---TT-----HHHHHHHTT---TTTTHHHHHHHHHHHHHHHHHHHHH-----TT---------S-SSEEEEEEEETTEEEEEEEESS--TT--SS--HHHHHHHHHHHHHHS--PPPP-TTT-TTSTT--HHHHHHHHHHTT--EEEE-TTS-HHHHHHHHHHHHHHHHTTT---SGGGEESS--GGGHHHHTTSSS-EEEE--GGGGG-GGG-SEEEETTTTEEEE-TTPPPPPP-HHHHHHHHTTPPPTTT--S----TTS----SS-HHHHHHHHHHHHHTT--HHHHHHHHHHHHHHHHHHHHHHHHHHHS--TT-S-HHHHHHTTTS----S---SSHHHHHHHHHHHHHHHHHHHTSHHHHHHHHHHHHHHTT-S--S--HHHHHHHHHHS---HHHHHHHHHHHHHHHHHTTS------------SSSHHHHHHHHHHHHHHHHHHHHHHHHHHHHH--TTTTHHHHGGGG-SSHHHHHHHHHHHHHHHHSTTHHHHHHHS-HHHHHHHHHHHHHHHT-

Solvent-accessible surface area (backbone atoms only — not comparable to full-atom values): 41820 Å² total; per-residue (Å²): 106,74,56,79,62,85,86,78,89,88,80,85,87,87,84,86,88,85,88,82,90,77,85,87,82,90,85,87,86,88,90,89,85,86,88,87,88,83,89,87,82,87,86,89,85,86,86,87,83,82,90,80,88,83,88,88,84,88,85,89,82,91,83,92,77,86,88,68,92,77,69,82,82,71,82,83,65,92,76,83,84,77,76,80,87,77,84,76,88,57,78,79,56,93,64,67,56,52,72,36,42,41,33,31,36,37,39,94,89,80,39,79,43,74,43,42,40,39,89,57,84,54,92,52,83,90,77,94,71,85,66,38,45,32,50,34,66,43,58,88,57,42,65,56,55,60,50,50,68,57,51,52,54,50,46,55,48,33,70,76,50,82,46,69,64,55,57,51,52,49,53,52,21,60,50,62,48,65,50,77,61,63,59,88,68,51,75,56,53,32,50,50,54,55,49,47,88,65,39,66,50,56,47,66,48,44,52,50,36,48,53,53,49,53,52,52,53,53,52,48,61,70,69,53,90,69,92,60,95,75,75,71,78,83,84,81,75,79,72,82,36,48,61,42,43,82,35,50,32,55,50,97,87,43,73,43,78,34,67,41,69,56,51,81,50,48,55,54,51,51,71,65,52,57,65,58,53,50,47,45,34,44,52,45,41,76,78,57,71,67,76,49,70,78,35,44,48,39,19,56,70,38,42,71,38,55,56,68,54,31,50,39,31,34,57,49,44,47,38,27,34,35,38,37,20,57,98,46,62,66,65,63,29,21,29,49,39,36,30,50,31,25,58,59,14,34,48,72,36,43,68,51,63,81,40,45,33,39,65,57,61,81,89,46,45,75,63,54,68,71,44,88,34,33,38,34,8,31,50,66,67,68,63,77,80,37,47,87,78,32,34,34,42,39,33,60,79,76,19,47,74,48,61,30,94,67,48,81,78,78,73,92,44,73,60,53,51,56,35,50,76,70,70,48,76,55,45,60,72,76,91,69,90,74,97,55,99,83,59,89,70,83,61,59,75,43,59,66,66,48,49,52,55,51,53,50,40,53,75,69,66,55,54,69,42,53,55,46,35,56,48,21,50,51,50,53,50,50,55,30,48,44,24,52,41,29,34,71,70,69,71,52,39,81,72,55,84,59,60,67,43,12,53,71,12,78,53,72,46,61,51,66,59,65,76,63,86,44,70,70,60,42,54,46,28,45,38,38,39,36,49,44,44,58,41,21,64,77,31,69,35,42,60,46,37,39,55,48,52,60,60,46,58,80,69,50,70,70,78,28,59,40,64,52,28,55,52,40,42,70,72,68,45,92,66,53,73,68,61,47,40,34,48,51,43,27,58,27,45,55,46,65,46,31,55,53,84,85,79,80,81,90,80,79,89,86,82,90,76,82,46,64,67,59,50,49,53,52,51,51,50,50,52,50,53,17,54,49,30,26,53,51,33,49,39,55,51,56,71,54,49,55,97,74,46,52,51,74,63,47,54,36,56,73,44,91,54,64,68,41,24,53,37,38,47,60,39,50,49,56,34,42,75,32,74,64,33,35,55,44,52,66,70,46,54,68,72,52,54,53,46,45,57,51,54,54,49,61,54,76,76,105

pLDDT: mean 78.39, std 23.17, range [24.19, 98.56]